Protein 5W6S (pdb70)

InterPro domains:
  IPR059934 Phage tail protein-like, small four-stranded beta-sheet domain [PF27114] (267-330)

Organism: NCBI:txid2886902

B-factor: mean 37.47, std 13.01, range [18.6, 112.75]

Foldseek 3Di:
DCVVVVVVCCPPPVNVVPQDAAQALVSVQADQDPDFQDKGWHQFHDHPQSFQTAIWGKDNQQDPFDDLQFAWRHHPNRMTTGGPDDAAAELRSNPFRDDLDASASSLQSRLVVQAEYEQAFEHEYQAHERQACRRAYEYAAQPGREYEYDLPHAEENYEYEQNYANYEHEHYEQYYPQQDPPGAARPHYERYEYDAWPDDDDDPPVDNHGHQERHYEYENYEFGGYEAESYEYAESHEAHEYELYHFYHYLAEHYEYQYEHYEYEAYEFEAYLAEPYEHENYEHYEYEHYEQENHNPPSSPDDDHHENYEAYNYEHYEYEHYEFEHYQAEHYEHENYEEAEYAAYEYEFHNQVAALDHENYEYYNYEYEHYAYDYWHVCQLVVVPGGGYQAHYHYPDQQYAYEEEHQRWVFHFGPQQDTHHFFADAHNHNYHYNNFDQPVPDPDDDAAAAWQWAWLDRDWDWDAAPCLLVFGIFTFWDQNTQTKTWDLWAAAQLWKKKKWKFQAADDAWAKWFQKKWADDAEQCRLMWTFIWTQHRVGWIKTWIWAHYPRGIDIDMDTHDPVPDDDHRFIWMWMWIAHQQKIKIKTARSVRRGIGIGIGGDPNDPGSSNSNRPRPITIMGQFGPDNPTGGGGGGIFFIWMFGGDDVSQQSVNVNNPVGHYRGVVGTNHTGGRNVDD

Solvent-accessible surface area: 25111 Å² total; per-residue (Å²): 147,82,134,101,96,78,88,93,54,79,63,112,163,60,6,86,134,96,93,63,93,9,84,8,6,59,64,0,69,109,45,81,13,126,110,105,31,30,131,25,46,3,85,4,12,57,58,77,36,134,61,12,30,28,53,0,107,2,64,74,100,7,106,79,87,111,48,44,55,0,21,26,0,49,10,129,59,29,4,0,0,47,21,88,40,104,99,81,1,30,0,28,24,4,14,1,66,5,60,106,59,76,0,21,132,14,0,32,27,0,0,49,34,39,74,23,0,38,1,64,59,22,0,60,0,30,49,0,61,0,60,102,75,44,0,13,1,50,10,73,18,64,107,120,0,40,0,27,2,28,85,105,10,78,24,36,0,0,16,0,67,12,41,0,0,77,2,48,0,26,14,0,0,0,15,1,54,0,15,133,149,70,50,90,41,25,79,26,2,5,0,0,46,0,29,68,22,100,34,136,10,112,77,66,55,164,7,114,81,17,0,16,73,0,41,4,52,0,11,100,0,20,0,2,0,0,12,71,52,0,0,12,1,24,50,31,0,69,44,1,41,0,51,34,2,41,0,22,29,0,37,41,12,0,0,47,0,7,5,42,56,6,44,0,49,89,1,61,0,26,15,0,0,50,21,0,1,18,0,51,30,2,1,60,0,86,1,82,26,10,63,0,20,71,1,4,76,115,97,25,52,31,147,45,62,52,4,0,2,20,0,43,91,3,83,73,0,59,2,37,44,5,28,0,30,10,0,1,0,14,0,0,37,0,27,97,4,152,54,0,26,0,60,31,2,41,0,6,20,0,0,29,47,38,82,45,68,37,15,4,0,5,0,39,97,3,47,2,70,0,55,42,0,66,1,70,4,93,3,3,66,79,25,75,61,45,54,6,1,0,0,0,0,44,26,105,24,107,92,1,47,4,48,0,48,22,60,0,2,36,12,23,30,1,79,52,9,46,0,3,0,8,21,2,55,61,18,133,3,90,10,42,0,30,59,14,50,16,80,74,120,37,70,106,168,61,97,71,48,94,5,90,17,42,8,121,60,93,93,37,62,58,54,82,11,39,106,47,0,61,22,107,38,0,0,58,4,23,42,93,20,54,0,2,0,46,6,108,66,36,0,7,79,114,0,2,0,0,0,0,0,0,9,0,70,33,91,41,70,30,44,0,4,0,0,0,0,6,34,40,84,51,74,106,22,36,0,1,8,0,21,0,46,3,50,98,98,24,92,5,20,1,5,2,23,0,0,0,50,51,42,51,38,103,14,50,12,77,9,58,120,122,46,54,7,98,61,41,21,0,9,1,0,0,2,1,0,56,24,22,33,1,1,1,0,2,0,12,18,97,75,4,110,4,12,0,24,4,8,103,59,112,112,17,68,37,59,0,82,38,0,2,45,116,99,7,24,0,0,0,0,0,8,43,76,89,61,12,63,0,0,22,10,15,0,0,18,0,2,1,0,52,27,0,30,2,26,25,0,0,0,2,0,0,16,44,18,18,21,4,1,6,4,100,63,10,14,0,18,38,68,1,50,62,67,41

Secondary structure (DSSP, 8-state):
-HHHHHHHHHTSTTGGGGS--BS-HHHHHT---SSTT-EEEE--SSTT---S-EEEEEESS--S----SSSEEE-TTS-EEEE--SS-B-GGGGT---TTSB-HHHHHHHHTTTS-EE--SEEEES-EEE-STT--EE-SSSSSSEEEE-TT--EEEEEE-TT--S-EEEEEEEE-TT-STT----TTEEEEEEPPP----SSTTS--S--SEEEEEEEEEEEES-SSEEEEE-TT-EEEEEES-EEEEESSEEEEE--EEEEEEEEEEEEESS-SEEEES-EEEEEEEEEEES-S-GGG---S---SEEEES-EEEEEEEEEEES-SS-SEEEES---EEEEEEEEES--TTSTT--EEEEEES-EEEEEEEE---HHHHHT------SEEEEES-S--EEEEEE-SS-----TTS--S-SB-----SEEEETTPPPGGG-------PPPEEE-SS-S--EEE--GGGSSSEEEEE-TTTT-EEEEEEE--TT-EEEEEEEEE---SSEEEEEEEESS--STT--EEEEEEEE-TT--EEEEEEEEETTEEEEEEEEPPGGG---TT--EEEEEEEETTEEEEEEEETTT-BEEEEEEEGGG-SS--GGGGSS--EEEESS-SSTTS---SEEEEEEEEEE---HHHHHHHHTT-SSS-S-GGGEEEEE--SS--

Sequence (676 aa):
DSFINVINTLGRNDGAKYIGECHSVADLRNTEPTMDGQRIILKQHTAGTLLGGGVFRALIDGTGKTDNNGTVIKTVGGAAWLRVNADRVNPFMFGALGGSNDDTIPVQSCVDSGKATQLTDAHYVSNIQLKYNTSSIYGSGLHYSRLHQLPSSATGNCITIKDTCSLIVLDAFGVYGTGAQQGTSFTAGTTGIYVETPSGLSADYPFHTTADPRRDLCISKVHIAGFDEYGLNIDSGNFSVTTDSLLVNHINQVGVRCATTDWTWTNIQVNTCGKQCLVLDGCGNGRIIGGKFIWANWQPYGTVGQFPGITINNSQNMVINGIEVQDCGGNGIEISESYSISMNGLNTNRNGINANNTFYNIVFNKSDAVINGFVGLNYAANSGSGANSSAGNFQFLSNDCSVTINGVVETGYMGINFIGDNNIINPTNSDLSINGLVNYSKTGLQTMNETPTFDGVSTTPVYVSVPSSVGQVNGLRLSQANKDKLLYSRTAGPEGITMAAVIVPTISGAEVFNFMAIGSGFSDTSNSLHLQLVIDASGKQTIALLLGGDGTTQILSGDLPNDLKLQSGVPYHIAIGAKPGYFWWSILNIQTGKRIRRSFRGAYLAVPFNSIFGLTSSLTFFSDSNAGGDACSGVGAKVYVGMFSSENDYVASRYYNLINPVDPTKLISYRILDSSI

Nearest PDB structures (foldseek):
  5w6p-assembly1_A  TM=1.001E+00  e=0.000E+00  Kuttervirus CBA120
  6w4q-assembly2_D  TM=1.000E+00  e=0.000E+00  Kuttervirus CBA120
  8iq9-assembly1_B  TM=5.021E-01  e=1.861E-14  Klebsiella phage VLC6
  8iqe-assembly1_A  TM=4.732E-01  e=6.223E-14  Klebsiella phage VLC6
  5w5p-assembly1_A  TM=3.314E-01  e=3.284E-11  Acinetobacter phage AM24

Structure (mmCIF, N/CA/C/O backbone):
data_5W6S
#
_entry.id   5W6S
#
_cell.length_a   185.227
_cell.length_b   185.227
_cell.length_c   185.227
_cell.angle_alpha   90.00
_cell.angle_beta   90.00
_cell.angle_gamma   90.00
#
_symmetry.space_group_name_H-M   'P 43 3 2'
#
loop_
_entity.id
_entity.type
_entity.pdbx_description
1 polymer 'tailspike protein 2'
2 branched beta-D-glucopyranose-(1-3)-2-acetamido-2-deoxy-alpha-D-galactopyranose-(1-2)-4-acetamido-4,6-dideoxy-beta-D-mannopyranose-(1-3)-alpha-L-fucopyranose
3 non-polymer 'TRIETHYLENE GLYCOL'
4 non-polymer 'TETRAETHYLENE GLYCOL'
5 non-polymer 'SULFATE ION'
6 non-polymer 1,2-ETHANEDIOL
7 non-polymer 'SODIUM ION'
8 non-polymer 'POTASSIUM ION'
9 non-polymer 'CHLORIDE ION'
10 water water
#
loop_
_atom_site.group_PDB
_atom_site.id
_atom_site.type_symbol
_atom_site.label_atom_id
_atom_site.label_alt_id
_atom_site.label_comp_id
_atom_site.label_asym_id
_atom_site.label_entity_id
_atom_site.label_seq_id
_atom_site.pdbx_PDB_ins_code
_atom_site.Cartn_x
_atom_site.Cartn_y
_atom_site.Cartn_z
_atom_site.occupancy
_atom_site.B_iso_or_equiv
_atom_site.auth_seq_id
_atom_site.auth_comp_id
_atom_site.auth_asym_id
_atom_site.auth_atom_id
_atom_site.pdbx_PDB_model_num
ATOM 1 N N . ASP A 1 5 ? -70.861 -63.637 -61.148 1.00 110.28 246 ASP A N 1
ATOM 2 C CA . ASP A 1 5 ? -69.743 -63.011 -61.845 1.00 108.38 246 ASP A CA 1
ATOM 3 C C . ASP A 1 5 ? -68.513 -62.945 -60.943 1.00 102.54 246 ASP A C 1
ATOM 4 O O . ASP A 1 5 ? -68.520 -62.261 -59.920 1.00 99.17 246 ASP A O 1
ATOM 9 N N . SER A 1 6 ? -67.453 -63.658 -61.331 1.00 100.90 247 SER A N 1
ATOM 10 C CA . SER A 1 6 ? -66.241 -63.698 -60.519 1.00 96.67 247 SER A CA 1
ATOM 11 C C . SER A 1 6 ? -65.576 -62.333 -60.383 1.00 91.57 247 SER A C 1
ATOM 12 O O . SER A 1 6 ? -64.599 -62.211 -59.634 1.00 87.39 247 SER A O 1
ATOM 15 N N . PHE A 1 7 ? -66.068 -61.313 -61.089 1.00 89.12 248 PHE A N 1
ATOM 16 C CA . PHE A 1 7 ? -65.562 -59.959 -60.888 1.00 81.90 248 PHE A CA 1
ATOM 17 C C . PHE A 1 7 ? -65.971 -59.425 -59.520 1.00 76.96 248 PHE A C 1
ATOM 18 O O . PHE A 1 7 ? -65.132 -58.931 -58.756 1.00 70.69 248 PHE A O 1
ATOM 26 N N . ILE A 1 8 ? -67.264 -59.520 -59.198 1.00 76.87 249 ILE A N 1
ATOM 27 C CA . ILE A 1 8 ? -67.744 -59.137 -57.873 1.00 73.69 249 ILE A CA 1
ATOM 28 C C . ILE A 1 8 ? -67.020 -59.932 -56.793 1.00 74.01 249 ILE A C 1
ATOM 29 O O . ILE A 1 8 ? -66.674 -59.398 -55.732 1.00 71.47 249 ILE A O 1
ATOM 34 N N . ASN A 1 9 ? -66.778 -61.219 -57.044 1.00 76.77 250 ASN A N 1
ATOM 35 C CA . ASN A 1 9 ? -66.050 -62.030 -56.075 1.00 77.38 250 ASN A CA 1
ATOM 36 C C . ASN A 1 9 ? -64.680 -61.439 -55.775 1.00 72.37 250 ASN A C 1
ATOM 37 O O . ASN A 1 9 ? -64.253 -61.401 -54.614 1.00 70.15 250 ASN A O 1
ATOM 42 N N . VAL A 1 10 ? -63.971 -60.979 -56.806 1.00 71.04 251 VAL A N 1
ATOM 43 C CA . VAL A 1 10 ? -62.631 -60.444 -56.592 1.00 67.89 251 VAL A CA 1
ATOM 44 C C . VAL A 1 10 ? -62.695 -59.125 -55.833 1.00 66.50 251 VAL A C 1
ATOM 45 O O . VAL A 1 10 ? -61.907 -58.888 -54.910 1.00 65.97 251 VAL A O 1
ATOM 49 N N . ILE A 1 11 ? -63.630 -58.247 -56.202 1.00 66.83 252 ILE A N 1
ATOM 50 C CA . ILE A 1 11 ? -63.747 -56.971 -55.503 1.00 64.74 252 ILE A CA 1
ATOM 51 C C . ILE A 1 11 ? -64.118 -57.195 -54.042 1.00 59.59 252 ILE A C 1
ATOM 52 O O . ILE A 1 11 ? -63.541 -56.578 -53.138 1.00 55.86 252 ILE A O 1
ATOM 57 N N . ASN A 1 12 ? -65.073 -58.091 -53.781 1.00 58.28 253 ASN A N 1
ATOM 58 C CA . ASN A 1 12 ? -65.459 -58.347 -52.398 1.00 58.69 253 ASN A CA 1
ATOM 59 C C . ASN A 1 12 ? -64.335 -59.027 -51.622 1.00 58.07 253 ASN A C 1
ATOM 60 O O . ASN A 1 12 ? -64.140 -58.748 -50.432 1.00 58.41 253 ASN A O 1
ATOM 65 N N . THR A 1 13 ? -63.571 -59.905 -52.276 1.00 56.26 254 THR A N 1
ATOM 66 C CA . THR A 1 13 ? -62.446 -60.538 -51.592 1.00 54.30 254 THR A CA 1
ATOM 67 C C . THR A 1 13 ? -61.347 -59.529 -51.284 1.00 52.55 254 THR A C 1
ATOM 68 O O . THR A 1 13 ? -60.799 -59.518 -50.175 1.00 51.13 254 THR A O 1
ATOM 72 N N . LEU A 1 14 ? -60.998 -58.684 -52.254 1.00 51.17 255 LEU A N 1
ATOM 73 C CA . LEU A 1 14 ? -59.978 -57.674 -52.003 1.00 49.76 255 LEU A CA 1
ATOM 74 C C . LEU A 1 14 ? -60.452 -56.643 -50.987 1.00 49.25 255 LEU A C 1
ATOM 75 O O . LEU A 1 14 ? -59.634 -56.079 -50.250 1.00 46.14 255 LEU A O 1
ATOM 80 N N . GLY A 1 15 ? -61.758 -56.389 -50.931 1.00 48.81 256 GLY A N 1
ATOM 81 C CA . GLY A 1 15 ? -62.324 -55.392 -50.055 1.00 47.35 256 GLY A CA 1
ATOM 82 C C . GLY A 1 15 ? -62.492 -55.802 -48.615 1.00 48.99 256 GLY A C 1
ATOM 83 O O . GLY A 1 15 ? -62.942 -54.988 -47.806 1.00 51.44 256 GLY A O 1
ATOM 84 N N . ARG A 1 16 ? -62.154 -57.038 -48.261 1.00 49.79 257 ARG A N 1
ATOM 85 C CA . ARG A 1 16 ? -62.191 -57.434 -46.861 1.00 53.39 257 ARG A CA 1
ATOM 86 C C . ARG A 1 16 ? -61.159 -56.639 -46.070 1.00 51.23 257 ARG A C 1
ATOM 87 O O . ARG A 1 16 ? -60.152 -56.177 -46.610 1.00 47.44 257 ARG A O 1
ATOM 95 N N . ASN A 1 17 ? -61.414 -56.481 -44.772 1.00 52.35 258 ASN A N 1
ATOM 96 C CA . ASN A 1 17 ? -60.544 -55.627 -43.974 1.00 53.32 258 ASN A CA 1
ATOM 97 C C . ASN A 1 17 ? -59.105 -56.131 -43.946 1.00 46.25 258 ASN A C 1
ATOM 98 O O . ASN A 1 17 ? -58.192 -55.333 -43.710 1.00 43.56 258 ASN A O 1
ATOM 103 N N . ASP A 1 18 ? -58.870 -57.424 -44.188 1.00 42.92 259 ASP A N 1
ATOM 104 C CA . ASP A 1 18 ? -57.510 -57.936 -44.306 1.00 43.22 259 ASP A CA 1
ATOM 105 C C . ASP A 1 18 ? -57.048 -58.035 -45.760 1.00 45.76 259 ASP A C 1
ATOM 106 O O . ASP A 1 18 ? -56.033 -58.682 -46.041 1.00 46.43 259 ASP A O 1
ATOM 111 N N . GLY A 1 19 ? -57.743 -57.356 -46.678 1.00 44.75 260 GLY A N 1
ATOM 112 C CA . GLY A 1 19 ? -57.511 -57.519 -48.104 1.00 41.55 260 GLY A CA 1
ATOM 113 C C . GLY A 1 19 ? -56.106 -57.195 -48.570 1.00 40.37 260 GLY A C 1
ATOM 114 O O . GLY A 1 19 ? -55.710 -57.633 -49.655 1.00 41.40 260 GLY A O 1
ATOM 115 N N . ALA A 1 20 ? -55.338 -56.436 -47.788 1.00 37.88 261 ALA A N 1
ATOM 116 C CA . ALA A 1 20 ? -53.989 -56.106 -48.230 1.00 36.98 261 ALA A CA 1
ATOM 117 C C . ALA A 1 20 ? -53.124 -57.346 -48.397 1.00 36.24 261 ALA A C 1
ATOM 118 O O . ALA A 1 20 ? -52.121 -57.292 -49.116 1.00 37.21 261 ALA A O 1
ATOM 120 N N . LYS A 1 21 ? -53.491 -58.459 -47.751 1.00 37.08 262 LYS A N 1
ATOM 121 C CA . LYS A 1 21 ? -52.704 -59.685 -47.844 1.00 40.13 262 LYS A CA 1
ATOM 122 C C . LYS A 1 21 ? -52.622 -60.207 -49.272 1.00 44.25 262 LYS A C 1
ATOM 123 O O . LYS A 1 21 ? -51.678 -60.933 -49.602 1.00 45.33 262 LYS A O 1
ATOM 129 N N . TYR A 1 22 ? -53.587 -59.856 -50.124 1.00 45.37 263 TYR A N 1
ATOM 130 C CA . TYR A 1 22 ? -53.636 -60.371 -51.486 1.00 44.12 263 TYR A CA 1
ATOM 131 C C . TYR A 1 22 ? -52.674 -59.667 -52.431 1.00 44.46 263 TYR A C 1
ATOM 132 O O . TYR A 1 22 ? -52.480 -60.140 -53.553 1.00 44.15 263 TYR A O 1
ATOM 141 N N . ILE A 1 23 ? -52.065 -58.564 -52.014 1.00 43.52 264 ILE A N 1
ATOM 142 C CA . ILE A 1 23 ? -51.072 -57.880 -52.832 1.00 42.10 264 ILE A CA 1
ATOM 143 C C . ILE A 1 23 ? -49.721 -58.515 -52.529 1.00 41.94 264 ILE A C 1
ATOM 144 O O . ILE A 1 23 ? -49.207 -58.399 -51.414 1.00 41.25 264 ILE A O 1
ATOM 149 N N . GLY A 1 24 ? -49.155 -59.203 -53.512 1.00 42.87 265 GLY A N 1
ATOM 150 C CA . GLY A 1 24 ? -47.861 -59.830 -53.330 1.00 42.63 265 GLY A CA 1
ATOM 151 C C . GLY A 1 24 ? -46.777 -58.815 -53.014 1.00 42.28 265 GLY A C 1
ATOM 152 O O . GLY A 1 24 ? -46.933 -57.603 -53.170 1.00 39.79 265 GLY A O 1
ATOM 153 N N . GLU A 1 25 ? -45.638 -59.334 -52.564 1.00 43.08 266 GLU A N 1
ATOM 154 C CA . GLU A 1 25 ? -44.525 -58.468 -52.209 1.00 45.98 266 GLU A CA 1
ATOM 155 C C . GLU A 1 25 ? -43.212 -59.218 -52.389 1.00 45.54 266 GLU A C 1
ATOM 156 O O . GLU A 1 25 ? -43.174 -60.442 -52.546 1.00 44.05 266 GLU A O 1
ATOM 162 N N . CYS A 1 26 ? -42.128 -58.454 -52.384 1.00 44.27 267 CYS A N 1
ATOM 163 C CA . CYS A 1 26 ? -40.796 -59.019 -52.513 1.00 48.59 267 CYS A CA 1
ATOM 164 C C . CYS A 1 26 ? -40.328 -59.555 -51.165 1.00 48.08 267 CYS A C 1
ATOM 165 O O . CYS A 1 26 ? -40.458 -58.878 -50.139 1.00 48.09 267 CYS A O 1
ATOM 168 N N . HIS A 1 27 ? -39.780 -60.771 -51.173 1.00 52.01 268 HIS A N 1
ATOM 169 C CA . HIS A 1 27 ? -39.376 -61.456 -49.950 1.00 56.06 268 HIS A CA 1
ATOM 170 C C . HIS A 1 27 ? -38.061 -60.925 -49.382 1.00 52.76 268 HIS A C 1
ATOM 171 O O . HIS A 1 27 ? -37.824 -61.061 -48.177 1.00 53.38 268 HIS A O 1
ATOM 178 N N . SER A 1 28 ? -37.219 -60.311 -50.211 1.00 48.29 269 SER A N 1
ATOM 179 C CA . SER A 1 28 ? -35.878 -59.907 -49.807 1.00 47.33 269 SER A CA 1
ATOM 180 C C . SER A 1 28 ? -35.289 -59.042 -50.909 1.00 47.52 269 SER A C 1
ATOM 181 O O . SER A 1 28 ? -35.764 -59.064 -52.047 1.00 49.92 269 SER A O 1
ATOM 184 N N . VAL A 1 29 ? -34.231 -58.296 -50.569 1.00 46.34 270 VAL A N 1
ATOM 185 C CA . VAL A 1 29 ? -33.556 -57.514 -51.603 1.00 45.69 270 VAL A CA 1
ATOM 186 C C . VAL A 1 29 ? -32.919 -58.434 -52.628 1.00 48.35 270 VAL A C 1
ATOM 187 O O . VAL A 1 29 ? -32.789 -58.068 -53.802 1.00 51.68 270 VAL A O 1
ATOM 191 N N . ALA A 1 30 ? -32.501 -59.632 -52.212 1.00 50.58 271 ALA A N 1
ATOM 192 C CA . ALA A 1 30 ? -32.004 -60.613 -53.169 1.00 53.09 271 ALA A CA 1
ATOM 193 C C . ALA A 1 30 ? -33.078 -60.956 -54.193 1.00 56.75 271 ALA A C 1
ATOM 194 O O . ALA A 1 30 ? -32.820 -60.962 -55.403 1.00 59.73 271 ALA A O 1
ATOM 196 N N . ASP A 1 31 ? -34.296 -61.243 -53.721 1.00 56.26 272 ASP A N 1
ATOM 197 C CA . ASP A 1 31 ? -35.418 -61.431 -54.636 1.00 59.10 272 ASP A CA 1
ATOM 198 C C . ASP A 1 31 ? -35.647 -60.187 -55.483 1.00 58.09 272 ASP A C 1
ATOM 199 O O . ASP A 1 31 ? -36.004 -60.286 -56.663 1.00 60.40 272 ASP A O 1
ATOM 204 N N . LEU A 1 32 ? -35.434 -59.005 -54.897 1.00 51.74 273 LEU A N 1
ATOM 205 C CA . LEU A 1 32 ? -35.717 -57.762 -55.605 1.00 49.11 273 LEU A CA 1
ATOM 206 C C . LEU A 1 32 ? -34.791 -57.575 -56.802 1.00 53.69 273 LEU A C 1
ATOM 207 O O . LEU A 1 32 ? -35.210 -57.045 -57.840 1.00 54.86 273 LEU A O 1
ATOM 212 N N . ARG A 1 33 ? -33.528 -57.994 -56.678 1.00 54.76 274 ARG A N 1
ATOM 213 C CA . ARG A 1 33 ? -32.594 -57.861 -57.790 1.00 58.85 274 ARG A CA 1
ATOM 214 C C . ARG A 1 33 ? -32.997 -58.714 -58.983 1.00 62.87 274 ARG A C 1
ATOM 215 O O . ARG A 1 33 ? -32.539 -58.453 -60.102 1.00 67.70 274 ARG A O 1
ATOM 223 N N . ASN A 1 34 ? -33.839 -59.720 -58.770 1.00 60.77 275 ASN A N 1
ATOM 224 C CA . ASN A 1 34 ? -34.318 -60.585 -59.835 1.00 65.09 275 ASN A CA 1
ATOM 225 C C . ASN A 1 34 ? -35.693 -60.179 -60.337 1.00 66.65 275 ASN A C 1
ATOM 226 O O . ASN A 1 34 ? -36.286 -60.902 -61.143 1.00 72.13 275 ASN A O 1
ATOM 231 N N . THR A 1 35 ? -36.211 -59.045 -59.882 1.00 61.05 276 THR A N 1
ATOM 232 C CA . THR A 1 35 ? -37.557 -58.600 -60.226 1.00 57.84 276 THR A CA 1
ATOM 233 C C . THR A 1 35 ? -37.434 -57.380 -61.131 1.00 58.76 276 THR A C 1
ATOM 234 O O . THR A 1 35 ? -37.206 -56.261 -60.660 1.00 56.19 276 THR A O 1
ATOM 238 N N . GLU A 1 36 ? -37.584 -57.606 -62.428 1.00 61.84 277 GLU A N 1
ATOM 239 C CA . GLU A 1 36 ? -37.481 -56.530 -63.400 1.00 61.31 277 GLU A CA 1
ATOM 240 C C . GLU A 1 36 ? -38.795 -55.760 -63.459 1.00 60.13 277 GLU A C 1
ATOM 241 O O . GLU A 1 36 ? -39.863 -56.374 -63.556 1.00 57.59 277 GLU A O 1
ATOM 247 N N . PRO A 1 37 ? -38.764 -54.436 -63.379 1.00 61.80 278 PRO A N 1
ATOM 248 C CA . PRO A 1 37 ? -39.991 -53.659 -63.561 1.00 61.82 278 PRO A CA 1
ATOM 249 C C . PRO A 1 37 ? -40.365 -53.572 -65.030 1.00 64.02 278 PRO A C 1
ATOM 250 O O . PRO A 1 37 ? -39.516 -53.668 -65.917 1.00 67.06 278 PRO A O 1
ATOM 254 N N . THR A 1 38 ? -41.661 -53.395 -65.281 1.00 63.47 279 THR A N 1
ATOM 255 C CA . THR A 1 38 ? -42.150 -53.152 -66.632 1.00 68.22 279 THR A CA 1
ATOM 256 C C . THR A 1 38 ? -42.731 -51.754 -66.807 1.00 72.47 279 THR A C 1
ATOM 257 O O . THR A 1 38 ? -43.156 -51.411 -67.914 1.00 75.19 279 THR A O 1
ATOM 261 N N . MET A 1 39 ? -42.755 -50.941 -65.751 1.00 74.02 280 MET A N 1
ATOM 262 C CA . MET A 1 39 ? -43.224 -49.564 -65.818 1.00 78.62 280 MET A CA 1
ATOM 263 C C . MET A 1 39 ? -42.253 -48.673 -65.058 1.00 73.16 280 MET A C 1
ATOM 264 O O . MET A 1 39 ? -41.731 -49.069 -64.011 1.00 67.20 280 MET A O 1
ATOM 269 N N . ASP A 1 40 ? -42.020 -47.470 -65.578 1.00 72.70 281 ASP A N 1
ATOM 270 C CA . ASP A 1 40 ? -41.180 -46.508 -64.874 1.00 69.78 281 ASP A CA 1
ATOM 271 C C . ASP A 1 40 ? -41.890 -45.993 -63.629 1.00 61.43 281 ASP A C 1
ATOM 272 O O . ASP A 1 40 ? -43.096 -45.731 -63.642 1.00 60.12 281 ASP A O 1
ATOM 277 N N . GLY A 1 41 ? -41.131 -45.835 -62.549 1.00 55.97 282 GLY A N 1
ATOM 278 C CA . GLY A 1 41 ? -41.748 -45.485 -61.288 1.00 52.11 282 GLY A CA 1
ATOM 279 C C . GLY A 1 41 ? -42.673 -46.549 -60.751 1.00 50.82 282 GLY A C 1
ATOM 280 O O . GLY A 1 41 ? -43.497 -46.263 -59.879 1.00 49.75 282 GLY A O 1
ATOM 281 N N . GLN A 1 42 ? -42.564 -47.775 -61.261 1.00 49.80 283 GLN A N 1
ATOM 282 C CA . GLN A 1 42 ? -43.399 -48.869 -60.790 1.00 46.32 283 GLN A CA 1
ATOM 283 C C . GLN A 1 42 ? -43.210 -49.073 -59.292 1.00 41.22 283 GLN A C 1
ATOM 284 O O . GLN A 1 42 ? -42.090 -49.033 -58.774 1.00 41.34 283 GLN A O 1
ATOM 290 N N . ARG A 1 43 ? -44.320 -49.283 -58.593 1.00 35.46 284 ARG A N 1
ATOM 291 C CA . ARG A 1 43 ? -44.294 -49.464 -57.152 1.00 38.30 284 ARG A CA 1
ATOM 292 C C . ARG A 1 43 ? -44.177 -50.947 -56.826 1.00 38.32 284 ARG A C 1
ATOM 293 O O . ARG A 1 43 ? -44.877 -51.777 -57.421 1.00 37.57 284 ARG A O 1
ATOM 301 N N . ILE A 1 44 ? -43.277 -51.279 -55.900 1.00 35.17 285 ILE A N 1
ATOM 302 C CA . ILE A 1 44 ? -43.169 -52.629 -55.364 1.00 36.78 285 ILE A CA 1
ATOM 303 C C . ILE A 1 44 ? -43.053 -52.540 -53.852 1.00 34.43 285 ILE A C 1
ATOM 304 O O . ILE A 1 44 ? -42.502 -51.580 -53.307 1.00 34.60 285 ILE A O 1
ATOM 309 N N . ILE A 1 45 ? -43.580 -53.554 -53.174 1.00 34.20 286 ILE A N 1
ATOM 310 C CA . ILE A 1 45 ? -43.492 -53.668 -51.725 1.00 34.30 286 ILE A CA 1
ATOM 311 C C . ILE A 1 45 ? -42.392 -54.662 -51.393 1.00 35.73 286 ILE A C 1
ATOM 312 O O . ILE A 1 45 ? -42.383 -55.784 -51.916 1.00 37.91 286 ILE A O 1
ATOM 317 N N . LEU A 1 46 ? -41.460 -54.253 -50.536 1.00 32.43 287 LEU A N 1
ATOM 318 C CA . LEU A 1 46 ? -40.413 -55.132 -50.030 1.00 33.60 287 LEU A CA 1
ATOM 319 C C . LEU A 1 46 ? -40.781 -55.568 -48.616 1.00 36.61 287 LEU A C 1
ATOM 320 O O . LEU A 1 46 ? -40.913 -54.729 -47.717 1.00 34.77 287 LEU A O 1
ATOM 325 N N . LYS A 1 47 ? -40.949 -56.879 -48.423 1.00 41.09 288 LYS A N 1
ATOM 326 C CA . LYS A 1 47 ? -41.375 -57.386 -47.123 1.00 42.63 288 LYS A CA 1
ATOM 327 C C . LYS A 1 47 ? -40.321 -57.132 -46.053 1.00 41.83 288 LYS A C 1
ATOM 328 O O . LYS A 1 47 ? -40.653 -56.843 -44.898 1.00 41.36 288 LYS A O 1
ATOM 334 N N . GLN A 1 48 ? -39.047 -57.232 -46.422 1.00 41.57 289 GLN A N 1
ATOM 335 C CA . GLN A 1 48 ? -37.926 -57.244 -45.492 1.00 42.06 289 GLN A CA 1
ATOM 336 C C . GLN A 1 48 ? -36.646 -57.238 -46.317 1.00 41.31 289 GLN A C 1
ATOM 337 O O . GLN A 1 48 ? -36.640 -57.666 -47.476 1.00 43.71 289 GLN A O 1
ATOM 343 N N . HIS A 1 49 ? -35.560 -56.757 -45.709 1.00 35.18 290 HIS A N 1
ATOM 344 C CA . HIS A 1 49 ? -34.281 -56.727 -46.414 1.00 35.42 290 HIS A CA 1
ATOM 345 C C . HIS A 1 49 ? -33.716 -58.130 -46.582 1.00 41.49 290 HIS A C 1
ATOM 346 O O . HIS A 1 49 ? -33.309 -58.521 -47.683 1.00 44.05 290 HIS A O 1
ATOM 353 N N . THR A 1 50 ? -33.662 -58.892 -45.495 1.00 44.41 291 THR A N 1
ATOM 354 C CA . THR A 1 50 ? -33.073 -60.222 -45.488 1.00 50.25 291 THR A CA 1
ATOM 355 C C . THR A 1 50 ? -34.126 -61.241 -45.080 1.00 51.32 291 THR A C 1
ATOM 356 O O . THR A 1 50 ? -34.906 -61.002 -44.151 1.00 50.28 291 THR A O 1
ATOM 360 N N . ALA A 1 51 ? -34.127 -62.381 -45.769 1.00 51.36 292 ALA A N 1
ATOM 361 C CA . ALA A 1 51 ? -35.154 -63.394 -45.560 1.00 54.84 292 ALA A CA 1
ATOM 362 C C . ALA A 1 51 ? -35.202 -63.836 -44.103 1.00 60.18 292 ALA A C 1
ATOM 363 O O . ALA A 1 51 ? -34.173 -64.153 -43.498 1.00 64.22 292 ALA A O 1
ATOM 365 N N . GLY A 1 52 ? -36.407 -63.852 -43.541 1.00 60.14 293 GLY A N 1
ATOM 366 C CA . GLY A 1 52 ? -36.634 -64.369 -42.210 1.00 60.57 293 GLY A CA 1
ATOM 367 C C . GLY A 1 52 ? -36.602 -63.360 -41.087 1.00 59.98 293 GLY A C 1
ATOM 368 O O . GLY A 1 52 ? -36.664 -63.764 -39.921 1.00 63.64 293 GLY A O 1
ATOM 369 N N . THR A 1 53 ? -36.529 -62.065 -41.392 1.00 56.77 294 THR A N 1
ATOM 370 C CA . THR A 1 53 ? -36.288 -61.053 -40.373 1.00 55.21 294 THR A CA 1
ATOM 371 C C . THR A 1 53 ? -37.487 -60.168 -40.070 1.00 55.67 294 THR A C 1
ATOM 372 O O . THR A 1 53 ? -37.641 -59.737 -38.925 1.00 55.98 294 THR A O 1
ATOM 376 N N . LEU A 1 54 ? -38.334 -59.876 -41.056 1.00 55.07 295 LEU A N 1
ATOM 377 C CA . LEU A 1 54 ? -39.363 -58.849 -40.922 1.00 54.14 295 LEU A CA 1
ATOM 378 C C . LEU A 1 54 ? -38.753 -57.475 -40.652 1.00 51.23 295 LEU A C 1
ATOM 379 O O . LEU A 1 54 ? -39.434 -56.571 -40.152 1.00 52.83 295 LEU A O 1
ATOM 384 N N . LEU A 1 55 ? -37.474 -57.305 -40.980 1.00 46.83 296 LEU A N 1
ATOM 385 C CA . LEU A 1 55 ? -36.755 -56.058 -40.764 1.00 40.54 296 LEU A CA 1
ATOM 386 C C . LEU A 1 55 ? -36.313 -55.475 -42.102 1.00 36.83 296 LEU A C 1
ATOM 387 O O . LEU A 1 55 ? -35.942 -56.214 -43.024 1.00 36.36 296 LEU A O 1
ATOM 392 N N . GLY A 1 56 ? -36.359 -54.147 -42.205 1.00 34.49 297 GLY A N 1
ATOM 393 C CA . GLY A 1 56 ? -35.833 -53.452 -43.363 1.00 35.55 297 GLY A CA 1
ATOM 394 C C . GLY A 1 56 ? -36.750 -53.362 -44.565 1.00 36.19 297 GLY A C 1
ATOM 395 O O . GLY A 1 56 ? -36.294 -52.940 -45.634 1.00 32.79 297 GLY A O 1
ATOM 396 N N . GLY A 1 57 ? -38.021 -53.730 -44.433 1.00 35.68 298 GLY A N 1
ATOM 397 C CA . GLY A 1 57 ? -38.948 -53.651 -45.540 1.00 34.15 298 GLY A CA 1
ATOM 398 C C . GLY A 1 57 ? -39.323 -52.216 -45.873 1.00 33.73 298 GLY A C 1
ATOM 399 O O . GLY A 1 57 ? -38.895 -51.252 -45.239 1.00 36.82 298 GLY A O 1
ATOM 400 N N . GLY A 1 58 ? -40.144 -52.083 -46.906 1.00 33.84 299 GLY A N 1
ATOM 401 C CA . GLY A 1 58 ? -40.611 -50.774 -47.323 1.00 32.79 299 GLY A CA 1
ATOM 402 C C . GLY A 1 58 ? -41.161 -50.828 -48.741 1.00 35.69 299 GLY A C 1
ATOM 403 O O . GLY A 1 58 ? -41.468 -51.897 -49.264 1.00 39.43 299 GLY A O 1
ATOM 404 N N . VAL A 1 59 ? -41.275 -49.647 -49.335 1.00 34.72 300 VAL A N 1
ATOM 405 C CA . VAL A 1 59 ? -41.781 -49.475 -50.688 1.00 35.75 300 VAL A CA 1
ATOM 406 C C . VAL A 1 59 ? -40.641 -48.967 -51.556 1.00 35.15 300 VAL A C 1
ATOM 407 O O . VAL A 1 59 ? -39.884 -48.078 -51.145 1.00 32.69 300 VAL A O 1
ATOM 411 N N . PHE A 1 60 ? -40.505 -49.546 -52.744 1.00 34.29 301 PHE A N 1
ATOM 412 C CA . PHE A 1 60 ? -39.505 -49.130 -53.714 1.00 37.29 301 PHE A CA 1
ATOM 413 C C . PHE A 1 60 ? -40.199 -48.724 -55.007 1.00 39.44 301 PHE A C 1
ATOM 414 O O . PHE A 1 60 ? -41.315 -49.170 -55.299 1.00 39.36 301 PHE A O 1
ATOM 422 N N . ARG A 1 61 ? -39.538 -47.860 -55.773 1.00 39.27 302 ARG A N 1
ATOM 423 C CA . ARG A 1 61 ? -40.019 -47.451 -57.083 1.00 41.79 302 ARG A CA 1
ATOM 424 C C . ARG A 1 61 ? -38.898 -47.625 -58.093 1.00 44.96 302 ARG A C 1
ATOM 425 O O . ARG A 1 61 ? -37.718 -47.488 -57.762 1.00 44.28 302 ARG A O 1
ATOM 433 N N . ALA A 1 62 ? -39.278 -47.949 -59.325 1.00 47.99 303 ALA A N 1
ATOM 434 C CA . ALA A 1 62 ? -38.345 -48.458 -60.320 1.00 51.13 303 ALA A CA 1
ATOM 435 C C . ALA A 1 62 ? -37.867 -47.363 -61.265 1.00 55.49 303 ALA A C 1
ATOM 436 O O . ALA A 1 62 ? -38.636 -46.484 -61.664 1.00 56.40 303 ALA A O 1
ATOM 438 N N . LEU A 1 63 ? -36.582 -47.425 -61.606 1.00 57.86 304 LEU A N 1
ATOM 439 C CA . LEU A 1 63 ? -36.024 -46.772 -62.784 1.00 62.24 304 LEU A CA 1
ATOM 440 C C . LEU A 1 63 ? -35.590 -47.887 -63.720 1.00 61.66 304 LEU A C 1
ATOM 441 O O . LEU A 1 63 ? -34.599 -48.572 -63.451 1.00 61.13 304 LEU A O 1
ATOM 446 N N . ILE A 1 64 ? -36.341 -48.088 -64.804 1.00 66.38 305 ILE A N 1
ATOM 447 C CA . ILE A 1 64 ? -35.978 -49.130 -65.760 1.00 69.77 305 ILE A CA 1
ATOM 448 C C . ILE A 1 64 ? -34.553 -48.931 -66.255 1.00 70.91 305 ILE A C 1
ATOM 449 O O . ILE A 1 64 ? -33.835 -49.904 -66.522 1.00 71.96 305 ILE A O 1
ATOM 454 N N . ASP A 1 65 ? -34.118 -47.677 -66.377 1.00 72.44 306 ASP A N 1
ATOM 455 C CA . ASP A 1 65 ? -32.759 -47.353 -66.802 1.00 79.33 306 ASP A CA 1
ATOM 456 C C . ASP A 1 65 ? -31.936 -47.011 -65.563 1.00 79.82 306 ASP A C 1
ATOM 457 O O . ASP A 1 65 ? -31.754 -45.849 -65.195 1.00 77.32 306 ASP A O 1
ATOM 462 N N . GLY A 1 66 ? -31.442 -48.054 -64.905 1.00 83.61 307 GLY A N 1
ATOM 463 C CA . GLY A 1 66 ? -30.520 -47.870 -63.805 1.00 87.18 307 GLY A CA 1
ATOM 464 C C . GLY A 1 66 ? -29.137 -47.536 -64.320 1.00 95.92 307 GLY A C 1
ATOM 465 O O . GLY A 1 66 ? -28.255 -48.399 -64.365 1.00 101.42 307 GLY A O 1
ATOM 466 N N . THR A 1 67 ? -28.948 -46.290 -64.743 1.00 96.41 308 THR A N 1
ATOM 467 C CA . THR A 1 67 ? -27.674 -45.808 -65.260 1.00 96.37 308 THR A CA 1
ATOM 468 C C . THR A 1 67 ? -27.240 -44.609 -64.432 1.00 93.37 308 THR A C 1
ATOM 469 O O . THR A 1 67 ? -28.018 -43.668 -64.236 1.00 93.20 308 THR A O 1
ATOM 473 N N . GLY A 1 68 ? -26.006 -44.648 -63.938 1.00 91.01 309 GLY A N 1
ATOM 474 C CA . GLY A 1 68 ? -25.567 -43.680 -62.960 1.00 88.83 309 GLY A CA 1
ATOM 475 C C . GLY A 1 68 ? -26.042 -43.960 -61.554 1.00 85.07 309 GLY A C 1
ATOM 476 O O . GLY A 1 68 ? -25.794 -43.142 -60.657 1.00 84.26 309 GLY A O 1
ATOM 477 N N . LYS A 1 69 ? -26.727 -45.080 -61.336 1.00 82.81 310 LYS A N 1
ATOM 478 C CA . LYS A 1 69 ? -27.158 -45.513 -60.016 1.00 77.91 310 LYS A CA 1
ATOM 479 C C . LYS A 1 69 ? -26.357 -46.741 -59.603 1.00 73.11 310 LYS A C 1
ATOM 480 O O . LYS A 1 69 ? -26.120 -47.642 -60.415 1.00 72.91 310 LYS A O 1
ATOM 486 N N . THR A 1 70 ? -25.935 -46.767 -58.342 1.00 67.00 311 THR A N 1
ATOM 487 C CA . THR A 1 70 ? -25.081 -47.823 -57.815 1.00 62.20 311 THR A CA 1
ATOM 488 C C . THR A 1 70 ? -25.802 -48.547 -56.689 1.00 55.54 311 THR A C 1
ATOM 489 O O . THR A 1 70 ? -26.316 -47.908 -55.764 1.00 53.00 311 THR A O 1
ATOM 493 N N . ASP A 1 71 ? -25.829 -49.876 -56.767 1.00 53.27 312 ASP A N 1
ATOM 494 C CA . ASP A 1 71 ? -26.433 -50.683 -55.715 1.00 50.59 312 ASP A CA 1
ATOM 495 C C . ASP A 1 71 ? -25.691 -50.466 -54.401 1.00 51.42 312 ASP A C 1
ATOM 496 O O . ASP A 1 71 ? -24.461 -50.542 -54.351 1.00 55.62 312 ASP A O 1
ATOM 501 N N . ASN A 1 72 ? -26.439 -50.178 -53.333 1.00 46.52 313 ASN A N 1
ATOM 502 C CA . ASN A 1 72 ? -25.846 -49.981 -52.015 1.00 44.18 313 ASN A CA 1
ATOM 503 C C . ASN A 1 72 ? -26.414 -50.929 -50.966 1.00 41.91 313 ASN A C 1
ATOM 504 O O . ASN A 1 72 ? -26.070 -50.805 -49.784 1.00 41.13 313 ASN A O 1
ATOM 509 N N . ASN A 1 73 ? -27.277 -51.864 -51.364 1.00 40.20 314 ASN A N 1
ATOM 510 C CA . ASN A 1 73 ? -27.819 -52.903 -50.493 1.00 39.66 314 ASN A CA 1
ATOM 511 C C . ASN A 1 73 ? -28.806 -52.367 -49.458 1.00 36.25 314 ASN A C 1
ATOM 512 O O . ASN A 1 73 ? -29.012 -52.996 -48.417 1.00 34.37 314 ASN A O 1
ATOM 517 N N . GLY A 1 74 ? -29.436 -51.223 -49.714 1.00 34.97 315 GLY A N 1
ATOM 518 C CA . GLY A 1 74 ? -30.393 -50.689 -48.766 1.00 33.82 315 GLY A CA 1
ATOM 519 C C . GLY A 1 74 ? -31.444 -49.778 -49.366 1.00 34.30 315 GLY A C 1
ATOM 520 O O . GLY A 1 74 ? -32.640 -49.960 -49.122 1.00 33.94 315 GLY A O 1
ATOM 521 N N . THR A 1 75 ? -31.011 -48.777 -50.133 1.00 36.71 316 THR A N 1
ATOM 522 C CA . THR A 1 75 ? -31.919 -47.800 -50.718 1.00 37.48 316 THR A CA 1
ATOM 523 C C . THR A 1 75 ? -31.835 -47.733 -52.231 1.00 38.36 316 THR A C 1
ATOM 524 O O . THR A 1 75 ? -32.736 -47.163 -52.860 1.00 38.39 316 THR A O 1
ATOM 528 N N . VAL A 1 76 ? -30.781 -48.283 -52.825 1.00 37.64 317 VAL A N 1
ATOM 529 C CA . VAL A 1 76 ? -30.624 -48.388 -54.268 1.00 41.25 317 VAL A CA 1
ATOM 530 C C . VAL A 1 76 ? -30.306 -49.849 -54.549 1.00 43.29 317 VAL A C 1
ATOM 531 O O . VAL A 1 76 ? -29.231 -50.335 -54.175 1.00 43.53 317 VAL A O 1
ATOM 535 N N . ILE A 1 77 ? -31.248 -50.556 -55.169 1.00 44.24 318 ILE A N 1
ATOM 536 C CA . ILE A 1 77 ? -31.108 -51.975 -55.479 1.00 47.05 318 ILE A CA 1
ATOM 537 C C . ILE A 1 77 ? -31.230 -52.131 -56.986 1.00 51.61 318 ILE A C 1
ATOM 538 O O . ILE A 1 77 ? -32.261 -51.772 -57.569 1.00 50.86 318 ILE A O 1
ATOM 543 N N . LYS A 1 78 ? -30.188 -52.662 -57.614 1.00 53.76 319 LYS A N 1
ATOM 544 C CA . LYS A 1 78 ? -30.170 -52.804 -59.061 1.00 56.47 319 LYS A CA 1
ATOM 545 C C . LYS A 1 78 ? -30.436 -54.248 -59.466 1.00 56.22 319 LYS A C 1
ATOM 546 O O . LYS A 1 78 ? -30.067 -55.194 -58.765 1.00 54.31 319 LYS A O 1
ATOM 552 N N . THR A 1 79 ? -31.107 -54.399 -60.602 1.00 57.50 320 THR A N 1
ATOM 553 C CA . THR A 1 79 ? -31.515 -55.695 -61.118 1.00 58.88 320 THR A CA 1
ATOM 554 C C . THR A 1 79 ? -30.476 -56.229 -62.094 1.00 64.13 320 THR A C 1
ATOM 555 O O . THR A 1 79 ? -29.635 -55.491 -62.614 1.00 66.57 320 THR A O 1
ATOM 559 N N . VAL A 1 80 ? -30.546 -57.539 -62.340 1.00 66.37 321 VAL A N 1
ATOM 560 C CA . VAL A 1 80 ? -29.724 -58.130 -63.392 1.00 70.39 321 VAL A CA 1
ATOM 561 C C . VAL A 1 80 ? -29.954 -57.398 -64.707 1.00 74.88 321 VAL A C 1
ATOM 562 O O . VAL A 1 80 ? -29.028 -57.216 -65.507 1.00 79.45 321 VAL A O 1
ATOM 566 N N . GLY A 1 81 ? -31.189 -56.956 -64.942 1.00 72.23 322 GLY A N 1
ATOM 567 C CA . GLY A 1 81 ? -31.566 -56.255 -66.150 1.00 72.83 322 GLY A CA 1
ATOM 568 C C . GLY A 1 81 ? -31.129 -54.811 -66.248 1.00 72.57 322 GLY A C 1
ATOM 569 O O . GLY A 1 81 ? -31.356 -54.181 -67.283 1.00 74.07 322 GLY A O 1
ATOM 570 N N . GLY A 1 82 ? -30.513 -54.256 -65.207 1.00 70.88 323 GLY A N 1
ATOM 571 C CA . GLY A 1 82 ? -30.011 -52.898 -65.255 1.00 71.34 323 GLY A CA 1
ATOM 572 C C . GLY A 1 82 ? -30.946 -51.838 -64.715 1.00 68.82 323 GLY A C 1
ATOM 573 O O . GLY A 1 82 ? -30.588 -50.652 -64.741 1.00 66.53 323 GLY A O 1
ATOM 574 N N . ALA A 1 83 ? -32.130 -52.218 -64.243 1.00 67.34 324 ALA A N 1
ATOM 575 C CA . ALA A 1 83 ? -33.028 -51.271 -63.606 1.00 61.53 324 ALA A CA 1
ATOM 576 C C . ALA A 1 83 ? -32.608 -51.036 -62.156 1.00 59.49 324 ALA A C 1
ATOM 577 O O . ALA A 1 83 ? -31.869 -51.823 -61.555 1.00 58.12 324 ALA A O 1
ATOM 579 N N . ALA A 1 84 ? -33.092 -49.932 -61.595 1.00 58.07 325 ALA A N 1
ATOM 580 C CA . ALA A 1 84 ? -32.807 -49.561 -60.218 1.00 57.26 325 ALA A CA 1
ATOM 581 C C . ALA A 1 84 ? -34.110 -49.460 -59.438 1.00 58.03 325 ALA A C 1
ATOM 582 O O . ALA A 1 84 ? -35.029 -48.740 -59.845 1.00 60.61 325 ALA A O 1
ATOM 584 N N . TRP A 1 85 ? -34.191 -50.192 -58.328 1.00 53.68 326 TRP A N 1
ATOM 585 C CA . TRP A 1 85 ? -35.260 -50.010 -57.357 1.00 45.39 326 TRP A CA 1
ATOM 586 C C . TRP A 1 85 ? -34.784 -49.028 -56.294 1.00 44.78 326 TRP A C 1
ATOM 587 O O . TRP A 1 85 ? -33.728 -49.231 -55.685 1.00 46.03 326 TRP A O 1
ATOM 598 N N . LEU A 1 86 ? -35.553 -47.965 -56.082 1.00 43.13 327 LEU A N 1
ATOM 599 C CA . LEU A 1 86 ? -35.182 -46.885 -55.178 1.00 43.14 327 LEU A CA 1
ATOM 600 C C . LEU A 1 86 ? -36.133 -46.866 -53.993 1.00 40.04 327 LEU A C 1
ATOM 601 O O . LEU A 1 86 ? -37.350 -46.771 -54.178 1.00 38.75 327 LEU A O 1
ATOM 606 N N . ARG A 1 87 ? -35.580 -46.943 -52.782 1.00 39.56 328 ARG A N 1
ATOM 607 C CA . ARG A 1 87 ? -36.419 -46.948 -51.591 1.00 38.01 328 ARG A CA 1
ATOM 608 C C . ARG A 1 87 ? -37.152 -45.619 -51.474 1.00 41.03 328 ARG A C 1
ATOM 609 O O . ARG A 1 87 ? -36.538 -44.550 -51.526 1.00 39.65 328 ARG A O 1
ATOM 617 N N . VAL A 1 88 ? -38.474 -45.684 -51.342 1.00 42.44 329 VAL A N 1
ATOM 618 C CA . VAL A 1 88 ? -39.233 -44.485 -51.037 1.00 43.83 329 VAL A CA 1
ATOM 619 C C . VAL A 1 88 ? -38.816 -44.065 -49.639 1.00 44.88 329 VAL A C 1
ATOM 620 O O . VAL A 1 88 ? -39.191 -44.696 -48.644 1.00 41.24 329 VAL A O 1
ATOM 624 N N . ASN A 1 89 ? -37.998 -43.018 -49.560 1.00 48.58 330 ASN A N 1
ATOM 625 C CA . ASN A 1 89 ? -37.419 -42.605 -48.285 1.00 48.48 330 ASN A CA 1
ATOM 626 C C . ASN A 1 89 ? -36.853 -41.198 -48.485 1.00 46.75 330 ASN A C 1
ATOM 627 O O . ASN A 1 89 ? -35.783 -41.036 -49.081 1.00 44.91 330 ASN A O 1
ATOM 632 N N . ALA A 1 90 ? -37.582 -40.202 -47.987 1.00 45.93 331 ALA A N 1
ATOM 633 C CA . ALA A 1 90 ? -37.198 -38.816 -48.226 1.00 48.69 331 ALA A CA 1
ATOM 634 C C . ALA A 1 90 ? -35.994 -38.415 -47.379 1.00 46.62 331 ALA A C 1
ATOM 635 O O . ALA A 1 90 ? -35.074 -37.750 -47.871 1.00 47.18 331 ALA A O 1
ATOM 637 N N . ASP A 1 91 ? -35.970 -38.825 -46.110 1.00 43.14 332 ASP A N 1
ATOM 638 C CA . ASP A 1 91 ? -35.018 -38.261 -45.162 1.00 39.57 332 ASP A CA 1
ATOM 639 C C . ASP A 1 91 ? -33.945 -39.264 -44.738 1.00 37.16 332 ASP A C 1
ATOM 640 O O . ASP A 1 91 ? -33.169 -39.736 -45.575 1.00 38.87 332 ASP A O 1
ATOM 645 N N . ARG A 1 92 ? -33.893 -39.599 -43.449 1.00 31.00 333 ARG A N 1
ATOM 646 C CA . ARG A 1 92 ? -32.758 -40.327 -42.901 1.00 31.66 333 ARG A CA 1
ATOM 647 C C . ARG A 1 92 ? -32.865 -41.820 -43.187 1.00 32.58 333 ARG A C 1
ATOM 648 O O . ARG A 1 92 ? -33.954 -42.374 -43.356 1.00 35.35 333 ARG A O 1
ATOM 656 N N . VAL A 1 93 ? -31.711 -42.467 -43.257 1.00 30.77 334 VAL A N 1
ATOM 657 C CA . VAL A 1 93 ? -31.642 -43.910 -43.378 1.00 29.39 334 VAL A CA 1
ATOM 658 C C . VAL A 1 93 ? -31.370 -44.470 -41.994 1.00 27.89 334 VAL A C 1
ATOM 659 O O . VAL A 1 93 ? -30.847 -43.783 -41.110 1.00 29.05 334 VAL A O 1
ATOM 663 N N . ASN A 1 94 ? -31.723 -45.731 -41.796 1.00 24.36 335 ASN A N 1
ATOM 664 C CA . ASN A 1 94 ? -31.329 -46.436 -40.589 1.00 28.57 335 ASN A CA 1
ATOM 665 C C . ASN A 1 94 ? -30.727 -47.780 -40.958 1.00 29.40 335 ASN A C 1
ATOM 666 O O . ASN A 1 94 ? -30.966 -48.305 -42.052 1.00 30.53 335 ASN A O 1
ATOM 671 N N . PRO A 1 95 ? -29.906 -48.345 -40.074 1.00 29.36 336 PRO A N 1
ATOM 672 C CA . PRO A 1 95 ? -29.192 -49.590 -40.412 1.00 31.02 336 PRO A CA 1
ATOM 673 C C . PRO A 1 95 ? -30.087 -50.741 -40.845 1.00 29.43 336 PRO A C 1
ATOM 674 O O . PRO A 1 95 ? -29.652 -51.570 -41.656 1.00 29.19 336 PRO A O 1
ATOM 678 N N . PHE A 1 96 ? -31.309 -50.843 -40.319 1.00 26.17 337 PHE A N 1
ATOM 679 C CA . PHE A 1 96 ? -32.167 -51.955 -40.716 1.00 28.26 337 PHE A CA 1
ATOM 680 C C . PHE A 1 96 ? -32.474 -51.926 -42.210 1.00 33.29 337 PHE A C 1
ATOM 681 O O . PHE A 1 96 ? -32.728 -52.979 -42.810 1.00 32.44 337 PHE A O 1
ATOM 689 N N . MET A 1 97 ? -32.456 -50.737 -42.828 1.00 33.46 338 MET A N 1
ATOM 690 C CA . MET A 1 97 ? -32.687 -50.647 -44.270 1.00 34.40 338 MET A CA 1
ATOM 691 C C . MET A 1 97 ? -31.597 -51.355 -45.057 1.00 35.37 338 MET A C 1
ATOM 692 O O . MET A 1 97 ? -31.836 -51.795 -46.189 1.00 37.34 338 MET A O 1
ATOM 697 N N . PHE A 1 98 ? -30.393 -51.442 -44.492 1.00 31.32 339 PHE A N 1
ATOM 698 C CA . PHE A 1 98 ? -29.237 -52.025 -45.157 1.00 31.18 339 PHE A CA 1
ATOM 699 C C . PHE A 1 98 ? -28.892 -53.405 -44.613 1.00 32.15 339 PHE A C 1
ATOM 700 O O . PHE A 1 98 ? -27.779 -53.890 -44.843 1.00 34.77 339 PHE A O 1
ATOM 708 N N . GLY A 1 99 ? -29.801 -54.033 -43.877 1.00 29.94 340 GLY A N 1
ATOM 709 C CA . GLY A 1 99 ? -29.614 -55.399 -43.449 1.00 30.50 340 GLY A CA 1
ATOM 710 C C . GLY A 1 99 ? -29.218 -55.605 -42.007 1.00 31.60 340 GLY A C 1
ATOM 711 O O . GLY A 1 99 ? -28.901 -56.741 -41.634 1.00 33.51 340 GLY A O 1
ATOM 712 N N . ALA A 1 100 ? -29.225 -54.560 -41.182 1.00 31.17 341 ALA A N 1
ATOM 713 C CA . ALA A 1 100 ? -28.923 -54.753 -39.771 1.00 29.25 341 ALA A CA 1
ATOM 714 C C . ALA A 1 100 ? -29.957 -55.677 -39.138 1.00 34.12 341 ALA A C 1
ATOM 715 O O . ALA A 1 100 ? -31.113 -55.744 -39.570 1.00 33.72 341 ALA A O 1
ATOM 717 N N . LEU A 1 101 ? -29.533 -56.400 -38.100 1.00 31.70 342 LEU A N 1
ATOM 718 C CA . LEU A 1 101 ? -30.430 -57.294 -37.385 1.00 35.19 342 LEU A CA 1
ATOM 719 C C . LEU A 1 101 ? -30.595 -56.951 -35.914 1.00 34.70 342 LEU A C 1
ATOM 720 O O . LEU A 1 101 ? -31.512 -57.484 -35.278 1.00 38.46 342 LEU A O 1
ATOM 725 N N . GLY A 1 102 ? -29.766 -56.062 -35.361 1.00 32.13 343 GLY A N 1
ATOM 726 C CA . GLY A 1 102 ? -29.859 -55.765 -33.945 1.00 26.67 343 GLY A CA 1
ATOM 727 C C . GLY A 1 102 ? -29.478 -56.987 -33.121 1.00 32.43 343 GLY A C 1
ATOM 728 O O . GLY A 1 102 ? -28.845 -57.936 -33.603 1.00 31.35 343 GLY A O 1
ATOM 729 N N . GLY A 1 103 ? -29.890 -56.964 -31.854 1.00 33.21 344 GLY A N 1
ATOM 730 C CA . GLY A 1 103 ? -29.517 -58.056 -30.968 1.00 33.90 344 GLY A CA 1
ATOM 731 C C . GLY A 1 103 ? -28.011 -58.229 -30.926 1.00 36.68 344 GLY A C 1
ATOM 732 O O . GLY A 1 103 ? -27.245 -57.257 -30.938 1.00 38.34 344 GLY A O 1
ATOM 733 N N . SER A 1 104 ? -27.570 -59.482 -30.904 1.00 36.58 345 SER A N 1
ATOM 734 C CA . SER A 1 104 ? -26.152 -59.797 -30.796 1.00 38.90 345 SER A CA 1
ATOM 735 C C . SER A 1 104 ? -25.439 -59.799 -32.147 1.00 40.50 345 SER A C 1
ATOM 736 O O . SER A 1 104 ? -24.255 -60.138 -32.212 1.00 45.10 345 SER A O 1
ATOM 739 N N . ASN A 1 105 ? -26.123 -59.406 -33.212 1.00 37.56 346 ASN A N 1
ATOM 740 C CA . ASN A 1 105 ? -25.578 -59.485 -34.555 1.00 36.44 346 ASN A CA 1
ATOM 741 C C . ASN A 1 105 ? -24.559 -58.381 -34.815 1.00 33.51 346 ASN A C 1
ATOM 742 O O . ASN A 1 105 ? -24.676 -57.262 -34.307 1.00 31.94 346 ASN A O 1
ATOM 747 N N . ASP A 1 106 ? -23.564 -58.702 -35.641 1.00 29.63 347 ASP A N 1
ATOM 748 C CA . ASP A 1 106 ? -22.568 -57.723 -36.067 1.00 30.74 347 ASP A CA 1
ATOM 749 C C . ASP A 1 106 ? -23.163 -56.900 -37.203 1.00 31.98 347 ASP A C 1
ATOM 750 O O . ASP A 1 106 ? -23.216 -57.348 -38.351 1.00 31.65 347 ASP A O 1
ATOM 755 N N . ASP A 1 107 ? -23.589 -55.677 -36.889 1.00 31.29 348 ASP A N 1
ATOM 756 C CA . ASP A 1 107 ? -24.223 -54.791 -37.855 1.00 28.93 348 ASP A CA 1
ATOM 757 C C . ASP A 1 107 ? -23.248 -53.791 -38.475 1.00 30.94 348 ASP A C 1
ATOM 758 O O . ASP A 1 107 ? -23.685 -52.752 -38.984 1.00 29.35 348 ASP A O 1
ATOM 763 N N . THR A 1 108 ? -21.944 -54.093 -38.461 1.00 27.37 349 THR A N 1
ATOM 764 C CA . THR A 1 108 ? -20.949 -53.120 -38.904 1.00 30.06 349 THR A CA 1
ATOM 765 C C . THR A 1 108 ? -21.218 -52.658 -40.328 1.00 33.38 349 THR A C 1
ATOM 766 O O . THR A 1 108 ? -21.210 -51.456 -40.618 1.00 35.09 349 THR A O 1
ATOM 770 N N . ILE A 1 109 ? -21.444 -53.597 -41.237 1.00 33.18 350 ILE A N 1
ATOM 771 C CA . ILE A 1 109 ? -21.535 -53.258 -42.654 1.00 31.82 350 ILE A CA 1
ATOM 772 C C . ILE A 1 109 ? -22.807 -52.450 -42.898 1.00 32.97 350 ILE A C 1
ATOM 773 O O . ILE A 1 109 ? -22.754 -51.413 -43.574 1.00 37.42 350 ILE A O 1
ATOM 778 N N . PRO A 1 110 ? -23.958 -52.852 -42.353 1.00 30.92 351 PRO A N 1
ATOM 779 C CA . PRO A 1 110 ? -25.151 -51.992 -42.484 1.00 30.15 351 PRO A CA 1
ATOM 780 C C . PRO A 1 110 ? -24.944 -50.576 -41.959 1.00 31.47 351 PRO A C 1
ATOM 781 O O . PRO A 1 110 ? -25.341 -49.607 -42.627 1.00 30.20 351 PRO A O 1
ATOM 785 N N . VAL A 1 111 ? -24.333 -50.421 -40.777 1.00 28.63 352 VAL A N 1
ATOM 786 C CA . VAL A 1 111 ? -24.102 -49.085 -40.234 1.00 28.85 352 VAL A CA 1
ATOM 787 C C . VAL A 1 111 ? -23.129 -48.309 -41.114 1.00 32.37 352 VAL A C 1
ATOM 788 O O . VAL A 1 111 ? -23.324 -47.114 -41.371 1.00 28.80 352 VAL A O 1
ATOM 792 N N . GLN A 1 112 ? -22.076 -48.972 -41.604 1.00 32.12 353 GLN A N 1
ATOM 793 C CA . GLN A 1 112 ? -21.136 -48.286 -42.486 1.00 30.54 353 GLN A CA 1
ATOM 794 C C . GLN A 1 112 ? -21.822 -47.837 -43.773 1.00 30.62 353 GLN A C 1
ATOM 795 O O . GLN A 1 112 ? -21.501 -46.775 -44.319 1.00 28.85 353 GLN A O 1
ATOM 801 N N . SER A 1 113 ? -22.773 -48.633 -44.270 1.00 29.23 354 SER A N 1
ATOM 802 C CA . SER A 1 113 ? -23.502 -48.253 -45.477 1.00 29.32 354 SER A CA 1
ATOM 803 C C . SER A 1 113 ? -24.377 -47.032 -45.232 1.00 28.54 354 SER A C 1
ATOM 804 O O . SER A 1 113 ? -24.543 -46.192 -46.124 1.00 28.12 354 SER A O 1
ATOM 807 N N . CYS A 1 114 ? -24.943 -46.915 -44.030 1.00 26.48 355 CYS A N 1
ATOM 808 C CA . CYS A 1 114 ? -25.757 -45.750 -43.696 1.00 26.48 355 CYS A CA 1
ATOM 809 C C . CYS A 1 114 ? -24.936 -44.469 -43.769 1.00 29.22 355 CYS A C 1
ATOM 810 O O . CYS A 1 114 ? -25.278 -43.534 -44.507 1.00 29.68 355 CYS A O 1
ATOM 813 N N . VAL A 1 115 ? -23.838 -44.408 -43.009 1.00 26.05 356 VAL A N 1
ATOM 814 C CA . VAL A 1 115 ? -23.056 -43.180 -42.967 1.00 25.77 356 VAL A CA 1
ATOM 815 C C . VAL A 1 115 ? -22.359 -42.913 -44.295 1.00 29.85 356 VAL A C 1
ATOM 816 O O . VAL A 1 115 ? -21.931 -41.779 -44.541 1.00 30.59 356 VAL A O 1
ATOM 820 N N . ASP A 1 116 ? -22.254 -43.921 -45.171 1.00 29.11 357 ASP A N 1
ATOM 821 C CA . ASP A 1 116 ? -21.739 -43.735 -46.525 1.00 27.63 357 ASP A CA 1
ATOM 822 C C . ASP A 1 116 ? -22.831 -43.461 -47.551 1.00 28.89 357 ASP A C 1
ATOM 823 O O . ASP A 1 116 ? -22.513 -43.276 -48.728 1.00 31.37 357 ASP A O 1
ATOM 828 N N . SER A 1 117 ? -24.101 -43.447 -47.142 1.00 25.76 358 SER A N 1
ATOM 829 C CA . SER A 1 117 ? -25.211 -43.447 -48.094 1.00 26.03 358 SER A CA 1
ATOM 830 C C . SER A 1 117 ? -25.389 -42.122 -48.826 1.00 26.97 358 SER A C 1
ATOM 831 O O . SER A 1 117 ? -25.999 -42.104 -49.898 1.00 25.88 358 SER A O 1
ATOM 834 N N . GLY A 1 118 ? -24.899 -41.014 -48.273 1.00 28.27 359 GLY A N 1
ATOM 835 C CA . GLY A 1 118 ? -25.277 -39.700 -48.750 1.00 24.92 359 GLY A CA 1
ATOM 836 C C . GLY A 1 118 ? -26.398 -39.052 -47.961 1.00 28.18 359 GLY A C 1
ATOM 837 O O . GLY A 1 118 ? -26.758 -37.907 -48.261 1.00 29.54 359 GLY A O 1
ATOM 838 N N . LYS A 1 119 ? -26.956 -39.744 -46.966 1.00 30.01 360 LYS A N 1
ATOM 839 C CA . LYS A 1 119 ? -27.945 -39.192 -46.049 1.00 31.54 360 LYS A CA 1
ATOM 840 C C . LYS A 1 119 ? -27.455 -39.326 -44.613 1.00 29.46 360 LYS A C 1
ATOM 841 O O . LYS A 1 119 ? -26.591 -40.148 -44.301 1.00 30.89 360 LYS A O 1
ATOM 847 N N . ALA A 1 120 ? -28.042 -38.523 -43.732 1.00 29.97 361 ALA A N 1
ATOM 848 C CA . ALA A 1 120 ? -27.830 -38.701 -42.306 1.00 28.43 361 ALA A CA 1
ATOM 849 C C . ALA A 1 120 ? -28.438 -40.019 -41.834 1.00 28.34 361 ALA A C 1
ATOM 850 O O . ALA A 1 120 ? -29.419 -40.523 -42.393 1.00 25.77 361 ALA A O 1
ATOM 852 N N . THR A 1 121 ? -27.852 -40.566 -40.778 1.00 27.44 362 THR A N 1
ATOM 853 C CA . THR A 1 121 ? -28.256 -41.851 -40.233 1.00 27.52 362 THR A CA 1
ATOM 854 C C . THR A 1 121 ? -29.076 -41.659 -38.965 1.00 28.32 362 THR A C 1
ATOM 855 O O . THR A 1 121 ? -28.717 -40.859 -38.093 1.00 30.68 362 THR A O 1
ATOM 859 N N . GLN A 1 122 ? -30.165 -42.412 -38.853 1.00 26.90 363 GLN A N 1
ATOM 860 C CA . GLN A 1 122 ? -30.947 -42.467 -37.625 1.00 24.43 363 GLN A CA 1
ATOM 861 C C . GLN A 1 122 ? -30.713 -43.814 -36.959 1.00 25.94 363 GLN A C 1
ATOM 862 O O . GLN A 1 122 ? -30.972 -44.864 -37.565 1.00 25.82 363 GLN A O 1
ATOM 868 N N . LEU A 1 123 ? -30.222 -43.788 -35.721 1.00 26.97 364 LEU A N 1
ATOM 869 C CA . LEU A 1 123 ? -30.130 -44.997 -34.907 1.00 29.01 364 LEU A CA 1
ATOM 870 C C . LEU A 1 123 ? -31.442 -45.168 -34.153 1.00 27.98 364 LEU A C 1
ATOM 871 O O . LEU A 1 123 ? -31.802 -44.324 -33.328 1.00 28.81 364 LEU A O 1
ATOM 876 N N . THR A 1 124 ? -32.161 -46.247 -34.445 1.00 30.48 365 THR A N 1
ATOM 877 C CA . THR A 1 124 ? -33.444 -46.514 -33.808 1.00 30.18 365 THR A CA 1
ATOM 878 C C . THR A 1 124 ? -33.341 -47.549 -32.699 1.00 30.38 365 THR A C 1
ATOM 879 O O . THR A 1 124 ? -34.363 -47.921 -32.121 1.00 31.04 365 THR A O 1
ATOM 883 N N . ASP A 1 125 ? -32.145 -48.026 -32.396 1.00 30.64 366 ASP A N 1
ATOM 884 C CA . ASP A 1 125 ? -31.957 -49.195 -31.541 1.00 29.35 366 ASP A CA 1
ATOM 885 C C . ASP A 1 125 ? -30.465 -49.283 -31.239 1.00 29.53 366 ASP A C 1
ATOM 886 O O . ASP A 1 125 ? -29.699 -48.371 -31.578 1.00 27.79 366 ASP A O 1
ATOM 891 N N . ALA A 1 126 ? -30.044 -50.382 -30.616 1.00 27.50 367 ALA A N 1
ATOM 892 C CA . ALA A 1 126 ? -28.643 -50.621 -30.289 1.00 28.97 367 ALA A CA 1
ATOM 893 C C . ALA A 1 126 ? -28.035 -51.578 -31.309 1.00 29.11 367 ALA A C 1
ATOM 894 O O . ALA A 1 126 ? -28.554 -52.677 -31.517 1.00 32.68 367 ALA A O 1
ATOM 896 N N . HIS A 1 127 ? -26.931 -51.172 -31.930 1.00 27.32 368 HIS A N 1
ATOM 897 C CA . HIS A 1 127 ? -26.281 -51.965 -32.966 1.00 27.27 368 HIS A CA 1
ATOM 898 C C . HIS A 1 127 ? -24.843 -52.261 -32.577 1.00 29.45 368 HIS A C 1
ATOM 899 O O . HIS A 1 127 ? -24.089 -51.346 -32.222 1.00 29.93 368 HIS A O 1
ATOM 906 N N . TYR A 1 128 ? -24.472 -53.537 -32.641 1.00 28.34 369 TYR A N 1
ATOM 907 C CA . TYR A 1 128 ? -23.076 -53.918 -32.490 1.00 30.00 369 TYR A CA 1
ATOM 908 C C . TYR A 1 128 ? -22.303 -53.603 -33.761 1.00 29.98 369 TYR A C 1
ATOM 909 O O . TYR A 1 128 ? -22.771 -53.865 -34.875 1.00 31.53 369 TYR A O 1
ATOM 918 N N . VAL A 1 129 ? -21.111 -53.029 -33.585 1.00 25.94 370 VAL A N 1
ATOM 919 C CA . VAL A 1 129 ? -20.201 -52.743 -34.684 1.00 24.44 370 VAL A CA 1
ATOM 920 C C . VAL A 1 129 ? -18.781 -53.034 -34.224 1.00 27.99 370 VAL A C 1
ATOM 921 O O . VAL A 1 129 ? -18.491 -53.103 -33.026 1.00 29.40 370 VAL A O 1
ATOM 925 N N . SER A 1 130 ? -17.881 -53.180 -35.197 1.00 27.46 371 SER A N 1
ATOM 926 C CA . SER A 1 130 ? -16.456 -53.219 -34.882 1.00 29.02 371 SER A CA 1
ATOM 927 C C . SER A 1 130 ? -15.828 -51.834 -35.028 1.00 29.60 371 SER A C 1
ATOM 928 O O . SER A 1 130 ? -15.372 -51.248 -34.040 1.00 30.66 371 SER A O 1
ATOM 931 N N . ASN A 1 131 ? -15.802 -51.299 -36.250 1.00 30.67 372 ASN A N 1
ATOM 932 C CA . ASN A 1 131 ? -15.208 -49.992 -36.510 1.00 29.76 372 ASN A CA 1
ATOM 933 C C . ASN A 1 131 ? -15.984 -49.313 -37.625 1.00 33.41 372 ASN A C 1
ATOM 934 O O . ASN A 1 131 ? -16.207 -49.911 -38.683 1.00 33.71 372 ASN A O 1
ATOM 939 N N . ILE A 1 132 ? -16.365 -48.063 -37.387 1.00 29.00 373 ILE A N 1
ATOM 940 C CA . ILE A 1 132 ? -17.142 -47.257 -38.316 1.00 29.76 373 ILE A CA 1
ATOM 941 C C . ILE A 1 132 ? -16.327 -46.016 -38.656 1.00 30.42 373 ILE A C 1
ATOM 942 O O . ILE A 1 132 ? -15.658 -45.450 -37.786 1.00 30.96 373 ILE A O 1
ATOM 947 N N . GLN A 1 133 ? -16.376 -45.594 -39.916 1.00 30.20 374 GLN A N 1
ATOM 948 C CA . GLN A 1 133 ? -15.687 -44.384 -40.352 1.00 32.88 374 GLN A CA 1
ATOM 949 C C . GLN A 1 133 ? -16.688 -43.391 -40.918 1.00 30.80 374 GLN A C 1
ATOM 950 O O . GLN A 1 133 ? -17.511 -43.746 -41.769 1.00 28.48 374 GLN A O 1
ATOM 956 N N . LEU A 1 134 ? -16.597 -42.148 -40.453 1.00 28.17 375 LEU A N 1
ATOM 957 C CA . LEU A 1 134 ? -17.402 -41.045 -40.962 1.00 27.10 375 LEU A CA 1
ATOM 958 C C . LEU A 1 134 ? -16.547 -40.275 -41.958 1.00 26.96 375 LEU A C 1
ATOM 959 O O . LEU A 1 134 ? -15.472 -39.773 -41.602 1.00 26.68 375 LEU A O 1
ATOM 964 N N . LYS A 1 135 ? -17.020 -40.188 -43.205 1.00 28.31 376 LYS A N 1
ATOM 965 C CA . LYS A 1 135 ? -16.188 -39.731 -44.307 1.00 29.94 376 LYS A CA 1
ATOM 966 C C . LYS A 1 135 ? -16.716 -38.516 -45.042 1.00 30.04 376 LYS A C 1
ATOM 967 O O . LYS A 1 135 ? -15.924 -37.833 -45.707 1.00 28.39 376 LYS A O 1
ATOM 973 N N . TYR A 1 136 ? -18.014 -38.232 -44.963 1.00 25.70 377 TYR A N 1
ATOM 974 C CA . TYR A 1 136 ? -18.636 -37.255 -45.840 1.00 25.35 377 TYR A CA 1
ATOM 975 C C . TYR A 1 136 ? -19.371 -36.204 -45.023 1.00 28.20 377 TYR A C 1
ATOM 976 O O . TYR A 1 136 ? -19.672 -36.395 -43.841 1.00 24.38 377 TYR A O 1
ATOM 985 N N . ASN A 1 137 ? -19.660 -35.082 -45.679 1.00 28.67 378 ASN A N 1
ATOM 986 C CA . ASN A 1 137 ? -20.482 -34.060 -45.060 1.00 25.77 378 ASN A CA 1
ATOM 987 C C . ASN A 1 137 ? -21.932 -34.506 -44.907 1.00 28.74 378 ASN A C 1
ATOM 988 O O . ASN A 1 137 ? -22.751 -33.729 -44.405 1.00 30.36 378 ASN A O 1
ATOM 993 N N . THR A 1 138 ? -22.262 -35.734 -45.311 1.00 26.96 379 THR A N 1
ATOM 994 C CA . THR A 1 138 ? -23.577 -36.315 -45.074 1.00 28.98 379 THR A CA 1
ATOM 995 C C . THR A 1 138 ? -23.578 -37.319 -43.928 1.00 26.48 379 THR A C 1
ATOM 996 O O . THR A 1 138 ? -24.637 -37.863 -43.604 1.00 24.43 379 THR A O 1
ATOM 1000 N N . SER A 1 139 ? -22.428 -37.572 -43.302 1.00 24.31 380 SER A N 1
ATOM 1001 C CA . SER A 1 139 ? -22.300 -38.686 -42.363 1.00 22.92 380 SER A CA 1
ATOM 1002 C C . SER A 1 139 ? -22.752 -38.326 -40.956 1.00 25.25 380 SER A C 1
ATOM 1003 O O . SER A 1 139 ? -22.165 -38.788 -39.972 1.00 24.52 380 SER A O 1
ATOM 1006 N N . SER A 1 140 ? -23.806 -37.521 -40.831 1.00 24.70 381 SER A N 1
ATOM 1007 C CA . SER A 1 140 ? -24.404 -37.262 -39.530 1.00 23.53 381 SER A CA 1
ATOM 1008 C C . SER A 1 140 ? -25.049 -38.525 -38.961 1.00 23.53 381 SER A C 1
ATOM 1009 O O . SER A 1 140 ? -25.488 -39.417 -39.695 1.00 24.29 381 SER A O 1
ATOM 1012 N N . ILE A 1 141 ? -25.114 -38.590 -37.633 1.00 24.74 382 ILE A N 1
ATOM 1013 C CA . ILE A 1 141 ? -25.792 -39.672 -36.925 1.00 25.37 382 ILE A CA 1
ATOM 1014 C C . ILE A 1 141 ? -26.670 -39.065 -35.840 1.00 26.05 382 ILE A C 1
ATOM 1015 O O . ILE A 1 141 ? -26.195 -38.262 -35.027 1.00 23.76 382 ILE A O 1
ATOM 1020 N N . TYR A 1 142 ? -27.940 -39.464 -35.821 1.00 25.42 383 TYR A N 1
ATOM 1021 C CA . TYR A 1 142 ? -28.922 -39.008 -34.845 1.00 24.74 383 TYR A CA 1
ATOM 1022 C C . TYR A 1 142 ? -29.513 -40.209 -34.130 1.00 24.75 383 TYR A C 1
ATOM 1023 O O . TYR A 1 142 ? -29.843 -41.213 -34.766 1.00 25.01 383 TYR A O 1
ATOM 1032 N N . GLY A 1 143 ? -29.663 -40.095 -32.811 1.00 24.82 384 GLY A N 1
ATOM 1033 C CA . GLY A 1 143 ? -30.407 -41.083 -32.053 1.00 23.30 384 GLY A CA 1
ATOM 1034 C C . GLY A 1 143 ? -31.598 -40.454 -31.362 1.00 24.32 384 GLY A C 1
ATOM 1035 O O . GLY A 1 143 ? -32.085 -39.410 -31.802 1.00 25.01 384 GLY A O 1
ATOM 1036 N N . SER A 1 144 ? -32.079 -41.070 -30.277 1.00 22.61 385 SER A N 1
ATOM 1037 C CA . SER A 1 144 ? -33.189 -40.515 -29.513 1.00 25.40 385 SER A CA 1
ATOM 1038 C C . SER A 1 144 ? -32.933 -40.639 -28.017 1.00 26.32 385 SER A C 1
ATOM 1039 O O . SER A 1 144 ? -33.874 -40.658 -27.215 1.00 23.24 385 SER A O 1
ATOM 1042 N N . GLY A 1 145 ? -31.674 -40.729 -27.629 1.00 25.00 386 GLY A N 1
ATOM 1043 C CA . GLY A 1 145 ? -31.351 -40.937 -26.237 1.00 27.47 386 GLY A CA 1
ATOM 1044 C C . GLY A 1 145 ? -29.888 -41.261 -26.075 1.00 29.56 386 GLY A C 1
ATOM 1045 O O . GLY A 1 145 ? -29.211 -41.615 -27.047 1.00 29.54 386 GLY A O 1
ATOM 1046 N N . LEU A 1 146 ? -29.387 -41.140 -24.849 1.00 27.20 387 LEU A N 1
ATOM 1047 C CA . LEU A 1 146 ? -27.978 -41.386 -24.603 1.00 28.23 387 LEU A CA 1
ATOM 1048 C C . LEU A 1 146 ? -27.673 -42.863 -24.405 1.00 28.19 387 LEU A C 1
ATOM 1049 O O . LEU A 1 146 ? -26.496 -43.232 -24.307 1.00 27.59 387 LEU A O 1
ATOM 1054 N N . HIS A 1 147 ? -28.698 -43.712 -24.358 1.00 25.82 388 HIS A N 1
ATOM 1055 C CA . HIS A 1 147 ? -28.495 -45.111 -24.011 1.00 25.51 388 HIS A CA 1
ATOM 1056 C C . HIS A 1 147 ? -29.082 -46.079 -25.037 1.00 27.27 388 HIS A C 1
ATOM 1057 O O . HIS A 1 147 ? -28.357 -46.914 -25.586 1.00 24.96 388 HIS A O 1
ATOM 1064 N N . TYR A 1 148 ? -30.394 -46.001 -25.293 1.00 27.03 389 TYR A N 1
ATOM 1065 C CA . TYR A 1 148 ? -31.045 -47.096 -26.009 1.00 26.06 389 TYR A CA 1
ATOM 1066 C C . TYR A 1 148 ? -30.773 -47.064 -27.509 1.00 26.63 389 TYR A C 1
ATOM 1067 O O . TYR A 1 148 ? -30.760 -48.120 -28.152 1.00 28.62 389 TYR A O 1
ATOM 1076 N N . SER A 1 149 ? -30.549 -45.890 -28.083 1.00 23.65 390 SER A N 1
ATOM 1077 C CA . SER A 1 149 ? -30.139 -45.769 -29.476 1.00 26.35 390 SER A CA 1
ATOM 1078 C C . SER A 1 149 ? -28.633 -45.550 -29.477 1.00 27.28 390 SER A C 1
ATOM 1079 O O . SER A 1 149 ? -28.152 -44.502 -29.030 1.00 26.12 390 SER A O 1
ATOM 1082 N N . ARG A 1 150 ? -27.883 -46.534 -29.967 1.00 25.17 391 ARG A N 1
ATOM 1083 C CA . ARG A 1 150 ? -26.447 -46.474 -29.749 1.00 26.66 391 ARG A CA 1
ATOM 1084 C C . ARG A 1 150 ? -25.712 -47.410 -30.696 1.00 27.81 391 ARG A C 1
ATOM 1085 O O . ARG A 1 150 ? -26.287 -48.338 -31.276 1.00 24.96 391 ARG A O 1
ATOM 1093 N N . LEU A 1 151 ? -24.423 -47.134 -30.839 1.00 27.34 392 LEU A N 1
ATOM 1094 C CA . LEU A 1 151 ? -23.465 -48.071 -31.390 1.00 25.02 392 LEU A CA 1
ATOM 1095 C C . LEU A 1 151 ? -22.773 -48.757 -30.226 1.00 29.04 392 LEU A C 1
ATOM 1096 O O . LEU A 1 151 ? -22.494 -48.132 -29.196 1.00 25.62 392 LEU A O 1
ATOM 1101 N N . HIS A 1 152 ? -22.514 -50.047 -30.393 1.00 28.51 393 HIS A N 1
ATOM 1102 C CA . HIS A 1 152 ? -21.937 -50.870 -29.345 1.00 27.50 393 HIS A CA 1
ATOM 1103 C C . HIS A 1 152 ? -20.800 -51.656 -29.976 1.00 28.36 393 HIS A C 1
ATOM 1104 O O . HIS A 1 152 ? -21.028 -52.479 -30.870 1.00 30.31 393 HIS A O 1
ATOM 1111 N N . GLN A 1 153 ? -19.579 -51.392 -29.525 1.00 26.00 394 GLN A N 1
ATOM 1112 C CA . GLN A 1 153 ? -18.421 -52.056 -30.097 1.00 25.46 394 GLN A CA 1
ATOM 1113 C C . GLN A 1 153 ? -18.385 -53.522 -29.672 1.00 28.36 394 GLN A C 1
ATOM 1114 O O . GLN A 1 153 ? -18.581 -53.852 -28.494 1.00 27.94 394 GLN A O 1
ATOM 1120 N N . LEU A 1 154 ? -18.140 -54.399 -30.639 1.00 25.86 395 LEU A N 1
ATOM 1121 C CA . LEU A 1 154 ? -18.082 -55.824 -30.360 1.00 28.73 395 LEU A CA 1
ATOM 1122 C C . LEU A 1 154 ? -16.932 -56.138 -29.399 1.00 33.50 395 LEU A C 1
ATOM 1123 O O . LEU A 1 154 ? -15.872 -55.501 -29.459 1.00 33.34 395 LEU A O 1
ATOM 1128 N N . PRO A 1 155 ? -17.103 -57.122 -28.513 1.00 34.32 396 PRO A N 1
ATOM 1129 C CA . PRO A 1 155 ? -16.041 -57.436 -27.542 1.00 31.41 396 PRO A CA 1
ATOM 1130 C C . PRO A 1 155 ? -14.698 -57.756 -28.175 1.00 33.82 396 PRO A C 1
ATOM 1131 O O . PRO A 1 155 ? -13.659 -57.482 -27.561 1.00 31.57 396 PRO A O 1
ATOM 1135 N N A SER A 1 156 ? -14.690 -58.345 -29.375 0.54 33.08 397 SER A N 1
ATOM 1136 N N B SER A 1 156 ? -14.675 -58.337 -29.373 0.46 33.06 397 SER A N 1
ATOM 1137 C CA A SER A 1 156 ? -13.450 -58.724 -30.044 0.54 32.50 397 SER A CA 1
ATOM 1138 C CA B SER A 1 156 ? -13.421 -58.715 -30.011 0.46 32.49 397 SER A CA 1
ATOM 1139 C C A SER A 1 156 ? -12.816 -57.573 -30.817 0.54 32.86 397 SER A C 1
ATOM 1140 C C B SER A 1 156 ? -12.907 -57.673 -30.996 0.46 33.05 397 SER A C 1
ATOM 1141 O O A SER A 1 156 ? -11.626 -57.638 -31.141 0.54 35.03 397 SER A O 1
ATOM 1142 O O B SER A 1 156 ? -11.888 -57.912 -31.652 0.46 34.75 397 SER A O 1
ATOM 1147 N N . ALA A 1 157 ? -13.580 -56.533 -31.123 1.00 30.82 398 ALA A N 1
ATOM 1148 C CA . ALA A 1 157 ? -13.068 -55.444 -31.936 1.00 29.48 398 ALA A CA 1
ATOM 1149 C C . ALA A 1 157 ? -12.115 -54.595 -31.109 1.00 31.72 398 ALA A C 1
ATOM 1150 O O . ALA A 1 157 ? -12.329 -54.384 -29.911 1.00 32.91 398 ALA A O 1
ATOM 1152 N N . THR A 1 158 ? -11.063 -54.111 -31.748 1.00 30.91 399 THR A N 1
ATOM 1153 C CA . THR A 1 158 ? -10.175 -53.148 -31.119 1.00 33.46 399 THR A CA 1
ATOM 1154 C C . THR A 1 158 ? -10.187 -51.870 -31.953 1.00 30.33 399 THR A C 1
ATOM 1155 O O . THR A 1 158 ? -10.905 -51.762 -32.953 1.00 29.24 399 THR A O 1
ATOM 1159 N N . GLY A 1 159 ? -9.412 -50.883 -31.519 1.00 27.85 400 GLY A N 1
ATOM 1160 C CA . GLY A 1 159 ? -9.358 -49.626 -32.238 1.00 23.96 400 GLY A CA 1
ATOM 1161 C C . GLY A 1 159 ? -10.574 -48.749 -31.993 1.00 28.52 400 GLY A C 1
ATOM 1162 O O . GLY A 1 159 ? -11.322 -48.902 -31.013 1.00 29.38 400 GLY A O 1
ATOM 1163 N N . ASN A 1 160 ? -10.782 -47.822 -32.926 1.00 27.29 401 ASN A N 1
ATOM 1164 C CA . ASN A 1 160 ? -11.787 -46.773 -32.765 1.00 30.65 401 ASN A CA 1
ATOM 1165 C C . ASN A 1 160 ? -13.167 -47.288 -33.155 1.00 29.26 401 ASN A C 1
ATOM 1166 O O . ASN A 1 160 ? -13.369 -47.759 -34.277 1.00 28.95 401 ASN A O 1
ATOM 1171 N N . CYS A 1 161 ? -14.126 -47.177 -32.239 1.00 29.48 402 CYS A N 1
ATOM 1172 C CA . CYS A 1 161 ? -15.499 -47.517 -32.585 1.00 28.40 402 CYS A CA 1
ATOM 1173 C C . CYS A 1 161 ? -16.014 -46.603 -33.695 1.00 30.89 402 CYS A C 1
ATOM 1174 O O . CYS A 1 161 ? -16.609 -47.066 -34.677 1.00 32.00 402 CYS A O 1
ATOM 1177 N N . ILE A 1 162 ? -15.773 -45.301 -33.565 1.00 26.45 403 ILE A N 1
ATOM 1178 C CA . ILE A 1 162 ? -16.059 -44.327 -34.612 1.00 23.20 403 ILE A CA 1
ATOM 1179 C C . ILE A 1 162 ? -14.786 -43.544 -34.906 1.00 26.98 403 ILE A C 1
ATOM 1180 O O . ILE A 1 162 ? -14.144 -43.028 -33.984 1.00 26.54 403 ILE A O 1
ATOM 1185 N N . THR A 1 163 ? -14.429 -43.449 -36.183 1.00 24.08 404 THR A N 1
ATOM 1186 C CA . THR A 1 163 ? -13.364 -42.566 -36.639 1.00 26.36 404 THR A CA 1
ATOM 1187 C C . THR A 1 163 ? -13.969 -41.483 -37.519 1.00 25.88 404 THR A C 1
ATOM 1188 O O . THR A 1 163 ? -14.688 -41.792 -38.475 1.00 26.14 404 THR A O 1
ATOM 1192 N N . ILE A 1 164 ? -13.678 -40.226 -37.201 1.00 25.72 405 ILE A N 1
ATOM 1193 C CA . ILE A 1 164 ? -14.042 -39.106 -38.064 1.00 25.88 405 ILE A CA 1
ATOM 1194 C C . ILE A 1 164 ? -12.844 -38.828 -38.966 1.00 27.78 405 ILE A C 1
ATOM 1195 O O . ILE A 1 164 ? -11.780 -38.418 -38.493 1.00 29.81 405 ILE A O 1
ATOM 1200 N N . LYS A 1 165 ? -13.010 -39.080 -40.262 1.00 26.73 406 LYS A N 1
ATOM 1201 C CA . LYS A 1 165 ? -11.940 -38.921 -41.234 1.00 29.00 406 LYS A CA 1
ATOM 1202 C C . LYS A 1 165 ? -11.743 -37.445 -41.586 1.00 29.87 406 LYS A C 1
ATOM 1203 O O . LYS A 1 165 ? -12.643 -36.610 -41.425 1.00 27.46 406 LYS A O 1
ATOM 1209 N N . ASP A 1 166 ? -10.543 -37.128 -42.089 1.00 27.81 407 ASP A N 1
ATOM 1210 C CA . ASP A 1 166 ? -10.225 -35.734 -42.382 1.00 26.95 407 ASP A CA 1
ATOM 1211 C C . ASP A 1 166 ? -10.958 -35.200 -43.609 1.00 27.47 407 ASP A C 1
ATOM 1212 O O . ASP A 1 166 ? -10.782 -34.024 -43.942 1.00 28.11 407 ASP A O 1
ATOM 1217 N N . THR A 1 167 ? -11.772 -36.020 -44.278 1.00 27.79 408 THR A N 1
ATOM 1218 C CA . THR A 1 167 ? -12.669 -35.568 -45.336 1.00 26.18 408 THR A CA 1
ATOM 1219 C C . THR A 1 167 ? -14.057 -35.214 -44.818 1.00 29.05 408 THR A C 1
ATOM 1220 O O . THR A 1 167 ? -14.902 -34.761 -45.600 1.00 28.27 408 THR A O 1
ATOM 1224 N N . CYS A 1 168 ? -14.317 -35.423 -43.531 1.00 26.63 409 CYS A N 1
ATOM 1225 C CA . CYS A 1 168 ? -15.653 -35.298 -42.967 1.00 26.27 409 CYS A CA 1
ATOM 1226 C C . CYS A 1 168 ? -15.755 -33.987 -42.195 1.00 26.28 409 CYS A C 1
ATOM 1227 O O . CYS A 1 168 ? -15.029 -33.781 -41.216 1.00 22.89 409 CYS A O 1
ATOM 1230 N N . SER A 1 169 ? -16.659 -33.111 -42.632 1.00 27.02 410 SER A N 1
ATOM 1231 C CA . SER A 1 169 ? -16.869 -31.819 -41.996 1.00 29.43 410 SER A CA 1
ATOM 1232 C C . SER A 1 169 ? -18.359 -31.505 -41.958 1.00 30.82 410 SER A C 1
ATOM 1233 O O . SER A 1 169 ? -19.146 -32.016 -42.760 1.00 31.31 410 SER A O 1
ATOM 1236 N N . LEU A 1 170 ? -18.741 -30.654 -41.005 1.00 26.02 411 LEU A N 1
ATOM 1237 C CA . LEU A 1 170 ? -20.066 -30.045 -40.992 1.00 27.42 411 LEU A CA 1
ATOM 1238 C C . LEU A 1 170 ? -21.181 -31.068 -40.760 1.00 29.80 411 LEU A C 1
ATOM 1239 O O . LEU A 1 170 ? -22.307 -30.889 -41.232 1.00 28.98 411 LEU A O 1
ATOM 1244 N N . ILE A 1 171 ? -20.886 -32.142 -40.038 1.00 25.49 412 ILE A N 1
ATOM 1245 C CA . ILE A 1 171 ? -21.890 -33.115 -39.673 1.00 27.16 412 ILE A CA 1
ATOM 1246 C C . ILE A 1 171 ? -22.352 -32.851 -38.244 1.00 27.70 412 ILE A C 1
ATOM 1247 O O . ILE A 1 171 ? -21.759 -32.066 -37.506 1.00 24.93 412 ILE A O 1
ATOM 1252 N N . VAL A 1 172 ? -23.417 -33.536 -37.844 1.00 24.36 413 VAL A N 1
ATOM 1253 C CA . VAL A 1 172 ? -23.902 -33.526 -36.472 1.00 23.03 413 VAL A CA 1
ATOM 1254 C C . VAL A 1 172 ? -23.944 -34.959 -35.963 1.00 24.38 413 VAL A C 1
ATOM 1255 O O . VAL A 1 172 ? -24.384 -35.873 -36.672 1.00 27.69 413 VAL A O 1
ATOM 1259 N N . LEU A 1 173 ? -23.460 -35.151 -34.746 1.00 22.75 414 LEU A N 1
ATOM 1260 C CA . LEU A 1 173 ? -23.664 -36.374 -33.979 1.00 23.03 414 LEU A CA 1
ATOM 1261 C C . LEU A 1 173 ? -24.515 -35.965 -32.785 1.00 26.51 414 LEU A C 1
ATOM 1262 O O . LEU A 1 173 ? -24.066 -35.176 -31.945 1.00 28.74 414 LEU A O 1
ATOM 1267 N N . ASP A 1 174 ? -25.749 -36.468 -32.722 1.00 26.39 415 ASP A N 1
ATOM 1268 C CA . ASP A 1 174 ? -26.705 -35.959 -31.745 1.00 27.45 415 ASP A CA 1
ATOM 1269 C C . ASP A 1 174 ? -27.486 -37.085 -31.086 1.00 27.86 415 ASP A C 1
ATOM 1270 O O . ASP A 1 174 ? -28.115 -37.899 -31.771 1.00 26.24 415 ASP A O 1
ATOM 1275 N N . ALA A 1 175 ? -27.439 -37.114 -29.751 1.00 25.67 416 ALA A N 1
ATOM 1276 C CA . ALA A 1 175 ? -28.346 -37.910 -28.918 1.00 24.70 416 ALA A CA 1
ATOM 1277 C C . ALA A 1 175 ? -28.282 -39.403 -29.250 1.00 26.25 416 ALA A C 1
ATOM 1278 O O . ALA A 1 175 ? -29.273 -40.022 -29.634 1.00 24.80 416 ALA A O 1
ATOM 1280 N N . PHE A 1 176 ? -27.100 -39.985 -29.069 1.00 24.54 417 PHE A N 1
ATOM 1281 C CA . PHE A 1 176 ? -26.981 -41.434 -29.134 1.00 23.68 417 PHE A CA 1
ATOM 1282 C C . PHE A 1 176 ? -25.793 -41.860 -28.288 1.00 24.09 417 PHE A C 1
ATOM 1283 O O . PHE A 1 176 ? -24.969 -41.039 -27.873 1.00 21.69 417 PHE A O 1
ATOM 1291 N N . GLY A 1 177 ? -25.722 -43.162 -28.031 1.00 23.71 418 GLY A N 1
ATOM 1292 C CA . GLY A 1 177 ? -24.659 -43.736 -27.232 1.00 23.60 418 GLY A CA 1
ATOM 1293 C C . GLY A 1 177 ? -23.566 -44.350 -28.088 1.00 24.82 418 GLY A C 1
ATOM 1294 O O . GLY A 1 177 ? -23.793 -44.756 -29.228 1.00 26.05 418 GLY A O 1
ATOM 1295 N N . VAL A 1 178 ? -22.367 -44.398 -27.515 1.00 24.51 419 VAL A N 1
ATOM 1296 C CA . VAL A 1 178 ? -21.217 -45.092 -28.081 1.00 22.30 419 VAL A CA 1
ATOM 1297 C C . VAL A 1 178 ? -20.639 -45.899 -26.922 1.00 25.84 419 VAL A C 1
ATOM 1298 O O . VAL A 1 178 ? -19.998 -45.340 -26.022 1.00 25.19 419 VAL A O 1
ATOM 1302 N N . TYR A 1 179 ? -20.911 -47.205 -26.911 1.00 25.40 420 TYR A N 1
ATOM 1303 C CA . TYR A 1 179 ? -20.583 -48.080 -25.792 1.00 25.02 420 TYR A CA 1
ATOM 1304 C C . TYR A 1 179 ? -19.504 -49.075 -26.182 1.00 26.99 420 TYR A C 1
ATOM 1305 O O . TYR A 1 179 ? -19.493 -49.589 -27.307 1.00 27.43 420 TYR A O 1
ATOM 1314 N N . GLY A 1 180 ? -18.629 -49.373 -25.226 1.00 27.82 421 GLY A N 1
ATOM 1315 C CA . GLY A 1 180 ? -17.656 -50.425 -25.396 1.00 26.02 421 GLY A CA 1
ATOM 1316 C C . GLY A 1 180 ? -17.806 -51.527 -24.367 1.00 29.40 421 GLY A C 1
ATOM 1317 O O . GLY A 1 180 ? -18.769 -51.552 -23.592 1.00 25.68 421 GLY A O 1
ATOM 1318 N N . THR A 1 181 ? -16.825 -52.433 -24.343 1.00 30.41 422 THR A N 1
ATOM 1319 C CA . THR A 1 181 ? -16.901 -53.616 -23.497 1.00 31.48 422 THR A CA 1
ATOM 1320 C C . THR A 1 181 ? -17.124 -53.260 -22.032 1.00 32.62 422 THR A C 1
ATOM 1321 O O . THR A 1 181 ? -17.812 -53.996 -21.314 1.00 24.76 422 THR A O 1
ATOM 1325 N N . GLY A 1 182 ? -16.565 -52.143 -21.570 1.00 29.67 423 GLY A N 1
ATOM 1326 C CA . GLY A 1 182 ? -16.671 -51.789 -20.165 1.00 30.32 423 GLY A CA 1
ATOM 1327 C C . GLY A 1 182 ? -17.799 -50.835 -19.822 1.00 30.26 423 GLY A C 1
ATOM 1328 O O . GLY A 1 182 ? -17.769 -50.203 -18.762 1.00 28.28 423 GLY A O 1
ATOM 1329 N N . ALA A 1 183 ? -18.811 -50.736 -20.692 1.00 28.50 424 ALA A N 1
ATOM 1330 C CA . ALA A 1 183 ? -19.828 -49.697 -20.531 1.00 29.21 424 ALA A CA 1
ATOM 1331 C C . ALA A 1 183 ? -20.533 -49.802 -19.186 1.00 28.67 424 ALA A C 1
ATOM 1332 O O . ALA A 1 183 ? -20.789 -48.786 -18.530 1.00 27.84 424 ALA A O 1
ATOM 1334 N N . GLN A 1 184 ? -20.865 -51.016 -18.759 1.00 26.42 425 GLN A N 1
ATOM 1335 C CA . GLN A 1 184 ? -21.568 -51.184 -17.498 1.00 27.60 425 GLN A CA 1
ATOM 1336 C C . GLN A 1 184 ? -20.618 -51.025 -16.320 1.00 30.26 425 GLN A C 1
ATOM 1337 O O . GLN A 1 184 ? -19.495 -51.539 -16.327 1.00 33.12 425 GLN A O 1
ATOM 1343 N N . GLN A 1 185 ? -21.091 -50.310 -15.306 1.00 31.50 426 GLN A N 1
ATOM 1344 C CA . GLN A 1 185 ? -20.360 -50.073 -14.069 1.00 31.74 426 GLN A CA 1
ATOM 1345 C C . GLN A 1 185 ? -19.637 -51.329 -13.591 1.00 30.97 426 GLN A C 1
ATOM 1346 O O . GLN A 1 185 ? -20.228 -52.406 -13.501 1.00 28.80 426 GLN A O 1
ATOM 1352 N N . GLY A 1 186 ? -18.346 -51.184 -13.299 1.00 31.42 427 GLY A N 1
ATOM 1353 C CA . GLY A 1 186 ? -17.571 -52.248 -12.699 1.00 28.00 427 GLY A CA 1
ATOM 1354 C C . GLY A 1 186 ? -17.170 -53.378 -13.619 1.00 30.35 427 GLY A C 1
ATOM 1355 O O . GLY A 1 186 ? -16.776 -54.434 -13.120 1.00 31.16 427 GLY A O 1
ATOM 1356 N N . THR A 1 187 ? -17.255 -53.208 -14.937 1.00 30.92 428 THR A N 1
ATOM 1357 C CA . THR A 1 187 ? -16.848 -54.259 -15.862 1.00 31.47 428 THR A CA 1
ATOM 1358 C C . THR A 1 187 ? -15.520 -53.907 -16.516 1.00 31.03 428 THR A C 1
ATOM 1359 O O . THR A 1 187 ? -15.035 -52.774 -16.437 1.00 32.08 428 THR A O 1
ATOM 1363 N N . SER A 1 188 ? -14.935 -54.906 -17.167 1.00 31.21 429 SER A N 1
ATOM 1364 C CA . SER A 1 188 ? -13.614 -54.796 -17.764 1.00 35.12 429 SER A CA 1
ATOM 1365 C C . SER A 1 188 ? -13.715 -54.405 -19.236 1.00 32.86 429 SER A C 1
ATOM 1366 O O . SER A 1 188 ? -14.801 -54.343 -19.817 1.00 31.61 429 SER A O 1
ATOM 1369 N N . PHE A 1 189 ? -12.553 -54.153 -19.844 1.00 28.91 430 PHE A N 1
ATOM 1370 C CA . PHE A 1 189 ? -12.467 -53.478 -21.130 1.00 27.02 430 PHE A CA 1
ATOM 1371 C C . PHE A 1 189 ? -11.763 -54.346 -22.169 1.00 28.87 430 PHE A C 1
ATOM 1372 O O . PHE A 1 189 ? -10.992 -55.253 -21.843 1.00 31.03 430 PHE A O 1
ATOM 1380 N N . THR A 1 190 ? -12.021 -54.048 -23.442 1.00 29.39 431 THR A N 1
ATOM 1381 C CA . THR A 1 190 ? -11.235 -54.620 -24.529 1.00 31.40 431 THR A CA 1
ATOM 1382 C C . THR A 1 190 ? -10.041 -53.717 -24.822 1.00 30.65 431 THR A C 1
ATOM 1383 O O . THR A 1 190 ? -10.198 -52.502 -24.994 1.00 28.34 431 THR A O 1
ATOM 1387 N N . ALA A 1 191 ? -8.851 -54.316 -24.885 1.00 29.95 432 ALA A N 1
ATOM 1388 C CA . ALA A 1 191 ? -7.627 -53.531 -24.999 1.00 32.21 432 ALA A CA 1
ATOM 1389 C C . ALA A 1 191 ? -7.578 -52.778 -26.323 1.00 30.34 432 ALA A C 1
ATOM 1390 O O . ALA A 1 191 ? -7.959 -53.305 -27.374 1.00 28.94 432 ALA A O 1
ATOM 1392 N N . GLY A 1 192 ? -7.091 -51.537 -26.262 1.00 27.65 433 GLY A N 1
ATOM 1393 C CA . GLY A 1 192 ? -6.809 -50.748 -27.445 1.00 27.64 433 GLY A CA 1
ATOM 1394 C C . GLY A 1 192 ? -7.994 -50.050 -28.072 1.00 32.28 433 GLY A C 1
ATOM 1395 O O . GLY A 1 192 ? -7.887 -49.602 -29.219 1.00 32.32 433 GLY A O 1
ATOM 1396 N N . THR A 1 193 ? -9.113 -49.930 -27.363 1.00 31.62 434 THR A N 1
ATOM 1397 C CA . THR A 1 193 ? -10.323 -49.354 -27.928 1.00 29.71 434 THR A CA 1
ATOM 1398 C C . THR A 1 193 ? -10.458 -47.872 -27.582 1.00 30.83 434 THR A C 1
ATOM 1399 O O . THR A 1 193 ? -10.017 -47.408 -26.524 1.00 29.60 434 THR A O 1
ATOM 1403 N N . THR A 1 194 ? -11.074 -47.134 -28.503 1.00 27.75 435 THR A N 1
ATOM 1404 C CA . THR A 1 194 ? -11.422 -45.735 -28.316 1.00 27.69 435 THR A CA 1
ATOM 1405 C C . THR A 1 194 ? -12.854 -45.538 -28.787 1.00 28.12 435 THR A C 1
ATOM 1406 O O . THR A 1 194 ? -13.278 -46.161 -29.765 1.00 32.01 435 THR A O 1
ATOM 1410 N N . GLY A 1 195 ? -13.599 -44.684 -28.092 1.00 25.85 436 GLY A N 1
ATOM 1411 C CA . GLY A 1 195 ? -14.975 -44.436 -28.475 1.00 23.75 436 GLY A CA 1
ATOM 1412 C C . GLY A 1 195 ? -15.070 -43.668 -29.779 1.00 28.18 436 GLY A C 1
ATOM 1413 O O . GLY A 1 195 ? -15.559 -44.191 -30.789 1.00 26.28 436 GLY A O 1
ATOM 1414 N N . ILE A 1 196 ? -14.585 -42.425 -29.774 1.00 24.73 437 ILE A N 1
ATOM 1415 C CA . ILE A 1 196 ? -14.604 -41.568 -30.950 1.00 22.50 437 ILE A CA 1
ATOM 1416 C C . ILE A 1 196 ? -13.207 -41.000 -31.146 1.00 27.71 437 ILE A C 1
ATOM 1417 O O . ILE A 1 196 ? -12.656 -40.363 -30.238 1.00 28.44 437 ILE A O 1
ATOM 1422 N N . TYR A 1 197 ? -12.637 -41.236 -32.323 1.00 29.58 438 TYR A N 1
ATOM 1423 C CA . TYR A 1 197 ? -11.327 -40.727 -32.701 1.00 29.43 438 TYR A CA 1
ATOM 1424 C C . TYR A 1 197 ? -11.506 -39.762 -33.862 1.00 28.72 438 TYR A C 1
ATOM 1425 O O . TYR A 1 197 ? -12.221 -40.075 -34.820 1.00 29.68 438 TYR A O 1
ATOM 1434 N N . VAL A 1 198 ? -10.879 -38.588 -33.765 1.00 28.60 439 VAL A N 1
ATOM 1435 C CA . VAL A 1 198 ? -10.839 -37.605 -34.850 1.00 26.93 439 VAL A CA 1
ATOM 1436 C C . VAL A 1 198 ? -9.406 -37.576 -35.375 1.00 27.73 439 VAL A C 1
ATOM 1437 O O . VAL A 1 198 ? -8.500 -37.077 -34.698 1.00 30.77 439 VAL A O 1
ATOM 1441 N N . GLU A 1 199 ? -9.187 -38.096 -36.580 1.00 27.24 440 GLU A N 1
ATOM 1442 C CA . GLU A 1 199 ? -7.822 -38.294 -37.049 1.00 29.76 440 GLU A CA 1
ATOM 1443 C C . GLU A 1 199 ? -7.154 -36.969 -37.413 1.00 29.33 440 GLU A C 1
ATOM 1444 O O . GLU A 1 199 ? -7.806 -35.966 -37.723 1.00 28.31 440 GLU A O 1
ATOM 1450 N N . THR A 1 200 ? -5.825 -36.987 -37.368 1.00 28.69 441 THR A N 1
ATOM 1451 C CA . THR A 1 200 ? -5.027 -35.832 -37.756 1.00 29.30 441 THR A CA 1
ATOM 1452 C C . THR A 1 200 ? -5.189 -35.567 -39.249 1.00 30.89 441 THR A C 1
ATOM 1453 O O . THR A 1 200 ? -5.019 -36.485 -40.055 1.00 31.60 441 THR A O 1
ATOM 1457 N N . PRO A 1 201 ? -5.511 -34.337 -39.657 1.00 32.53 442 PRO A N 1
ATOM 1458 C CA . PRO A 1 201 ? -5.705 -34.066 -41.090 1.00 31.52 442 PRO A CA 1
ATOM 1459 C C . PRO A 1 201 ? -4.420 -34.236 -41.885 1.00 33.80 442 PRO A C 1
ATOM 1460 O O . PRO A 1 201 ? -3.335 -33.845 -41.445 1.00 36.86 442 PRO A O 1
ATOM 1464 N N . SER A 1 202 ? -4.559 -34.805 -43.081 1.00 31.07 443 SER A N 1
ATOM 1465 C CA . SER A 1 202 ? -3.429 -35.029 -43.973 1.00 34.72 443 SER A CA 1
ATOM 1466 C C . SER A 1 202 ? -3.289 -33.956 -45.042 1.00 34.87 443 SER A C 1
ATOM 1467 O O . SER A 1 202 ? -2.402 -34.067 -45.890 1.00 36.74 443 SER A O 1
ATOM 1470 N N . GLY A 1 203 ? -4.136 -32.934 -45.033 1.00 34.84 444 GLY A N 1
ATOM 1471 C CA . GLY A 1 203 ? -4.049 -31.900 -46.048 1.00 31.05 444 GLY A CA 1
ATOM 1472 C C . GLY A 1 203 ? -5.037 -30.788 -45.772 1.00 31.19 444 GLY A C 1
ATOM 1473 O O . GLY A 1 203 ? -5.778 -30.805 -44.785 1.00 33.52 444 GLY A O 1
ATOM 1474 N N . LEU A 1 204 ? -5.039 -29.818 -46.677 1.00 31.44 445 LEU A N 1
ATOM 1475 C CA . LEU A 1 204 ? -5.886 -28.637 -46.598 1.00 34.22 445 LEU A CA 1
ATOM 1476 C C . LEU A 1 204 ? -6.539 -28.443 -47.956 1.00 36.00 445 LEU A C 1
ATOM 1477 O O . LEU A 1 204 ? -5.857 -28.512 -48.982 1.00 39.01 445 LEU A O 1
ATOM 1482 N N . SER A 1 205 ? -7.848 -28.225 -47.974 1.00 33.92 446 SER A N 1
ATOM 1483 C CA . SER A 1 205 ? -8.550 -28.001 -49.229 1.00 36.08 446 SER A CA 1
ATOM 1484 C C . SER A 1 205 ? -8.782 -26.512 -49.458 1.00 40.84 446 SER A C 1
ATOM 1485 O O . SER A 1 205 ? -8.726 -25.696 -48.535 1.00 41.93 446 SER A O 1
ATOM 1488 N N . ALA A 1 206 ? -9.058 -26.167 -50.712 1.00 38.81 447 ALA A N 1
ATOM 1489 C CA . ALA A 1 206 ? -9.306 -24.789 -51.105 1.00 35.89 447 ALA A CA 1
ATOM 1490 C C . ALA A 1 206 ? -10.758 -24.538 -51.495 1.00 35.34 447 ALA A C 1
ATOM 1491 O O . ALA A 1 206 ? -11.078 -23.447 -51.978 1.00 37.34 447 ALA A O 1
ATOM 1493 N N . ASP A 1 207 ? -11.648 -25.513 -51.300 1.00 33.52 448 ASP A N 1
ATOM 1494 C CA . ASP A 1 207 ? -13.029 -25.383 -51.753 1.00 33.46 448 ASP A CA 1
ATOM 1495 C C . ASP A 1 207 ? -14.029 -25.687 -50.635 1.00 33.28 448 ASP A C 1
ATOM 1496 O O . ASP A 1 207 ? -15.168 -26.086 -50.902 1.00 33.27 448 ASP A O 1
ATOM 1501 N N . TYR A 1 208 ? -13.619 -25.502 -49.382 1.00 32.83 449 TYR A N 1
ATOM 1502 C CA . TYR A 1 208 ? -14.552 -25.581 -48.266 1.00 30.80 449 TYR A CA 1
ATOM 1503 C C . TYR A 1 208 ? -15.745 -24.662 -48.531 1.00 32.92 449 TYR A C 1
ATOM 1504 O O . TYR A 1 208 ? -15.564 -23.547 -49.038 1.00 34.59 449 TYR A O 1
ATOM 1513 N N . PRO A 1 209 ? -16.975 -25.075 -48.179 1.00 32.10 450 PRO A N 1
ATOM 1514 C CA . PRO A 1 209 ? -17.321 -26.326 -47.498 1.00 27.31 450 PRO A CA 1
ATOM 1515 C C . PRO A 1 209 ? -17.655 -27.485 -48.433 1.00 30.96 450 PRO A C 1
ATOM 1516 O O . PRO A 1 209 ? -18.183 -28.498 -47.960 1.00 28.85 450 PRO A O 1
ATOM 1520 N N . PHE A 1 210 ? -17.382 -27.344 -49.733 1.00 28.36 451 PHE A N 1
ATOM 1521 C CA . PHE A 1 210 ? -17.676 -28.403 -50.688 1.00 29.84 451 PHE A CA 1
ATOM 1522 C C . PHE A 1 210 ? -16.500 -29.340 -50.895 1.00 31.83 451 PHE A C 1
ATOM 1523 O O . PHE A 1 210 ? -16.486 -30.096 -51.870 1.00 36.55 451 PHE A O 1
ATOM 1531 N N . HIS A 1 211 ? -15.525 -29.317 -49.996 1.00 30.57 452 HIS A N 1
ATOM 1532 C CA . HIS A 1 211 ? -14.328 -30.118 -50.189 1.00 33.40 452 HIS A CA 1
ATOM 1533 C C . HIS A 1 211 ? -14.663 -31.605 -50.177 1.00 34.44 452 HIS A C 1
ATOM 1534 O O . HIS A 1 211 ? -15.581 -32.063 -49.485 1.00 30.80 452 HIS A O 1
ATOM 1541 N N . THR A 1 212 ? -13.901 -32.354 -50.970 1.00 33.81 453 THR A N 1
ATOM 1542 C CA . THR A 1 212 ? -13.955 -33.809 -50.990 1.00 36.25 453 THR A CA 1
ATOM 1543 C C . THR A 1 212 ? -12.613 -34.414 -50.609 1.00 37.76 453 THR A C 1
ATOM 1544 O O . THR A 1 212 ? -12.442 -35.637 -50.694 1.00 41.03 453 THR A O 1
ATOM 1548 N N . THR A 1 213 ? -11.659 -33.583 -50.202 1.00 33.11 454 THR A N 1
ATOM 1549 C CA . THR A 1 213 ? -10.317 -33.999 -49.845 1.00 31.07 454 THR A CA 1
ATOM 1550 C C . THR A 1 213 ? -10.025 -33.549 -48.423 1.00 28.78 454 THR A C 1
ATOM 1551 O O . THR A 1 213 ? -10.813 -32.833 -47.800 1.00 30.09 454 THR A O 1
ATOM 1555 N N . ALA A 1 214 ? -8.870 -33.973 -47.916 1.00 27.19 455 ALA A N 1
ATOM 1556 C CA . ALA A 1 214 ? -8.520 -33.723 -46.522 1.00 30.01 455 ALA A CA 1
ATOM 1557 C C . ALA A 1 214 ? -8.572 -32.231 -46.198 1.00 30.44 455 ALA A C 1
ATOM 1558 O O . ALA A 1 214 ? -8.208 -31.382 -47.018 1.00 28.64 455 ALA A O 1
ATOM 1560 N N . ASP A 1 215 ? -9.021 -31.913 -44.984 1.00 29.68 456 ASP A N 1
ATOM 1561 C CA . ASP A 1 215 ? -9.082 -30.530 -44.530 1.00 28.87 456 ASP A CA 1
ATOM 1562 C C . ASP A 1 215 ? -9.089 -30.513 -43.011 1.00 29.45 456 ASP A C 1
ATOM 1563 O O . ASP A 1 215 ? -9.660 -31.415 -42.389 1.00 29.31 456 ASP A O 1
ATOM 1568 N N . PRO A 1 216 ? -8.480 -29.501 -42.384 1.00 27.44 457 PRO A N 1
ATOM 1569 C CA . PRO A 1 216 ? -8.480 -29.431 -40.914 1.00 25.81 457 PRO A CA 1
ATOM 1570 C C . PRO A 1 216 ? -9.768 -28.897 -40.308 1.00 26.11 457 PRO A C 1
ATOM 1571 O O . PRO A 1 216 ? -9.939 -28.996 -39.083 1.00 27.36 457 PRO A O 1
ATOM 1575 N N . ARG A 1 217 ? -10.670 -28.331 -41.107 1.00 24.30 458 ARG A N 1
ATOM 1576 C CA . ARG A 1 217 ? -11.871 -27.683 -40.580 1.00 27.07 458 ARG A CA 1
ATOM 1577 C C . ARG A 1 217 ? -12.960 -28.732 -40.383 1.00 29.56 458 ARG A C 1
ATOM 1578 O O . ARG A 1 217 ? -13.802 -28.951 -41.253 1.00 29.45 458 ARG A O 1
ATOM 1586 N N . ARG A 1 218 ? -12.945 -29.396 -39.219 1.00 27.47 459 ARG A N 1
ATOM 1587 C CA . ARG A 1 218 ? -13.997 -30.360 -38.904 1.00 25.34 459 ARG A CA 1
ATOM 1588 C C . ARG A 1 218 ? -15.361 -29.673 -38.830 1.00 27.08 459 ARG A C 1
ATOM 1589 O O . ARG A 1 218 ? -16.349 -30.159 -39.398 1.00 26.14 459 ARG A O 1
ATOM 1597 N N . ASP A 1 219 ? -15.432 -28.545 -38.121 1.00 24.86 460 ASP A N 1
ATOM 1598 C CA . ASP A 1 219 ? -16.634 -27.710 -38.061 1.00 25.49 460 ASP A CA 1
ATOM 1599 C C . ASP A 1 219 ? -17.891 -28.554 -37.843 1.00 24.53 460 ASP A C 1
ATOM 1600 O O . ASP A 1 219 ? -18.892 -28.435 -38.555 1.00 24.03 460 ASP A O 1
ATOM 1605 N N . LEU A 1 220 ? -17.837 -29.415 -36.837 1.00 21.63 461 LEU A N 1
ATOM 1606 C CA . LEU A 1 220 ? -18.912 -30.357 -36.585 1.00 23.18 461 LEU A CA 1
ATOM 1607 C C . LEU A 1 220 ? -19.272 -30.325 -35.106 1.00 25.07 461 LEU A C 1
ATOM 1608 O O . LEU A 1 220 ? -18.498 -29.853 -34.270 1.00 25.99 461 LEU A O 1
ATOM 1613 N N . CYS A 1 221 ? -20.464 -30.829 -34.793 1.00 25.43 462 CYS A N 1
ATOM 1614 C CA . CYS A 1 221 ? -21.013 -30.787 -33.442 1.00 26.94 462 CYS A CA 1
ATOM 1615 C C . CYS A 1 221 ? -21.215 -32.200 -32.926 1.00 28.29 462 CYS A C 1
ATOM 1616 O O . CYS A 1 221 ? -21.890 -33.012 -33.571 1.00 31.55 462 CYS A O 1
ATOM 1619 N N . ILE A 1 222 ? -20.625 -32.491 -31.773 1.00 26.62 463 ILE A N 1
ATOM 1620 C CA . ILE A 1 222 ? -20.905 -33.708 -31.024 1.00 25.74 463 ILE A CA 1
ATOM 1621 C C . ILE A 1 222 ? -21.760 -33.286 -29.843 1.00 27.11 463 ILE A C 1
ATOM 1622 O O . ILE A 1 222 ? -21.278 -32.615 -28.919 1.00 29.19 463 ILE A O 1
ATOM 1627 N N . SER A 1 223 ? -23.033 -33.668 -29.878 1.00 22.01 464 SER A N 1
ATOM 1628 C CA . SER A 1 223 ? -24.062 -33.060 -29.045 1.00 24.98 464 SER A CA 1
ATOM 1629 C C . SER A 1 223 ? -24.888 -34.149 -28.375 1.00 22.57 464 SER A C 1
ATOM 1630 O O . SER A 1 223 ? -25.440 -35.021 -29.055 1.00 24.08 464 SER A O 1
ATOM 1633 N N . LYS A 1 224 ? -24.982 -34.090 -27.045 1.00 21.02 465 LYS A N 1
ATOM 1634 C CA . LYS A 1 224 ? -25.780 -35.046 -26.274 1.00 26.35 465 LYS A CA 1
ATOM 1635 C C . LYS A 1 224 ? -25.369 -36.475 -26.601 1.00 24.75 465 LYS A C 1
ATOM 1636 O O . LYS A 1 224 ? -26.205 -37.367 -26.748 1.00 26.08 465 LYS A O 1
ATOM 1642 N N . VAL A 1 225 ? -24.079 -36.687 -26.740 1.00 22.80 466 VAL A N 1
ATOM 1643 C CA . VAL A 1 225 ? -23.541 -38.000 -27.052 1.00 25.32 466 VAL A CA 1
ATOM 1644 C C . VAL A 1 225 ? -22.936 -38.587 -25.785 1.00 25.90 466 VAL A C 1
ATOM 1645 O O . VAL A 1 225 ? -22.271 -37.889 -25.009 1.00 24.35 466 VAL A O 1
ATOM 1649 N N . HIS A 1 226 ? -23.192 -39.867 -25.564 1.00 22.87 467 HIS A N 1
ATOM 1650 C CA . HIS A 1 226 ? -22.767 -40.573 -24.368 1.00 23.60 467 HIS A CA 1
ATOM 1651 C C . HIS A 1 226 ? -21.748 -41.635 -24.774 1.00 25.41 467 HIS A C 1
ATOM 1652 O O . HIS A 1 226 ? -22.076 -42.555 -25.533 1.00 23.84 467 HIS A O 1
ATOM 1659 N N . ILE A 1 227 ? -20.516 -41.495 -24.289 1.00 24.92 468 ILE A N 1
ATOM 1660 C CA . ILE A 1 227 ? -19.432 -42.429 -24.572 1.00 24.78 468 ILE A CA 1
ATOM 1661 C C . ILE A 1 227 ? -19.104 -43.180 -23.290 1.00 26.88 468 ILE A C 1
ATOM 1662 O O . ILE A 1 227 ? -18.784 -42.559 -22.267 1.00 27.40 468 ILE A O 1
ATOM 1667 N N . ALA A 1 228 ? -19.146 -44.514 -23.348 1.00 24.43 469 ALA A N 1
ATOM 1668 C CA . ALA A 1 228 ? -18.929 -45.324 -22.158 1.00 24.57 469 ALA A CA 1
ATOM 1669 C C . ALA A 1 228 ? -18.228 -46.636 -22.500 1.00 26.42 469 ALA A C 1
ATOM 1670 O O . ALA A 1 228 ? -18.591 -47.312 -23.470 1.00 25.53 469 ALA A O 1
ATOM 1672 N N . GLY A 1 229 ? -17.237 -47.002 -21.684 1.00 25.92 470 GLY A N 1
ATOM 1673 C CA . GLY A 1 229 ? -16.732 -48.362 -21.684 1.00 27.96 470 GLY A CA 1
ATOM 1674 C C . GLY A 1 229 ? -15.561 -48.657 -22.593 1.00 27.62 470 GLY A C 1
ATOM 1675 O O . GLY A 1 229 ? -15.375 -49.815 -22.985 1.00 29.25 470 GLY A O 1
ATOM 1676 N N . PHE A 1 230 ? -14.744 -47.662 -22.914 1.00 26.89 471 PHE A N 1
ATOM 1677 C CA . PHE A 1 230 ? -13.583 -47.865 -23.769 1.00 30.45 471 PHE A CA 1
ATOM 1678 C C . PHE A 1 230 ? -12.294 -47.827 -22.961 1.00 29.39 471 PHE A C 1
ATOM 1679 O O . PHE A 1 230 ? -12.256 -47.359 -21.819 1.00 29.35 471 PHE A O 1
ATOM 1687 N N . ASP A 1 231 ? -11.233 -48.357 -23.572 1.00 28.18 472 ASP A N 1
ATOM 1688 C CA . ASP A 1 231 ? -9.959 -48.524 -22.876 1.00 27.77 472 ASP A CA 1
ATOM 1689 C C . ASP A 1 231 ? -9.121 -47.249 -22.923 1.00 27.65 472 ASP A C 1
ATOM 1690 O O . ASP A 1 231 ? -8.948 -46.565 -21.908 1.00 27.22 472 ASP A O 1
ATOM 1695 N N . GLU A 1 232 ? -8.588 -46.917 -24.103 1.00 27.64 473 GLU A N 1
ATOM 1696 C CA . GLU A 1 232 ? -7.579 -45.862 -24.185 1.00 29.68 473 GLU A CA 1
ATOM 1697 C C . GLU A 1 232 ? -8.201 -44.483 -24.022 1.00 30.00 473 GLU A C 1
ATOM 1698 O O . GLU A 1 232 ? -7.699 -43.655 -23.252 1.00 29.21 473 GLU A O 1
ATOM 1704 N N . TYR A 1 233 ? -9.298 -44.222 -24.732 1.00 29.41 474 TYR A N 1
ATOM 1705 C CA . TYR A 1 233 ? -9.937 -42.915 -24.711 1.00 29.69 474 TYR A CA 1
ATOM 1706 C C . TYR A 1 233 ? -11.433 -43.081 -24.910 1.00 30.00 474 TYR A C 1
ATOM 1707 O O . TYR A 1 233 ? -11.881 -43.969 -25.641 1.00 31.46 474 TYR A O 1
ATOM 1716 N N . GLY A 1 234 ? -12.201 -42.215 -24.258 1.00 29.50 475 GLY A N 1
ATOM 1717 C CA . GLY A 1 234 ? -13.591 -42.049 -24.631 1.00 27.08 475 GLY A CA 1
ATOM 1718 C C . GLY A 1 234 ? -13.656 -41.286 -25.937 1.00 27.56 475 GLY A C 1
ATOM 1719 O O . GLY A 1 234 ? -14.102 -41.810 -26.963 1.00 27.72 475 GLY A O 1
ATOM 1720 N N . LEU A 1 235 ? -13.174 -40.045 -25.908 1.00 23.40 476 LEU A N 1
ATOM 1721 C CA . LEU A 1 235 ? -13.063 -39.201 -27.087 1.00 23.96 476 LEU A CA 1
ATOM 1722 C C . LEU A 1 235 ? -11.616 -38.748 -27.210 1.00 25.61 476 LEU A C 1
ATOM 1723 O O . LEU A 1 235 ? -11.006 -38.326 -26.222 1.00 27.24 476 LEU A O 1
ATOM 1728 N N . ASN A 1 236 ? -11.062 -38.864 -28.412 1.00 26.78 477 ASN A N 1
ATOM 1729 C CA . ASN A 1 236 ? -9.680 -38.481 -28.684 1.00 24.78 477 ASN A CA 1
ATOM 1730 C C . ASN A 1 236 ? -9.664 -37.638 -29.951 1.00 23.95 477 ASN A C 1
ATOM 1731 O O . ASN A 1 236 ? -9.848 -38.170 -31.053 1.00 23.40 477 ASN A O 1
ATOM 1736 N N . ILE A 1 237 ? -9.444 -36.332 -29.789 1.00 25.60 478 ILE A N 1
ATOM 1737 C CA . ILE A 1 237 ? -9.387 -35.374 -30.888 1.00 25.43 478 ILE A CA 1
ATOM 1738 C C . ILE A 1 237 ? -7.916 -35.092 -31.158 1.00 30.98 478 ILE A C 1
ATOM 1739 O O . ILE A 1 237 ? -7.252 -34.405 -30.374 1.00 32.40 478 ILE A O 1
ATOM 1744 N N . ASP A 1 238 ? -7.401 -35.600 -32.272 1.00 30.82 479 ASP A N 1
ATOM 1745 C CA . ASP A 1 238 ? -5.968 -35.547 -32.496 1.00 32.59 479 ASP A CA 1
ATOM 1746 C C . ASP A 1 238 ? -5.549 -34.205 -33.114 1.00 31.45 479 ASP A C 1
ATOM 1747 O O . ASP A 1 238 ? -6.373 -33.403 -33.564 1.0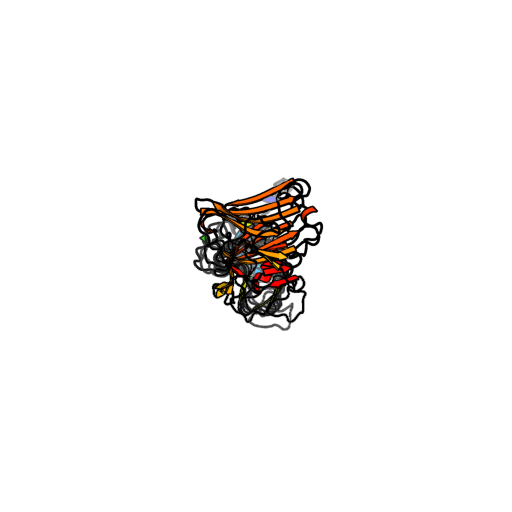0 30.33 479 ASP A O 1
ATOM 1752 N N . SER A 1 239 ? -4.236 -33.974 -33.127 1.00 26.83 480 SER A N 1
ATOM 1753 C CA . SER A 1 239 ? -3.679 -32.695 -33.561 1.00 30.13 480 SER A CA 1
ATOM 1754 C C . SER A 1 239 ? -4.142 -32.323 -34.965 1.00 27.80 480 SER A C 1
ATOM 1755 O O . SER A 1 239 ? -4.326 -33.183 -35.831 1.00 31.40 480 SER A O 1
ATOM 1758 N N . GLY A 1 240 ? -4.283 -31.013 -35.194 1.00 27.49 481 GLY A N 1
ATOM 1759 C CA . GLY A 1 240 ? -4.551 -30.467 -36.510 1.00 25.66 481 GLY A CA 1
ATOM 1760 C C . GLY A 1 240 ? -6.015 -30.250 -36.847 1.00 27.64 481 GLY A C 1
ATOM 1761 O O . GLY A 1 240 ? -6.307 -29.680 -37.906 1.00 31.61 481 GLY A O 1
ATOM 1762 N N . ASN A 1 241 ? -6.940 -30.673 -35.983 1.00 23.34 482 ASN A N 1
ATOM 1763 C CA . ASN A 1 241 ? -8.371 -30.540 -36.232 1.00 25.92 482 ASN A CA 1
ATOM 1764 C C . ASN A 1 241 ? -8.906 -29.259 -35.607 1.00 28.57 482 ASN A C 1
ATOM 1765 O O . ASN A 1 241 ? -8.650 -28.988 -34.429 1.00 29.37 482 ASN A O 1
ATOM 1770 N N . PHE A 1 242 ? -9.667 -28.489 -36.386 1.00 25.55 483 PHE A N 1
ATOM 1771 C CA . PHE A 1 242 ? -10.253 -27.238 -35.920 1.00 24.63 483 PHE A CA 1
ATOM 1772 C C . PHE A 1 242 ? -11.752 -27.401 -35.701 1.00 24.51 483 PHE A C 1
ATOM 1773 O O . PHE A 1 242 ? -12.438 -28.055 -36.490 1.00 23.16 483 PHE A O 1
ATOM 1781 N N . SER A 1 243 ? -12.256 -26.788 -34.629 1.00 26.54 484 SER A N 1
ATOM 1782 C CA . SER A 1 243 ? -13.695 -26.567 -34.445 1.00 25.20 484 SER A CA 1
ATOM 1783 C C . SER A 1 243 ? -14.475 -27.875 -34.314 1.00 25.82 484 SER A C 1
ATOM 1784 O O . SER A 1 243 ? -15.590 -28.004 -34.829 1.00 22.79 484 SER A O 1
ATOM 1787 N N . VAL A 1 244 ? -13.900 -28.852 -33.614 1.00 23.12 485 VAL A N 1
ATOM 1788 C CA . VAL A 1 244 ? -14.701 -29.968 -33.114 1.00 25.46 485 VAL A CA 1
ATOM 1789 C C . VAL A 1 244 ? -15.428 -29.458 -31.873 1.00 27.31 485 VAL A C 1
ATOM 1790 O O . VAL A 1 244 ? -14.831 -29.311 -30.804 1.00 25.74 485 VAL A O 1
ATOM 1794 N N . THR A 1 245 ? -16.714 -29.160 -32.023 1.00 25.93 486 THR A N 1
ATOM 1795 C CA . THR A 1 245 ? -17.540 -28.733 -30.906 1.00 23.98 486 THR A CA 1
ATOM 1796 C C . THR A 1 245 ? -18.087 -29.945 -30.156 1.00 26.73 486 THR A C 1
ATOM 1797 O O . THR A 1 245 ? -18.558 -30.912 -30.767 1.00 25.03 486 THR A O 1
ATOM 1801 N N . THR A 1 246 ? -18.021 -29.902 -28.828 1.00 21.48 487 THR A N 1
ATOM 1802 C CA . THR A 1 246 ? -18.802 -30.829 -28.021 1.00 25.33 487 THR A CA 1
ATOM 1803 C C . THR A 1 246 ? -19.793 -30.029 -27.193 1.00 27.66 487 THR A C 1
ATOM 1804 O O . THR A 1 246 ? -19.505 -28.909 -26.753 1.00 25.42 487 THR A O 1
ATOM 1808 N N . ASP A 1 247 ? -20.973 -30.605 -27.013 1.00 28.31 488 ASP A N 1
ATOM 1809 C CA . ASP A 1 247 ? -22.056 -29.941 -26.309 1.00 27.52 488 ASP A CA 1
ATOM 1810 C C . ASP A 1 247 ? -22.833 -31.014 -25.568 1.00 26.64 488 ASP A C 1
ATOM 1811 O O . ASP A 1 247 ? -23.399 -31.914 -26.198 1.00 23.68 488 ASP A O 1
ATOM 1816 N N . SER A 1 248 ? -22.845 -30.931 -24.239 1.00 25.80 489 SER A N 1
ATOM 1817 C CA . SER A 1 248 ? -23.490 -31.949 -23.417 1.00 26.10 489 SER A CA 1
ATOM 1818 C C . SER A 1 248 ? -22.915 -33.333 -23.700 1.00 26.50 489 SER A C 1
ATOM 1819 O O . SER A 1 248 ? -23.639 -34.326 -23.757 1.00 25.97 489 SER A O 1
ATOM 1822 N N . LEU A 1 249 ? -21.602 -33.397 -23.892 1.00 25.12 490 LEU A N 1
ATOM 1823 C CA . LEU A 1 249 ? -20.927 -34.682 -23.974 1.00 24.40 490 LEU A CA 1
ATOM 1824 C C . LEU A 1 249 ? -20.886 -35.319 -22.594 1.00 27.27 490 LEU A C 1
ATOM 1825 O O . LEU A 1 249 ? -20.607 -34.650 -21.595 1.00 27.54 490 LEU A O 1
ATOM 1830 N N . LEU A 1 250 ? -21.177 -36.618 -22.536 1.00 25.77 491 LEU A N 1
ATOM 1831 C CA . LEU A 1 250 ? -21.133 -37.377 -21.292 1.00 26.16 491 LEU A CA 1
ATOM 1832 C C . LEU A 1 250 ? -20.233 -38.585 -21.504 1.00 26.25 491 LEU A C 1
ATOM 1833 O O . LEU A 1 250 ? -20.511 -39.428 -22.365 1.00 27.96 491 LEU A O 1
ATOM 1838 N N . VAL A 1 251 ? -19.157 -38.668 -20.729 1.00 23.55 492 VAL A N 1
ATOM 1839 C CA . VAL A 1 251 ? -18.192 -39.759 -20.831 1.00 25.28 492 VAL A CA 1
ATOM 1840 C C . VAL A 1 251 ? -18.167 -40.494 -19.499 1.00 25.92 492 VAL A C 1
ATOM 1841 O O . VAL A 1 251 ? -17.937 -39.879 -18.450 1.00 27.06 492 VAL A O 1
ATOM 1845 N N . ASN A 1 252 ? -18.415 -41.804 -19.546 1.00 23.83 493 ASN A N 1
ATOM 1846 C CA . ASN A 1 252 ? -18.475 -42.672 -18.375 1.00 26.70 493 ASN A CA 1
ATOM 1847 C C . ASN A 1 252 ? -17.570 -43.873 -18.579 1.00 26.67 493 ASN A C 1
ATOM 1848 O O . ASN A 1 252 ? -17.481 -44.405 -19.690 1.00 28.86 493 ASN A O 1
ATOM 1853 N N . HIS A 1 253 ? -16.925 -44.314 -17.498 1.00 24.87 494 HIS A N 1
ATOM 1854 C CA . HIS A 1 253 ? -16.356 -45.664 -17.408 1.00 24.60 494 HIS A CA 1
ATOM 1855 C C . HIS A 1 253 ? -15.313 -45.906 -18.506 1.00 27.83 494 HIS A C 1
ATOM 1856 O O . HIS A 1 253 ? -15.513 -46.686 -19.442 1.00 28.73 494 HIS A O 1
ATOM 1863 N N . ILE A 1 254 ? -14.183 -45.217 -18.362 1.00 28.01 495 ILE A N 1
ATOM 1864 C CA . ILE A 1 254 ? -13.069 -45.310 -19.299 1.00 28.74 495 ILE A CA 1
ATOM 1865 C C . ILE A 1 254 ? -11.871 -45.882 -18.552 1.00 31.27 495 ILE A C 1
ATOM 1866 O O . ILE A 1 254 ? -11.498 -45.372 -17.488 1.00 31.45 495 ILE A O 1
ATOM 1871 N N . ASN A 1 255 ? -11.268 -46.938 -19.104 1.00 27.73 496 ASN A N 1
ATOM 1872 C CA . ASN A 1 255 ? -10.148 -47.558 -18.402 1.00 28.76 496 ASN A CA 1
ATOM 1873 C C . ASN A 1 255 ? -8.996 -46.576 -18.204 1.00 28.91 496 ASN A C 1
ATOM 1874 O O . ASN A 1 255 ? -8.360 -46.567 -17.141 1.00 28.29 496 ASN A O 1
ATOM 1879 N N . GLN A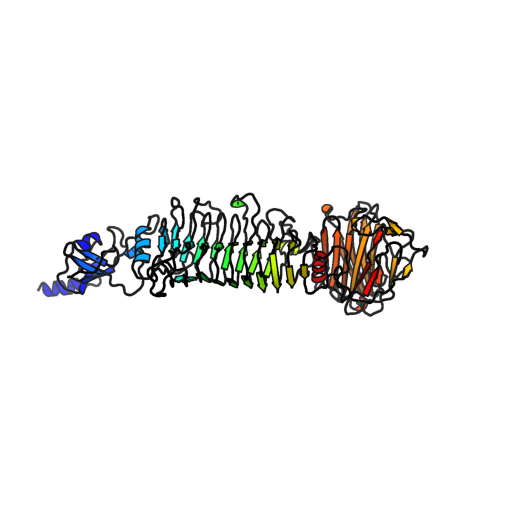 1 256 ? -8.712 -45.732 -19.208 1.00 24.77 497 GLN A N 1
ATOM 1880 C CA . GLN A 1 256 ? -7.567 -44.834 -19.127 1.00 28.00 497 GLN A CA 1
ATOM 1881 C C . GLN A 1 256 ? -8.057 -43.395 -19.125 1.00 28.60 497 GLN A C 1
ATOM 1882 O O . GLN A 1 256 ? -8.416 -42.869 -18.062 1.00 28.06 497 GLN A O 1
ATOM 1888 N N . VAL A 1 257 ? -8.084 -42.718 -20.277 1.00 28.00 498 VAL A N 1
ATOM 1889 C CA . VAL A 1 257 ? -8.288 -41.271 -20.360 1.00 25.57 498 VAL A CA 1
ATOM 1890 C C . VAL A 1 257 ? -9.669 -40.982 -20.943 1.00 26.69 498 VAL A C 1
ATOM 1891 O O . VAL A 1 257 ? -9.956 -41.341 -22.092 1.00 28.49 498 VAL A O 1
ATOM 1895 N N . GLY A 1 258 ? -10.511 -40.301 -20.167 1.00 23.91 499 GLY A N 1
ATOM 1896 C CA . GLY A 1 258 ? -11.845 -39.953 -20.617 1.00 23.59 499 GLY A CA 1
ATOM 1897 C C . GLY A 1 258 ? -11.862 -39.208 -21.941 1.00 27.43 499 GLY A C 1
ATOM 1898 O O . GLY A 1 258 ? -12.454 -39.677 -22.920 1.00 27.61 499 GLY A O 1
ATOM 1899 N N . VAL A 1 259 ? -11.205 -38.051 -21.988 1.00 23.23 500 VAL A N 1
ATOM 1900 C CA . VAL A 1 259 ? -11.146 -37.219 -23.183 1.00 20.91 500 VAL A CA 1
ATOM 1901 C C . VAL A 1 259 ? -9.719 -36.723 -23.350 1.00 28.85 500 VAL A C 1
ATOM 1902 O O . VAL A 1 259 ? -9.125 -36.198 -22.398 1.00 24.56 500 VAL A O 1
ATOM 1906 N N . ARG A 1 260 ? -9.161 -36.911 -24.550 1.00 27.27 501 ARG A N 1
ATOM 1907 C CA . ARG A 1 260 ? -7.894 -36.308 -24.939 1.00 22.98 501 ARG A CA 1
ATOM 1908 C C . ARG A 1 260 ? -8.144 -35.318 -26.065 1.00 25.17 501 ARG A C 1
ATOM 1909 O O . ARG A 1 260 ? -8.856 -35.623 -27.028 1.00 26.88 501 ARG A O 1
ATOM 1917 N N . CYS A 1 261 ? -7.573 -34.131 -25.934 1.00 27.31 502 CYS A N 1
ATOM 1918 C CA . CYS A 1 261 ? -7.558 -33.163 -27.016 1.00 28.93 502 CYS A CA 1
ATOM 1919 C C . CYS A 1 261 ? -6.123 -32.708 -27.204 1.00 29.96 502 CYS A C 1
ATOM 1920 O O . CYS A 1 261 ? -5.440 -32.391 -26.224 1.00 32.48 502 CYS A O 1
ATOM 1923 N N . ALA A 1 262 ? -5.660 -32.702 -28.453 1.00 28.47 503 ALA A N 1
ATOM 1924 C CA . ALA A 1 262 ? -4.295 -32.304 -28.764 1.00 27.42 503 ALA A CA 1
ATOM 1925 C C . ALA A 1 262 ? -4.266 -31.285 -29.900 1.00 28.60 503 ALA A C 1
ATOM 1926 O O . ALA A 1 262 ? -3.338 -31.275 -30.714 1.00 31.64 503 ALA A O 1
ATOM 1928 N N . THR A 1 263 ? -5.269 -30.416 -29.974 1.00 28.42 504 THR A N 1
ATOM 1929 C CA . THR A 1 263 ? -5.387 -29.503 -31.107 1.00 29.42 504 THR A CA 1
ATOM 1930 C C . THR A 1 263 ? -5.834 -28.130 -30.603 1.00 29.27 504 THR A C 1
ATOM 1931 O O . THR A 1 263 ? -5.967 -27.899 -29.397 1.00 26.92 504 THR A O 1
ATOM 1935 N N . THR A 1 264 ? -6.089 -27.222 -31.545 1.00 29.62 505 THR A N 1
ATOM 1936 C CA . THR A 1 264 ? -6.365 -25.820 -31.269 1.00 29.74 505 THR A CA 1
ATOM 1937 C C . THR A 1 264 ? -7.732 -25.411 -31.809 1.00 29.19 505 THR A C 1
ATOM 1938 O O . THR A 1 264 ? -8.329 -26.101 -32.640 1.00 28.60 505 THR A O 1
ATOM 1942 N N . ASP A 1 265 ? -8.216 -24.258 -31.330 1.00 27.15 506 ASP A N 1
ATOM 1943 C CA . ASP A 1 265 ? -9.334 -23.560 -31.962 1.00 25.50 506 ASP A CA 1
ATOM 1944 C C . ASP A 1 265 ? -10.652 -24.317 -31.854 1.00 27.73 506 ASP A C 1
ATOM 1945 O O . ASP A 1 265 ? -11.203 -24.750 -32.873 1.00 28.34 506 ASP A O 1
ATOM 1950 N N . TRP A 1 266 ? -11.181 -24.464 -30.640 1.00 23.77 507 TRP A N 1
ATOM 1951 C CA . TRP A 1 266 ? -12.407 -25.221 -30.441 1.00 23.55 507 TRP A CA 1
ATOM 1952 C C . TRP A 1 266 ? -13.095 -24.718 -29.184 1.00 25.91 507 TRP A C 1
ATOM 1953 O O . TRP A 1 266 ? -12.501 -24.013 -28.366 1.00 25.27 507 TRP A O 1
ATOM 1964 N N . THR A 1 267 ? -14.360 -25.107 -29.034 1.00 27.09 508 THR A N 1
ATOM 1965 C CA . THR A 1 267 ? -15.187 -24.717 -27.898 1.00 24.56 508 THR A CA 1
ATOM 1966 C C . THR A 1 267 ? -16.009 -25.923 -27.474 1.00 23.64 508 THR A C 1
ATOM 1967 O O . THR A 1 267 ? -16.636 -26.570 -28.318 1.00 23.33 508 THR A O 1
ATOM 1971 N N . TRP A 1 268 ? -15.970 -26.249 -26.183 1.00 24.38 509 TRP A N 1
ATOM 1972 C CA . TRP A 1 268 ? -16.826 -27.267 -25.591 1.00 22.60 509 TRP A CA 1
ATOM 1973 C C . TRP A 1 268 ? -17.716 -26.607 -24.552 1.00 25.68 509 TRP A C 1
ATOM 1974 O O . TRP A 1 268 ? -17.269 -25.714 -23.824 1.00 25.16 509 TRP A O 1
ATOM 1985 N N . THR A 1 269 ? -18.966 -27.055 -24.471 1.00 25.04 510 THR A N 1
ATOM 1986 C CA . THR A 1 269 ? -19.864 -26.616 -23.414 1.00 27.69 510 THR A CA 1
ATOM 1987 C C . THR A 1 269 ? -20.487 -27.823 -22.727 1.00 23.41 510 THR A C 1
ATOM 1988 O O . THR A 1 269 ? -20.807 -28.828 -23.371 1.00 22.58 510 THR A O 1
ATOM 1992 N N . ASN A 1 270 ? -20.636 -27.710 -21.410 1.00 25.60 511 ASN A N 1
ATOM 1993 C CA . ASN A 1 270 ? -21.289 -28.709 -20.563 1.00 26.57 511 ASN A CA 1
ATOM 1994 C C . ASN A 1 270 ? -20.793 -30.123 -20.858 1.00 25.82 511 ASN A C 1
ATOM 1995 O O . ASN A 1 270 ? -21.543 -31.002 -21.292 1.00 25.89 511 ASN A O 1
ATOM 2000 N N . ILE A 1 271 ? -19.516 -30.341 -20.581 1.00 20.84 512 ILE A N 1
ATOM 2001 C CA . ILE A 1 271 ? -18.909 -31.662 -20.678 1.00 20.87 512 ILE A CA 1
ATOM 2002 C C . ILE A 1 271 ? -18.887 -32.280 -19.287 1.00 25.70 512 ILE A C 1
ATOM 2003 O O . ILE A 1 271 ? -18.645 -31.584 -18.290 1.00 26.05 512 ILE A O 1
ATOM 2008 N N . GLN A 1 272 ? -19.180 -33.577 -19.206 1.00 24.56 513 GLN A N 1
ATOM 2009 C CA . GLN A 1 272 ? -18.976 -34.336 -17.979 1.00 25.79 513 GLN A CA 1
ATOM 2010 C C . GLN A 1 272 ? -18.166 -35.584 -18.299 1.00 24.62 513 GLN A C 1
ATOM 2011 O O . GLN A 1 272 ? -18.484 -36.306 -19.250 1.00 25.55 513 GLN A O 1
ATOM 2017 N N . VAL A 1 273 ? -17.123 -35.831 -17.507 1.00 24.26 514 VAL A N 1
ATOM 2018 C CA . VAL A 1 273 ? -16.310 -37.038 -17.609 1.00 25.68 514 VAL A CA 1
ATOM 2019 C C . VAL A 1 273 ? -16.259 -37.688 -16.232 1.00 29.81 514 VAL A C 1
ATOM 2020 O O . VAL A 1 273 ? -15.840 -37.055 -15.255 1.00 29.53 514 VAL A O 1
ATOM 2024 N N . ASN A 1 274 ? -16.667 -38.953 -16.155 1.00 30.54 515 ASN A N 1
ATOM 2025 C CA . ASN A 1 274 ? -16.868 -39.625 -14.879 1.00 24.98 515 ASN A CA 1
ATOM 2026 C C . ASN A 1 274 ? -16.237 -41.008 -14.895 1.00 27.82 515 ASN A C 1
ATOM 2027 O O . ASN A 1 274 ? -16.560 -41.832 -15.759 1.00 30.40 515 ASN A O 1
ATOM 2032 N N . THR A 1 275 ? -15.366 -41.265 -13.915 1.00 27.11 516 THR A N 1
ATOM 2033 C CA . THR A 1 275 ? -14.844 -42.598 -13.623 1.00 26.44 516 THR A CA 1
ATOM 2034 C C . THR A 1 275 ? -13.894 -43.077 -14.713 1.00 26.42 516 THR A C 1
ATOM 2035 O O . THR A 1 275 ? -14.287 -43.797 -15.638 1.00 24.59 516 THR A O 1
ATOM 2039 N N . CYS A 1 276 ? -12.635 -42.661 -14.599 1.00 24.13 517 CYS A N 1
ATOM 2040 C CA . CYS A 1 276 ? -11.569 -43.023 -15.521 1.00 24.42 517 CYS A CA 1
ATOM 2041 C C . CYS A 1 276 ? -10.412 -43.576 -14.713 1.00 26.93 517 CYS A C 1
ATOM 2042 O O . CYS A 1 276 ? -10.127 -43.084 -13.617 1.00 28.93 517 CYS A O 1
ATOM 2045 N N . GLY A 1 277 ? -9.745 -44.594 -15.256 1.00 27.89 518 GLY A N 1
ATOM 2046 C CA . GLY A 1 277 ? -8.601 -45.158 -14.559 1.00 27.90 518 GLY A CA 1
ATOM 2047 C C . GLY A 1 277 ? -7.412 -44.216 -14.513 1.00 27.13 518 GLY A C 1
ATOM 2048 O O . GLY A 1 277 ? -6.611 -44.269 -13.574 1.00 25.98 518 GLY A O 1
ATOM 2049 N N . LYS A 1 278 ? -7.278 -43.356 -15.512 1.00 24.84 519 LYS A N 1
ATOM 2050 C CA . LYS A 1 278 ? -6.248 -42.320 -15.545 1.00 27.42 519 LYS A CA 1
ATOM 2051 C C . LYS A 1 278 ? -6.938 -40.953 -15.521 1.00 28.77 519 LYS A C 1
ATOM 2052 O O . LYS A 1 278 ? -7.862 -40.780 -14.722 1.00 25.65 519 LYS A O 1
ATOM 2058 N N . GLN A 1 279 ? -6.523 -39.988 -16.342 1.00 27.52 520 GLN A N 1
ATOM 2059 C CA . GLN A 1 279 ? -7.143 -38.672 -16.334 1.00 30.06 520 GLN A CA 1
ATOM 2060 C C . GLN A 1 279 ? -8.568 -38.732 -16.876 1.00 31.21 520 GLN A C 1
ATOM 2061 O O . GLN A 1 279 ? -8.882 -39.518 -17.779 1.00 30.09 520 GLN A O 1
ATOM 2067 N N . CYS A 1 280 ? -9.431 -37.882 -16.323 1.00 26.61 521 CYS A N 1
ATOM 2068 C CA . CYS A 1 280 ? -10.671 -37.565 -17.021 1.00 26.29 521 CYS A CA 1
ATOM 2069 C C . CYS A 1 280 ? -10.389 -36.786 -18.301 1.00 25.13 521 CYS A C 1
ATOM 2070 O O . CYS A 1 280 ? -11.006 -37.047 -19.339 1.00 26.05 521 CYS A O 1
ATOM 2073 N N . LEU A 1 281 ? -9.444 -35.845 -18.258 1.00 23.75 522 LEU A N 1
ATOM 2074 C CA . LEU A 1 281 ? -9.174 -34.981 -19.403 1.00 24.57 522 LEU A CA 1
ATOM 2075 C C . LEU A 1 281 ? -7.678 -34.750 -19.572 1.00 25.83 522 LEU A C 1
ATOM 2076 O O . LEU A 1 281 ? -6.976 -34.444 -18.602 1.00 26.51 522 LEU A O 1
ATOM 2081 N N . VAL A 1 282 ? -7.197 -34.892 -20.806 1.00 26.06 523 VAL A N 1
ATOM 2082 C CA . VAL A 1 282 ? -5.833 -34.531 -21.177 1.00 25.78 523 VAL A CA 1
ATOM 2083 C C . VAL A 1 282 ? -5.905 -33.462 -22.258 1.00 27.98 523 VAL A C 1
ATOM 2084 O O . VAL A 1 282 ? -6.431 -33.711 -23.351 1.00 30.86 523 VAL A O 1
ATOM 2088 N N . LEU A 1 283 ? -5.399 -32.274 -21.950 1.00 28.67 524 LEU A N 1
ATOM 2089 C CA . LEU A 1 283 ? -5.121 -31.248 -22.951 1.00 28.55 524 LEU A CA 1
ATOM 2090 C C . LEU A 1 283 ? -3.613 -31.243 -23.160 1.00 29.36 524 LEU A C 1
ATOM 2091 O O . LEU A 1 283 ? -2.852 -30.914 -22.245 1.00 30.88 524 LEU A O 1
ATOM 2096 N N . ASP A 1 284 ? -3.178 -31.640 -24.350 1.00 28.90 525 ASP A N 1
ATOM 2097 C CA . ASP A 1 284 ? -1.763 -31.838 -24.635 1.00 28.20 525 ASP A CA 1
ATOM 2098 C C . ASP A 1 284 ? -1.444 -31.149 -25.952 1.00 30.50 525 ASP A C 1
ATOM 2099 O O . ASP A 1 284 ? -1.831 -31.637 -27.020 1.00 32.51 525 ASP A O 1
ATOM 2104 N N . GLY A 1 285 ? -0.731 -30.030 -25.882 1.00 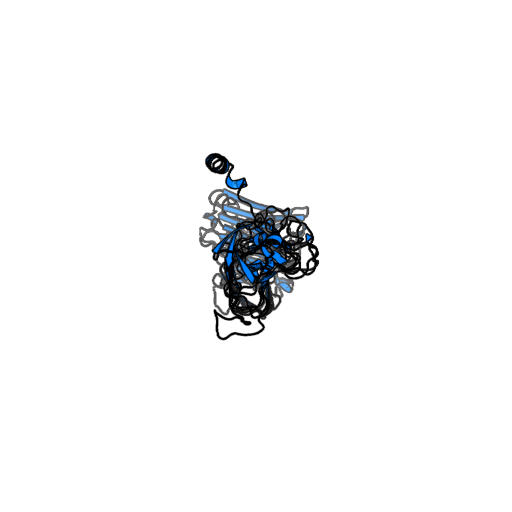29.35 526 GLY A N 1
ATOM 2105 C CA . GLY A 1 285 ? -0.482 -29.253 -27.076 1.00 28.10 526 GLY A CA 1
ATOM 2106 C C . GLY A 1 285 ? -1.692 -28.482 -27.546 1.00 28.92 526 GLY A C 1
ATOM 2107 O O . GLY A 1 285 ? -1.813 -28.200 -28.741 1.00 34.14 526 GLY A O 1
ATOM 2108 N N . CYS A 1 286 ? -2.597 -28.140 -26.642 1.00 24.31 527 CYS A N 1
ATOM 2109 C CA . CYS A 1 286 ? -3.779 -27.379 -27.010 1.00 28.19 527 CYS A CA 1
ATOM 2110 C C . CYS A 1 286 ? -3.486 -25.882 -26.984 1.00 32.76 527 CYS A C 1
ATOM 2111 O O . CYS A 1 286 ? -2.556 -25.411 -26.323 1.00 35.58 527 CYS A O 1
ATOM 2114 N N . GLY A 1 287 ? -4.298 -25.135 -27.719 1.00 30.32 528 GLY A N 1
ATOM 2115 C CA . GLY A 1 287 ? -4.177 -23.693 -27.714 1.00 31.09 528 GLY A CA 1
ATOM 2116 C C . GLY A 1 287 ? -5.426 -23.048 -28.255 1.00 28.64 528 GLY A C 1
ATOM 2117 O O . GLY A 1 287 ? -6.099 -23.597 -29.136 1.00 27.74 528 GLY A O 1
ATOM 2118 N N . ASN A 1 288 ? -5.742 -21.873 -27.717 1.00 23.67 529 ASN A N 1
ATOM 2119 C CA . ASN A 1 288 ? -6.815 -21.045 -28.251 1.00 26.59 529 ASN A CA 1
ATOM 2120 C C . ASN A 1 288 ? -8.120 -21.837 -28.295 1.00 27.35 529 ASN A C 1
ATOM 2121 O O . ASN A 1 288 ? -8.826 -21.886 -29.305 1.00 29.68 529 ASN A O 1
ATOM 2126 N N . GLY A 1 289 ? -8.424 -22.483 -27.166 1.00 26.89 530 GLY A N 1
ATOM 2127 C CA . GLY A 1 289 ? -9.645 -23.232 -27.002 1.00 30.14 530 GLY A CA 1
ATOM 2128 C C . GLY A 1 289 ? -10.413 -22.754 -25.778 1.00 31.32 530 GLY A C 1
ATOM 2129 O O . GLY A 1 289 ? -9.910 -21.975 -24.956 1.00 28.14 530 GLY A O 1
ATOM 2130 N N . ARG A 1 290 ? -11.650 -23.239 -25.670 1.00 29.29 531 ARG A N 1
ATOM 2131 C CA . ARG A 1 290 ? -12.570 -22.837 -24.616 1.00 26.50 531 ARG A CA 1
ATOM 2132 C C . ARG A 1 290 ? -13.294 -24.062 -24.084 1.00 26.19 531 ARG A C 1
ATOM 2133 O O . ARG A 1 290 ? -13.782 -24.884 -24.866 1.00 24.19 531 ARG A O 1
ATOM 2141 N N . ILE A 1 291 ? -13.351 -24.180 -22.760 1.00 26.93 532 ILE A N 1
ATOM 2142 C CA . ILE A 1 291 ? -14.218 -25.132 -22.074 1.00 26.77 532 ILE A CA 1
ATOM 2143 C C . ILE A 1 291 ? -15.102 -24.325 -21.141 1.00 28.06 532 ILE A C 1
ATOM 2144 O O . ILE A 1 291 ? -14.597 -23.612 -20.265 1.00 29.64 532 ILE A O 1
ATOM 2149 N N . ILE A 1 292 ? -16.412 -24.436 -21.319 1.00 25.65 533 ILE A N 1
ATOM 2150 C CA . ILE A 1 292 ? -17.366 -23.650 -20.551 1.00 26.81 533 ILE A CA 1
ATOM 2151 C C . ILE A 1 292 ? -18.402 -24.606 -19.976 1.00 27.37 533 ILE A C 1
ATOM 2152 O O . ILE A 1 292 ? -19.236 -25.145 -20.718 1.00 27.54 533 ILE A O 1
ATOM 2157 N N . GLY A 1 293 ? -18.346 -24.820 -18.661 1.00 26.28 534 GLY A N 1
ATOM 2158 C CA . GLY A 1 293 ? -19.197 -25.801 -18.012 1.00 26.63 534 GLY A CA 1
ATOM 2159 C C . GLY A 1 293 ? -18.601 -27.191 -18.119 1.00 29.98 534 GLY A C 1
ATOM 2160 O O . GLY A 1 293 ? -18.715 -27.854 -19.159 1.00 28.88 534 GLY A O 1
ATOM 2161 N N . GLY A 1 294 ? -17.939 -27.633 -17.053 1.00 28.63 535 GLY A N 1
ATOM 2162 C CA . GLY A 1 294 ? -17.289 -28.926 -17.056 1.00 26.20 535 GLY A CA 1
ATOM 2163 C C . GLY A 1 294 ? -17.310 -29.607 -15.703 1.00 25.36 535 GLY A C 1
ATOM 2164 O O . GLY A 1 294 ? -17.168 -28.958 -14.663 1.00 26.94 535 GLY A O 1
ATOM 2165 N N . LYS A 1 295 ? -17.487 -30.924 -15.710 1.00 23.01 536 LYS A N 1
ATOM 2166 C CA . LYS A 1 295 ? -17.513 -31.729 -14.498 1.00 24.66 536 LYS A CA 1
ATOM 2167 C C . LYS A 1 295 ? -16.610 -32.934 -14.719 1.00 25.53 536 LYS A C 1
ATOM 2168 O O . LYS A 1 295 ? -16.876 -33.759 -15.600 1.00 25.92 536 LYS A O 1
ATOM 2174 N N . PHE A 1 296 ? -15.543 -33.033 -13.928 1.00 25.27 537 PHE A N 1
ATOM 2175 C CA . PHE A 1 296 ? -14.531 -34.075 -14.091 1.00 23.21 537 PHE A CA 1
ATOM 2176 C C . PHE A 1 296 ? -14.358 -34.798 -12.761 1.00 25.85 537 PHE A C 1
ATOM 2177 O O . PHE A 1 296 ? -13.786 -34.243 -11.817 1.00 27.47 537 PHE A O 1
ATOM 2185 N N . ILE A 1 297 ? -14.838 -36.039 -12.685 1.00 21.75 538 ILE A N 1
ATOM 2186 C CA . ILE A 1 297 ? -14.957 -36.722 -11.406 1.00 24.97 538 ILE A CA 1
ATOM 2187 C C . ILE A 1 297 ? -14.465 -38.161 -11.497 1.00 27.25 538 ILE A C 1
ATOM 2188 O O . ILE A 1 297 ? -14.545 -38.811 -12.544 1.00 26.24 538 ILE A O 1
ATOM 2193 N N . TRP A 1 298 ? -13.948 -38.654 -10.369 1.00 30.54 539 TRP A N 1
ATOM 2194 C CA . TRP A 1 298 ? -13.558 -40.054 -10.215 1.00 31.37 539 TRP A CA 1
ATOM 2195 C C . TRP A 1 298 ? -12.479 -40.452 -11.225 1.00 30.25 539 TRP A C 1
ATOM 2196 O O . TRP A 1 298 ? -12.480 -41.566 -11.757 1.00 30.49 539 TRP A O 1
ATOM 2207 N N . ALA A 1 299 ? -11.554 -39.531 -11.494 1.00 24.91 540 ALA A N 1
ATOM 2208 C CA . ALA A 1 299 ? -10.362 -39.874 -12.252 1.00 25.70 540 ALA A CA 1
ATOM 2209 C C . ALA A 1 299 ? -9.461 -40.769 -11.406 1.00 28.15 540 ALA A C 1
ATOM 2210 O O . ALA A 1 299 ? -9.639 -40.896 -10.190 1.00 29.90 540 ALA A O 1
ATOM 2212 N N . ASN A 1 300 ? -8.474 -41.389 -12.058 1.00 27.18 541 ASN A N 1
ATOM 2213 C CA . ASN A 1 300 ? -7.529 -42.255 -11.350 1.00 25.92 541 ASN A CA 1
ATOM 2214 C C . ASN A 1 300 ? -8.295 -43.263 -10.491 1.00 25.49 541 ASN A C 1
ATOM 2215 O O . ASN A 1 300 ? -7.944 -43.531 -9.336 1.00 24.97 541 ASN A O 1
ATOM 2220 N N . TRP A 1 301 ? -9.380 -43.795 -11.062 1.00 26.21 542 TRP A N 1
ATOM 2221 C CA . TRP A 1 301 ? -10.322 -44.669 -10.359 1.00 28.71 542 TRP A CA 1
ATOM 2222 C C . TRP A 1 301 ? -9.643 -45.993 -10.025 1.00 31.18 542 TRP A C 1
ATOM 2223 O O . TRP A 1 301 ? -9.309 -46.776 -10.920 1.00 33.93 542 TRP A O 1
ATOM 2234 N N . GLN A 1 302 ? -9.459 -46.251 -8.733 1.00 30.25 543 GLN A N 1
ATOM 2235 C CA . GLN A 1 302 ? -8.589 -47.345 -8.312 1.00 30.29 543 GLN A CA 1
ATOM 2236 C C . GLN A 1 302 ? -9.016 -48.718 -8.827 1.00 31.99 543 GLN A C 1
ATOM 2237 O O . GLN A 1 302 ? -8.137 -49.473 -9.276 1.00 29.51 543 GLN A O 1
ATOM 2243 N N . PRO A 1 303 ? -10.294 -49.113 -8.790 1.00 29.45 544 PRO A N 1
ATOM 2244 C CA . PRO A 1 303 ? -10.653 -50.456 -9.282 1.00 30.33 544 PRO A CA 1
ATOM 2245 C C . PRO A 1 303 ? -10.305 -50.686 -10.745 1.00 34.00 544 PRO A C 1
ATOM 2246 O O . PRO A 1 303 ? -10.268 -51.843 -11.182 1.00 35.56 544 PRO A O 1
ATOM 2250 N N . TYR A 1 304 ? -10.070 -49.631 -11.525 1.00 32.28 545 TYR A N 1
ATOM 2251 C CA . TYR A 1 304 ? -9.611 -49.818 -12.894 1.00 32.24 545 TYR A CA 1
ATOM 2252 C C . TYR A 1 304 ? -8.123 -50.133 -12.967 1.00 39.40 545 TYR A C 1
ATOM 2253 O O . TYR A 1 304 ? -7.555 -50.171 -14.068 1.00 40.43 545 TYR A O 1
ATOM 2262 N N . GLY A 1 305 ? -7.483 -50.332 -11.812 1.00 43.51 546 GLY A N 1
ATOM 2263 C CA . GLY A 1 305 ? -6.228 -51.048 -11.722 1.00 48.52 546 GLY A CA 1
ATOM 2264 C C . GLY A 1 305 ? -4.977 -50.249 -11.990 1.00 53.77 546 GLY A C 1
ATOM 2265 O O . GLY A 1 305 ? -3.886 -50.712 -11.645 1.00 56.64 546 GLY A O 1
ATOM 2266 N N . THR A 1 306 ? -5.082 -49.075 -12.605 1.00 59.46 547 THR A N 1
ATOM 2267 C CA . THR A 1 306 ? -3.886 -48.285 -12.869 1.00 64.82 547 THR A CA 1
ATOM 2268 C C . THR A 1 306 ? -3.170 -47.934 -11.571 1.00 65.34 547 THR A C 1
ATOM 2269 O O . THR A 1 306 ? -3.601 -47.033 -10.842 1.00 65.62 547 THR A O 1
ATOM 2273 N N . VAL A 1 307 ? -2.096 -48.659 -11.257 1.00 62.86 548 VAL A N 1
ATOM 2274 C CA . VAL A 1 307 ? -1.202 -48.195 -10.213 1.00 62.67 548 VAL A CA 1
ATOM 2275 C C . VAL A 1 307 ? -0.536 -46.918 -10.700 1.00 58.48 548 VAL A C 1
ATOM 2276 O O . VAL A 1 307 ? -0.330 -46.712 -11.905 1.00 62.45 548 VAL A O 1
ATOM 2280 N N . GLY A 1 308 ? -0.217 -46.044 -9.776 1.00 48.85 549 GLY A N 1
ATOM 2281 C CA . GLY A 1 308 ? 0.346 -44.830 -10.321 1.00 48.02 549 GLY A CA 1
ATOM 2282 C C . GLY A 1 308 ? -0.658 -43.696 -10.334 1.00 43.00 549 GLY A C 1
ATOM 2283 O O . GLY A 1 308 ? -1.874 -43.896 -10.450 1.00 39.30 549 GLY A O 1
ATOM 2284 N N . GLN A 1 309 ? -0.138 -42.482 -10.209 1.00 39.13 550 GLN A N 1
ATOM 2285 C CA . GLN A 1 309 ? -0.942 -41.287 -10.047 1.00 35.93 550 GLN A CA 1
ATOM 2286 C C . GLN A 1 309 ? -1.246 -40.671 -11.404 1.00 31.84 550 GLN A C 1
ATOM 2287 O O . GLN A 1 309 ? -0.375 -40.588 -12.273 1.00 33.72 550 GLN A O 1
ATOM 2293 N N . PHE A 1 310 ? -2.491 -40.245 -11.583 1.00 29.44 551 PHE A N 1
ATOM 2294 C CA . PHE A 1 310 ? -2.883 -39.469 -12.742 1.00 28.27 551 PHE A CA 1
ATOM 2295 C C . PHE A 1 310 ? -3.887 -38.439 -12.254 1.00 27.97 551 PHE A C 1
ATOM 2296 O O . PHE A 1 310 ? -4.773 -38.768 -11.451 1.00 29.79 551 PHE A O 1
ATOM 2304 N N . PRO A 1 311 ? -3.756 -37.191 -12.689 1.00 26.62 552 PRO A N 1
ATOM 2305 C CA . PRO A 1 311 ? -4.668 -36.144 -12.223 1.00 25.63 552 PRO A CA 1
ATOM 2306 C C . PRO A 1 311 ? -6.022 -36.231 -12.910 1.00 24.84 552 PRO A C 1
ATOM 2307 O O . PRO A 1 311 ? -6.194 -36.896 -13.933 1.00 25.51 552 PRO A O 1
ATOM 2311 N N . GLY A 1 312 ? -6.996 -35.533 -12.320 1.00 22.19 553 GLY A N 1
ATOM 2312 C CA . GLY A 1 312 ? -8.277 -35.390 -12.991 1.00 23.34 553 GLY A CA 1
ATOM 2313 C C . GLY A 1 312 ? -8.124 -34.736 -14.351 1.00 28.52 553 GLY A C 1
ATOM 2314 O O . GLY A 1 312 ? -8.736 -35.167 -15.333 1.00 24.82 553 GLY A O 1
ATOM 2315 N N . ILE A 1 313 ? -7.275 -33.708 -14.433 1.00 27.74 554 ILE A N 1
ATOM 2316 C CA . ILE A 1 313 ? -7.029 -32.980 -15.670 1.00 27.01 554 ILE A CA 1
ATOM 2317 C C . ILE A 1 313 ? -5.532 -32.762 -15.825 1.00 27.74 554 ILE A C 1
ATOM 2318 O O . ILE A 1 313 ? -4.873 -32.260 -14.909 1.00 24.55 554 ILE A O 1
ATOM 2323 N N . THR A 1 314 ? -5.002 -33.121 -16.989 1.00 26.46 555 THR A N 1
ATOM 2324 C CA . THR A 1 314 ? -3.659 -32.737 -17.395 1.00 25.15 555 THR A CA 1
ATOM 2325 C C . THR A 1 314 ? -3.763 -31.587 -18.385 1.00 27.67 555 THR A C 1
ATOM 2326 O O . THR A 1 314 ? -4.483 -31.687 -19.384 1.00 28.22 555 THR A O 1
ATOM 2330 N N . ILE A 1 315 ? -3.074 -30.489 -18.099 1.00 26.49 556 ILE A N 1
ATOM 2331 C CA . ILE A 1 315 ? -2.927 -29.393 -19.053 1.00 27.11 556 ILE A CA 1
ATOM 2332 C C . ILE A 1 315 ? -1.436 -29.298 -19.335 1.00 27.97 556 ILE A C 1
ATOM 2333 O O . ILE A 1 315 ? -0.662 -28.807 -18.502 1.00 28.55 556 ILE A O 1
ATOM 2338 N N . ASN A 1 316 ? -1.019 -29.794 -20.495 1.00 24.99 557 ASN A N 1
ATOM 2339 C CA . ASN A 1 316 ? 0.392 -29.925 -20.805 1.00 25.57 557 ASN A CA 1
ATOM 2340 C C . ASN A 1 316 ? 0.709 -29.227 -22.116 1.00 28.36 557 ASN A C 1
ATOM 2341 O O . ASN A 1 316 ? -0.004 -29.414 -23.107 1.00 27.79 557 ASN A O 1
ATOM 2346 N N . ASN A 1 317 ? 1.788 -28.438 -22.119 1.00 29.29 558 ASN A N 1
ATOM 2347 C CA . ASN A 1 317 ? 2.308 -27.849 -23.351 1.00 29.61 558 ASN A CA 1
ATOM 2348 C C . ASN A 1 317 ? 1.202 -27.107 -24.100 1.00 27.83 558 ASN A C 1
ATOM 2349 O O . ASN A 1 317 ? 1.044 -27.243 -25.316 1.00 28.56 558 ASN A O 1
ATOM 2354 N N . SER A 1 318 ? 0.406 -26.337 -23.359 1.00 25.09 559 SER A N 1
ATOM 2355 C CA . SER A 1 318 ? -0.751 -25.637 -23.907 1.00 28.13 559 SER A CA 1
ATOM 2356 C C . SER A 1 318 ? -0.655 -24.137 -23.631 1.00 28.37 559 SER A C 1
ATOM 2357 O O . SER A 1 318 ? 0.200 -23.668 -22.873 1.00 25.04 559 SER A O 1
ATOM 2360 N N . GLN A 1 319 ? -1.555 -23.379 -24.257 1.00 25.10 560 GLN A N 1
ATOM 2361 C CA . GLN A 1 319 ? -1.468 -21.924 -24.217 1.00 26.58 560 GLN A CA 1
ATOM 2362 C C . GLN A 1 319 ? -2.820 -21.326 -24.579 1.00 25.21 560 GLN A C 1
ATOM 2363 O O . GLN A 1 319 ? -3.590 -21.924 -25.335 1.00 23.53 560 GLN A O 1
ATOM 2369 N N . ASN A 1 320 ? -3.096 -20.135 -24.044 1.00 25.62 561 ASN A N 1
ATOM 2370 C CA . ASN A 1 320 ? -4.295 -19.379 -24.414 1.00 24.96 561 ASN A CA 1
ATOM 2371 C C . ASN A 1 320 ? -5.559 -20.231 -24.269 1.00 27.34 561 ASN A C 1
ATOM 2372 O O . ASN A 1 320 ? -6.410 -20.287 -25.163 1.00 27.43 561 ASN A O 1
ATOM 2377 N N . MET A 1 321 ? -5.674 -20.921 -23.142 1.00 23.42 562 MET A N 1
ATOM 2378 C CA . MET A 1 321 ? -6.863 -21.706 -22.836 1.00 24.64 562 MET A CA 1
ATOM 2379 C C . MET A 1 321 ? -7.759 -20.914 -21.896 1.00 26.15 562 MET A C 1
ATOM 2380 O O . MET A 1 321 ? -7.288 -20.394 -20.880 1.00 29.28 562 MET A O 1
ATOM 2385 N N . VAL A 1 322 ? -9.039 -20.809 -22.240 1.00 24.02 563 VAL A N 1
ATOM 2386 C CA . VAL A 1 322 ? -10.034 -20.211 -21.357 1.00 22.84 563 VAL A CA 1
ATOM 2387 C C . VAL A 1 322 ? -10.967 -21.321 -20.901 1.00 25.32 563 VAL A C 1
ATOM 2388 O O . VAL A 1 322 ? -11.665 -21.944 -21.714 1.00 26.36 563 VAL A O 1
ATOM 2392 N N . ILE A 1 323 ? -10.963 -21.573 -19.600 1.00 24.76 564 ILE A N 1
ATOM 2393 C CA . ILE A 1 323 ? -11.638 -22.712 -19.001 1.00 25.25 564 ILE A CA 1
ATOM 2394 C C . ILE A 1 323 ? -12.496 -22.148 -17.876 1.00 27.86 564 ILE A C 1
ATOM 2395 O O . ILE A 1 323 ? -11.982 -21.808 -16.803 1.00 28.64 564 ILE A O 1
ATOM 2400 N N . ASN A 1 324 ? -13.801 -22.036 -18.122 1.00 25.18 565 ASN A N 1
ATOM 2401 C CA . ASN A 1 324 ? -14.738 -21.381 -17.224 1.00 24.67 565 ASN A CA 1
ATOM 2402 C C . ASN A 1 324 ? -15.753 -22.379 -16.691 1.00 28.06 565 ASN A C 1
ATOM 2403 O O . ASN A 1 324 ? -16.257 -23.227 -17.438 1.00 28.54 565 ASN A O 1
ATOM 2408 N N . GLY A 1 325 ? -16.069 -22.253 -15.405 1.00 26.11 566 GLY A N 1
ATOM 2409 C CA . GLY A 1 325 ? -17.123 -23.046 -14.802 1.00 21.77 566 GLY A CA 1
ATOM 2410 C C . GLY A 1 325 ? -16.891 -24.543 -14.853 1.00 24.30 566 GLY A C 1
ATOM 2411 O O . GLY A 1 325 ? -17.780 -25.303 -15.251 1.00 25.98 566 GLY A O 1
ATOM 2412 N N . ILE A 1 326 ? -15.710 -24.996 -14.448 1.00 22.86 567 ILE A N 1
ATOM 2413 C CA . ILE A 1 326 ? -15.473 -26.429 -14.362 1.00 24.17 567 ILE A CA 1
ATOM 2414 C C . ILE A 1 326 ? -15.241 -26.809 -12.907 1.00 25.92 567 ILE A C 1
ATOM 2415 O O . ILE A 1 326 ? -14.953 -25.971 -12.045 1.00 23.35 567 ILE A O 1
ATOM 2420 N N . GLU A 1 327 ? -15.379 -28.106 -12.649 1.00 24.94 568 GLU A N 1
ATOM 2421 C CA . GLU A 1 327 ? -15.166 -28.685 -11.338 1.00 26.13 568 GLU A CA 1
ATOM 2422 C C . GLU A 1 327 ? -14.381 -29.984 -11.491 1.00 28.29 568 GLU A C 1
ATOM 2423 O O . GLU A 1 327 ? -14.650 -30.781 -12.396 1.00 28.57 568 GLU A O 1
ATOM 2429 N N . VAL A 1 328 ? -13.401 -30.185 -10.615 1.00 24.45 569 VAL A N 1
ATOM 2430 C CA . VAL A 1 328 ? -12.667 -31.440 -10.509 1.00 25.47 569 VAL A CA 1
ATOM 2431 C C . VAL A 1 328 ? -12.841 -31.954 -9.089 1.00 28.09 569 VAL A C 1
ATOM 2432 O O . VAL A 1 328 ? -12.531 -31.239 -8.129 1.00 28.00 569 VAL A O 1
ATOM 2436 N N . GLN A 1 329 ? -13.330 -33.189 -8.956 1.00 28.92 570 GLN A N 1
ATOM 2437 C CA . GLN A 1 329 ? -13.816 -33.679 -7.674 1.00 24.29 570 GLN A CA 1
ATOM 2438 C C . GLN A 1 329 ? -13.707 -35.198 -7.607 1.00 26.96 570 GLN A C 1
ATOM 2439 O O . GLN A 1 329 ? -13.925 -35.889 -8.606 1.00 29.71 570 GLN A O 1
ATOM 2445 N N . ASP A 1 330 ? -13.373 -35.707 -6.418 1.00 24.61 571 ASP A N 1
ATOM 2446 C CA . ASP A 1 330 ? -13.359 -37.141 -6.121 1.00 25.92 571 ASP A CA 1
ATOM 2447 C C . ASP A 1 330 ? -12.352 -37.914 -6.969 1.00 25.32 571 ASP A C 1
ATOM 2448 O O . ASP A 1 330 ? -12.497 -39.130 -7.157 1.00 26.46 571 ASP A O 1
ATOM 2453 N N . CYS A 1 331 ? -11.323 -37.240 -7.471 1.00 26.73 572 CYS A N 1
ATOM 2454 C CA . CYS A 1 331 ? -10.285 -37.909 -8.243 1.00 27.54 572 CYS A CA 1
ATOM 2455 C C . CYS A 1 331 ? -9.244 -38.529 -7.315 1.00 29.67 572 CYS A C 1
ATOM 2456 O O . CYS A 1 331 ? -8.979 -38.028 -6.216 1.00 29.17 572 CYS A O 1
ATOM 2459 N N . GLY A 1 332 ? -8.659 -39.643 -7.769 1.00 29.73 573 GLY A N 1
ATOM 2460 C CA . GLY A 1 332 ? -7.796 -40.431 -6.904 1.00 27.86 573 GLY A CA 1
ATOM 2461 C C . GLY A 1 332 ? -6.459 -39.781 -6.605 1.00 29.46 573 GLY A C 1
ATOM 2462 O O . GLY A 1 332 ? -5.850 -40.060 -5.565 1.00 29.75 573 GLY A O 1
ATOM 2463 N N . GLY A 1 333 ? -5.979 -38.922 -7.503 1.00 27.47 574 GLY A N 1
ATOM 2464 C CA . GLY A 1 333 ? -4.718 -38.231 -7.301 1.00 27.77 574 GLY A CA 1
ATOM 2465 C C . GLY A 1 333 ? -4.891 -36.727 -7.236 1.00 28.97 574 GLY A C 1
ATOM 2466 O O . GLY A 1 333 ? -5.844 -36.237 -6.620 1.00 27.94 574 GLY A O 1
ATOM 2467 N N . ASN A 1 334 ? -3.983 -35.982 -7.865 1.00 26.21 575 ASN A N 1
ATOM 2468 C CA . ASN A 1 334 ? -4.122 -34.535 -7.916 1.00 26.67 575 ASN A CA 1
ATOM 2469 C C . ASN A 1 334 ? -5.357 -34.150 -8.732 1.00 29.21 575 ASN A C 1
ATOM 2470 O O . ASN A 1 334 ? -5.863 -34.924 -9.551 1.00 27.07 575 ASN A O 1
ATOM 2475 N N . GLY A 1 335 ? -5.847 -32.936 -8.496 1.00 27.80 576 GLY A N 1
ATOM 2476 C CA . GLY A 1 335 ? -6.973 -32.451 -9.266 1.00 25.18 576 GLY A CA 1
ATOM 2477 C C . GLY A 1 335 ? -6.559 -32.068 -10.672 1.00 28.63 576 GLY A C 1
ATOM 2478 O O . GLY A 1 335 ? -6.983 -32.697 -11.647 1.00 26.24 576 GLY A O 1
ATOM 2479 N N . ILE A 1 336 ? -5.707 -31.046 -10.779 1.00 26.51 577 ILE A N 1
ATOM 2480 C CA . ILE A 1 336 ? -5.291 -30.473 -12.051 1.00 26.04 577 ILE A CA 1
ATOM 2481 C C . ILE A 1 336 ? -3.777 -30.317 -12.040 1.00 30.32 577 ILE A C 1
ATOM 2482 O O . ILE A 1 336 ? -3.218 -29.728 -11.107 1.00 30.01 577 ILE A O 1
ATOM 2487 N N . GLU A 1 337 ? -3.116 -30.838 -13.074 1.00 28.25 578 GLU A N 1
ATOM 2488 C CA . GLU A 1 337 ? -1.681 -30.666 -13.259 1.00 29.78 578 GLU A CA 1
ATOM 2489 C C . GLU A 1 337 ? -1.467 -29.805 -14.497 1.00 28.81 578 GLU A C 1
ATOM 2490 O O . GLU A 1 337 ? -1.801 -30.214 -15.613 1.00 29.46 578 GLU A O 1
ATOM 2496 N N . ILE A 1 338 ? -0.933 -28.607 -14.295 1.00 29.57 579 ILE A N 1
ATOM 2497 C CA . ILE A 1 338 ? -0.614 -27.695 -15.385 1.00 27.89 579 ILE A CA 1
ATOM 2498 C C . ILE A 1 338 ? 0.895 -27.715 -15.574 1.00 26.28 579 ILE A C 1
ATOM 2499 O O . ILE A 1 338 ? 1.640 -27.306 -14.676 1.00 29.13 579 ILE A O 1
ATOM 2504 N N . SER A 1 339 ? 1.349 -28.185 -16.739 1.00 24.76 580 SER A N 1
ATOM 2505 C CA . SER A 1 339 ? 2.772 -28.323 -17.022 1.00 26.56 580 SER A CA 1
ATOM 2506 C C . SER A 1 339 ? 3.138 -27.616 -18.317 1.00 27.60 580 SER A C 1
ATOM 2507 O O . SER A 1 339 ? 2.438 -27.748 -19.329 1.00 28.54 580 SER A O 1
ATOM 2510 N N . GLU A 1 340 ? 4.259 -26.894 -18.278 1.00 27.38 581 GLU A N 1
ATOM 2511 C CA . GLU A 1 340 ? 4.854 -26.286 -19.468 1.00 29.45 581 GLU A CA 1
ATOM 2512 C C . GLU A 1 340 ? 3.797 -25.584 -20.316 1.00 28.13 581 GLU A C 1
ATOM 2513 O O . GLU A 1 340 ? 3.750 -25.720 -21.543 1.00 28.05 581 GLU A O 1
ATOM 2519 N N . SER A 1 341 ? 2.931 -24.832 -19.654 1.00 24.84 582 SER A N 1
ATOM 2520 C CA . SER A 1 341 ? 1.845 -24.158 -20.339 1.00 28.89 582 SER A CA 1
ATOM 2521 C C . SER A 1 341 ? 1.907 -22.657 -20.086 1.00 28.36 582 SER A C 1
ATOM 2522 O O . SER A 1 341 ? 2.345 -22.203 -19.021 1.00 28.11 582 SER A O 1
ATOM 2525 N N . TYR A 1 342 ? 1.478 -21.901 -21.094 1.00 25.87 583 TYR A N 1
ATOM 2526 C CA . TYR A 1 342 ? 1.341 -20.455 -21.025 1.00 24.13 583 TYR A CA 1
ATOM 2527 C C . TYR A 1 342 ? -0.124 -20.072 -20.862 1.00 27.25 583 TYR A C 1
ATOM 2528 O O . TYR A 1 342 ? -1.026 -20.796 -21.294 1.00 26.92 583 TYR A O 1
ATOM 2537 N N . SER A 1 343 ? -0.343 -18.911 -20.254 1.00 26.55 584 SER A N 1
ATOM 2538 C CA . SER A 1 343 ? -1.601 -18.170 -20.343 1.00 26.18 584 SER A CA 1
ATOM 2539 C C . SER A 1 343 ? -2.825 -19.083 -20.256 1.00 25.20 584 SER A C 1
ATOM 2540 O O . SER A 1 343 ? -3.647 -19.166 -21.168 1.00 24.50 584 SER A O 1
ATOM 2543 N N . ILE A 1 344 ? -2.948 -19.759 -19.118 1.00 25.51 585 ILE A N 1
ATOM 2544 C CA . ILE A 1 344 ? -4.129 -20.554 -18.803 1.00 24.75 585 ILE A CA 1
ATOM 2545 C C . ILE A 1 344 ? -5.065 -19.696 -17.963 1.00 28.76 585 ILE A C 1
ATOM 2546 O O . ILE A 1 344 ? -4.730 -19.321 -16.833 1.00 31.95 585 ILE A O 1
ATOM 2551 N N . SER A 1 345 ? -6.241 -19.396 -18.502 1.00 26.27 586 SER A N 1
ATOM 2552 C CA . SER A 1 345 ? -7.201 -18.509 -17.861 1.00 25.33 586 SER A CA 1
ATOM 2553 C C . SER A 1 345 ? -8.413 -19.310 -17.402 1.00 26.42 586 SER A C 1
ATOM 2554 O O . SER A 1 345 ? -9.077 -19.964 -18.217 1.00 23.41 586 SER A O 1
ATOM 2557 N N . MET A 1 346 ? -8.716 -19.230 -16.106 1.00 23.67 587 MET A N 1
ATOM 2558 C CA . MET A 1 346 ? -9.793 -19.999 -15.500 1.00 23.97 587 MET A CA 1
ATOM 2559 C C . MET A 1 346 ? -10.663 -19.044 -14.700 1.00 25.24 587 MET A C 1
ATOM 2560 O O . MET A 1 346 ? -10.158 -18.303 -13.850 1.00 25.87 587 MET A O 1
ATOM 2565 N N . ASN A 1 347 ? -11.964 -19.043 -14.983 1.00 23.09 588 ASN A N 1
ATOM 2566 C CA . ASN A 1 347 ? -12.883 -18.084 -14.379 1.00 26.45 588 ASN A CA 1
ATOM 2567 C C . ASN A 1 347 ? -14.089 -18.849 -13.848 1.00 29.42 588 ASN A C 1
ATOM 2568 O O . ASN A 1 347 ? -14.965 -19.264 -14.616 1.00 30.11 588 ASN A O 1
ATOM 2573 N N . GLY A 1 348 ? -14.132 -19.013 -12.527 1.00 25.96 589 GLY A N 1
ATOM 2574 C CA . GLY A 1 348 ? -15.068 -19.913 -11.893 1.00 24.56 589 GLY A CA 1
ATOM 2575 C C . GLY A 1 348 ? -14.510 -21.320 -11.935 1.00 27.41 589 GLY A C 1
ATOM 2576 O O . GLY A 1 348 ? -14.689 -22.036 -12.924 1.00 27.26 589 GLY A O 1
ATOM 2577 N N . LEU A 1 349 ? -13.815 -21.721 -10.874 1.00 26.73 590 LEU A N 1
ATOM 2578 C CA . LEU A 1 349 ? -13.139 -23.009 -10.833 1.00 25.69 590 LEU A CA 1
ATOM 2579 C C . LEU A 1 349 ? -13.385 -23.663 -9.483 1.00 27.10 590 LEU A C 1
ATOM 2580 O O . LEU A 1 349 ? -13.172 -23.038 -8.440 1.00 27.18 590 LEU A O 1
ATOM 2585 N N . ASN A 1 350 ? -13.818 -24.921 -9.510 1.00 25.96 591 ASN A N 1
ATOM 2586 C CA . ASN A 1 350 ? -14.149 -25.679 -8.310 1.00 23.68 591 ASN A CA 1
ATOM 2587 C C . ASN A 1 350 ? -13.289 -26.938 -8.270 1.00 26.64 591 ASN A C 1
ATOM 2588 O O . ASN A 1 350 ? -13.399 -27.796 -9.155 1.00 29.91 591 ASN A O 1
ATOM 2593 N N . THR A 1 351 ? -12.427 -27.048 -7.258 1.00 23.62 592 THR A N 1
ATOM 2594 C CA . THR A 1 351 ? -11.651 -28.266 -7.028 1.00 23.34 592 THR A CA 1
ATOM 2595 C C . THR A 1 351 ? -11.771 -28.631 -5.558 1.00 27.15 592 THR A C 1
ATOM 2596 O O . THR A 1 351 ? -11.352 -27.853 -4.694 1.00 28.12 592 THR A O 1
ATOM 2600 N N . ASN A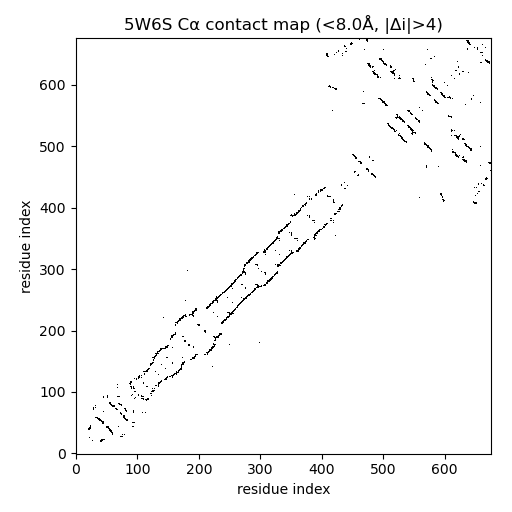 1 352 ? -12.333 -29.811 -5.274 1.00 28.21 593 ASN A N 1
ATOM 2601 C CA . ASN A 1 352 ? -12.494 -30.254 -3.896 1.00 27.92 593 ASN A CA 1
ATOM 2602 C C . ASN A 1 352 ? -12.443 -31.776 -3.822 1.00 29.77 593 ASN A C 1
ATOM 2603 O O . ASN A 1 352 ? -12.832 -32.479 -4.762 1.00 28.20 593 ASN A O 1
ATOM 2608 N N . ARG A 1 353 ? -11.936 -32.268 -2.687 1.00 25.04 594 ARG A N 1
ATOM 2609 C CA . ARG A 1 353 ? -12.014 -33.681 -2.310 1.00 27.07 594 ARG A CA 1
ATOM 2610 C C . ARG A 1 353 ? -11.437 -34.587 -3.395 1.00 28.80 594 ARG A C 1
ATOM 2611 O O . ARG A 1 353 ? -12.045 -35.585 -3.794 1.00 29.77 594 ARG A O 1
ATOM 2619 N N . ASN A 1 354 ? -10.245 -34.239 -3.863 1.00 24.57 595 ASN A N 1
ATOM 2620 C CA . ASN A 1 354 ? -9.476 -35.126 -4.714 1.00 24.19 595 ASN A CA 1
ATOM 2621 C C . ASN A 1 354 ? -8.463 -35.877 -3.848 1.00 28.09 595 ASN A C 1
ATOM 2622 O O . ASN A 1 354 ? -8.629 -35.968 -2.625 1.00 28.97 595 ASN A O 1
ATOM 2627 N N . GLY A 1 355 ? -7.419 -36.424 -4.470 1.00 26.76 596 GLY A N 1
ATOM 2628 C CA . GLY A 1 355 ? -6.450 -37.227 -3.740 1.00 26.91 596 GLY A CA 1
ATOM 2629 C C . GLY A 1 355 ? -7.063 -38.366 -2.957 1.00 31.25 596 GLY A C 1
ATOM 2630 O O . GLY A 1 355 ? -6.554 -38.716 -1.887 1.00 36.38 596 GLY A O 1
ATOM 2631 N N . ILE A 1 356 ? -8.144 -38.972 -3.462 1.00 26.96 597 ILE A N 1
ATOM 2632 C CA . ILE A 1 356 ? -8.877 -39.935 -2.639 1.00 30.68 597 ILE A CA 1
ATOM 2633 C C . ILE A 1 356 ? -8.195 -41.292 -2.530 1.00 31.18 597 ILE A C 1
ATOM 2634 O O . ILE A 1 356 ? -8.633 -42.121 -1.729 1.00 30.88 597 ILE A O 1
ATOM 2639 N N . ASN A 1 357 ? -7.124 -41.549 -3.280 1.00 29.08 598 ASN A N 1
ATOM 2640 C CA . ASN A 1 357 ? -6.458 -42.840 -3.141 1.00 31.24 598 ASN A CA 1
ATOM 2641 C C . ASN A 1 357 ? -5.455 -42.870 -1.993 1.00 32.74 598 ASN A C 1
ATOM 2642 O O . ASN A 1 357 ? -5.055 -43.960 -1.573 1.00 32.80 598 ASN A O 1
ATOM 2647 N N . ALA A 1 358 ? -5.040 -41.717 -1.476 1.00 29.87 599 ALA A N 1
ATOM 2648 C CA . ALA A 1 358 ? -4.155 -41.686 -0.315 1.00 31.88 599 ALA A CA 1
ATOM 2649 C C . ALA A 1 358 ? -4.384 -40.376 0.417 1.00 31.31 599 ALA A C 1
ATOM 2650 O O . ALA A 1 358 ? -4.133 -39.303 -0.142 1.00 33.31 599 ALA A O 1
ATOM 2652 N N . ASN A 1 359 ? -4.846 -40.464 1.659 1.00 30.22 600 ASN A N 1
ATOM 2653 C CA . ASN A 1 359 ? -5.238 -39.263 2.384 1.00 35.95 600 ASN A CA 1
ATOM 2654 C C . ASN A 1 359 ? -4.064 -38.302 2.531 1.00 35.78 600 ASN A C 1
ATOM 2655 O O . ASN A 1 359 ? -2.917 -38.715 2.723 1.00 34.33 600 ASN A O 1
ATOM 2660 N N . ASN A 1 360 ? -4.361 -37.005 2.438 1.00 31.92 601 ASN A N 1
ATOM 2661 C CA . ASN A 1 360 ? -3.406 -35.969 2.825 1.00 33.74 601 ASN A CA 1
ATOM 2662 C C . ASN A 1 360 ? -2.117 -36.060 2.018 1.00 34.00 601 ASN A C 1
ATOM 2663 O O . ASN A 1 360 ? -1.028 -35.797 2.528 1.00 34.27 601 ASN A O 1
ATOM 2668 N N . THR A 1 361 ? -2.237 -36.432 0.749 1.00 32.42 602 THR A N 1
ATOM 2669 C CA . THR A 1 361 ? -1.079 -36.685 -0.091 1.00 29.95 602 THR A CA 1
ATOM 2670 C C . THR A 1 361 ? -1.049 -35.861 -1.370 1.00 30.25 602 THR A C 1
ATOM 2671 O O . THR A 1 361 ? 0.035 -35.469 -1.809 1.00 33.23 602 THR A O 1
ATOM 2675 N N . PHE A 1 362 ? -2.195 -35.581 -1.975 1.00 30.14 603 PHE A N 1
ATOM 2676 C CA . PHE A 1 362 ? -2.245 -34.945 -3.281 1.00 30.36 603 PHE A CA 1
ATOM 2677 C C . PHE A 1 362 ? -2.836 -33.546 -3.162 1.00 30.62 603 PHE A C 1
ATOM 2678 O O . PHE A 1 362 ? -3.365 -33.152 -2.117 1.00 32.59 603 PHE A O 1
ATOM 2686 N N . TYR A 1 363 ? -2.736 -32.788 -4.250 1.00 27.92 604 TYR A N 1
ATOM 2687 C CA . TYR A 1 363 ? -3.118 -31.383 -4.243 1.00 28.97 604 TYR A CA 1
ATOM 2688 C C . TYR A 1 363 ? -4.097 -31.102 -5.370 1.00 26.68 604 TYR A C 1
ATOM 2689 O O . TYR A 1 363 ? -4.091 -31.774 -6.407 1.00 30.46 604 TYR A O 1
ATOM 2698 N N . ASN A 1 364 ? -4.957 -30.111 -5.146 1.00 24.35 605 ASN A N 1
ATOM 2699 C CA . ASN A 1 364 ? -6.038 -29.863 -6.094 1.00 27.02 605 ASN A CA 1
ATOM 2700 C C . ASN A 1 364 ? -5.521 -29.234 -7.383 1.00 29.40 605 ASN A C 1
ATOM 2701 O O . ASN A 1 364 ? -6.013 -29.555 -8.471 1.00 26.27 605 ASN A O 1
ATOM 2706 N N . ILE A 1 365 ? -4.523 -28.354 -7.295 1.00 30.40 606 ILE A N 1
ATOM 2707 C CA . ILE A 1 365 ? -3.877 -27.798 -8.480 1.00 28.18 606 ILE A CA 1
ATOM 2708 C C . ILE A 1 365 ? -2.372 -27.850 -8.284 1.00 27.55 606 ILE A C 1
ATOM 2709 O O . ILE A 1 365 ? -1.850 -27.335 -7.286 1.00 27.01 606 ILE A O 1
ATOM 2714 N N . VAL A 1 366 ? -1.680 -28.452 -9.250 1.00 26.36 607 VAL A N 1
ATOM 2715 C CA . VAL A 1 366 ? -0.238 -28.660 -9.216 1.00 26.76 607 VAL A CA 1
ATOM 2716 C C . VAL A 1 366 ? 0.360 -27.909 -10.400 1.00 30.98 607 VAL A C 1
ATOM 2717 O O . VAL A 1 366 ? 0.128 -28.275 -11.562 1.00 29.50 607 VAL A O 1
ATOM 2721 N N . PHE A 1 367 ? 1.133 -26.864 -10.113 1.00 30.25 608 PHE A N 1
ATOM 2722 C CA . PHE A 1 367 ? 1.734 -26.028 -11.145 1.00 28.51 608 PHE A CA 1
ATOM 2723 C C . PHE A 1 367 ? 3.174 -26.459 -11.386 1.00 29.56 608 PHE A C 1
ATOM 2724 O O . PHE A 1 367 ? 3.953 -26.595 -10.436 1.00 30.44 608 PHE A O 1
ATOM 2732 N N . ASN A 1 368 ? 3.532 -26.653 -12.652 1.00 28.34 609 ASN A N 1
ATOM 2733 C CA . ASN A 1 368 ? 4.907 -26.985 -13.011 1.00 30.98 609 ASN A CA 1
ATOM 2734 C C . ASN A 1 368 ? 5.278 -26.223 -14.275 1.00 29.88 609 ASN A C 1
ATOM 2735 O O . ASN A 1 368 ? 4.741 -26.503 -15.351 1.00 30.87 609 ASN A O 1
ATOM 2740 N N . LYS A 1 369 ? 6.197 -25.268 -14.142 1.00 31.20 610 LYS A N 1
ATOM 2741 C CA . LYS A 1 369 ? 6.675 -24.469 -15.269 1.00 33.13 610 LYS A CA 1
ATOM 2742 C C . LYS A 1 369 ? 5.506 -23.961 -16.117 1.00 32.19 610 LYS A C 1
ATOM 2743 O O . LYS A 1 369 ? 5.454 -24.141 -17.335 1.00 33.41 610 LYS A O 1
ATOM 2749 N N . SER A 1 370 ? 4.561 -23.302 -15.456 1.00 28.77 611 SER A N 1
ATOM 2750 C CA . SER A 1 370 ? 3.347 -22.853 -16.115 1.00 30.08 611 SER A CA 1
ATOM 2751 C C . SER A 1 370 ? 2.929 -21.502 -15.553 1.00 28.80 611 SER A C 1
ATOM 2752 O O . SER A 1 370 ? 3.280 -21.140 -14.427 1.00 28.41 611 SER A O 1
ATOM 2755 N N . ASP A 1 371 ? 2.176 -20.755 -16.362 1.00 27.79 612 ASP A N 1
ATOM 2756 C CA . ASP A 1 371 ? 1.553 -19.502 -15.953 1.00 29.28 612 ASP A CA 1
ATOM 2757 C C . ASP A 1 371 ? 0.038 -19.653 -16.011 1.00 28.29 612 ASP A C 1
ATOM 2758 O O . ASP A 1 371 ? -0.498 -20.282 -16.931 1.00 27.95 612 ASP A O 1
ATOM 2763 N N . ALA A 1 372 ? -0.656 -19.065 -15.039 1.00 24.69 613 ALA A N 1
ATOM 2764 C CA . ALA A 1 372 ? -2.105 -19.183 -14.988 1.00 24.72 613 ALA A CA 1
ATOM 2765 C C . ALA A 1 372 ? -2.686 -17.990 -14.249 1.00 27.84 613 ALA A C 1
ATOM 2766 O O . ALA A 1 372 ? -2.049 -17.422 -13.357 1.00 30.52 613 ALA A O 1
ATOM 2768 N N . VAL A 1 373 ? -3.894 -17.602 -14.650 1.00 25.72 614 VAL A N 1
ATOM 2769 C CA . VAL A 1 373 ? -4.704 -16.633 -13.924 1.00 27.47 614 VAL A CA 1
ATOM 2770 C C . VAL A 1 373 ? -6.031 -17.304 -13.627 1.00 30.10 614 VAL A C 1
ATOM 2771 O O . VAL A 1 373 ? -6.762 -17.685 -14.550 1.00 30.88 614 VAL A O 1
ATOM 2775 N N . ILE A 1 374 ? -6.333 -17.459 -12.342 1.00 29.82 615 ILE A N 1
ATOM 2776 C CA . ILE A 1 374 ? -7.475 -18.229 -11.874 1.00 27.12 615 ILE A CA 1
ATOM 2777 C C . ILE A 1 374 ? -8.339 -17.323 -11.009 1.00 28.93 615 ILE A C 1
ATOM 2778 O O . ILE A 1 374 ? -7.884 -16.821 -9.974 1.00 27.49 615 ILE A O 1
ATOM 2783 N N . ASN A 1 375 ? -9.583 -17.120 -11.432 1.00 29.77 616 ASN A N 1
ATOM 2784 C CA . ASN A 1 375 ? -10.536 -16.270 -10.740 1.00 29.33 616 ASN A CA 1
ATOM 2785 C C . ASN A 1 375 ? -11.746 -17.088 -10.318 1.00 29.18 616 ASN A C 1
ATOM 2786 O O . ASN A 1 375 ? -12.053 -18.124 -10.909 1.00 31.78 616 ASN A O 1
ATOM 2791 N N . GLY A 1 376 ? -12.442 -16.599 -9.296 1.00 27.16 617 GLY A N 1
ATOM 2792 C CA . GLY A 1 376 ? -13.599 -17.312 -8.777 1.00 25.76 617 GLY A CA 1
ATOM 2793 C C . GLY A 1 376 ? -13.278 -18.714 -8.306 1.00 25.63 617 GLY A C 1
ATOM 2794 O O . GLY A 1 376 ? -14.069 -19.639 -8.525 1.00 24.13 617 GLY A O 1
ATOM 2795 N N . PHE A 1 377 ? -12.131 -18.900 -7.665 1.00 24.23 618 PHE A N 1
ATOM 2796 C CA . PHE A 1 377 ? -11.793 -20.225 -7.169 1.00 26.22 618 PHE A CA 1
ATOM 2797 C C . PHE A 1 377 ? -12.635 -20.575 -5.942 1.00 24.81 618 PHE A C 1
ATOM 2798 O O . PHE A 1 377 ? -12.882 -19.734 -5.071 1.00 25.10 618 PHE A O 1
ATOM 2806 N N . VAL A 1 378 ? -13.082 -21.830 -5.882 1.00 23.39 619 VAL A N 1
ATOM 2807 C CA . VAL A 1 378 ? -13.780 -22.378 -4.723 1.00 26.59 619 VAL A CA 1
ATOM 2808 C C . VAL A 1 378 ? -13.366 -23.835 -4.582 1.00 27.19 619 VAL A C 1
ATOM 2809 O O . VAL A 1 378 ? -12.954 -24.483 -5.549 1.00 25.70 619 VAL A O 1
ATOM 2813 N N . GLY A 1 379 ? -13.489 -24.356 -3.360 1.00 24.91 620 GLY A N 1
ATOM 2814 C CA . GLY A 1 379 ? -13.050 -25.717 -3.110 1.00 24.66 620 GLY A CA 1
ATOM 2815 C C . GLY A 1 379 ? -13.458 -26.303 -1.771 1.00 27.45 620 GLY A C 1
ATOM 2816 O O . GLY A 1 379 ? -12.643 -26.944 -1.101 1.00 26.48 620 GLY A O 1
ATOM 2817 N N . LEU A 1 380 ? -14.719 -26.117 -1.374 1.00 25.27 621 LEU A N 1
ATOM 2818 C CA . LEU A 1 380 ? -15.175 -26.678 -0.110 1.00 24.60 621 LEU A CA 1
ATOM 2819 C C . LEU A 1 380 ? -15.016 -28.197 -0.106 1.00 27.68 621 LEU A C 1
ATOM 2820 O O . LEU A 1 380 ? -15.749 -28.916 -0.795 1.00 27.91 621 LEU A O 1
ATOM 2825 N N . ASN A 1 381 ? -14.056 -28.684 0.677 1.00 25.64 622 ASN A N 1
ATOM 2826 C CA . ASN A 1 381 ? -13.788 -30.112 0.850 1.00 26.86 622 ASN A CA 1
ATOM 2827 C C . ASN A 1 381 ? -14.909 -30.736 1.680 1.00 29.14 622 ASN A C 1
ATOM 2828 O O . ASN A 1 381 ? -14.913 -30.656 2.910 1.00 27.52 622 ASN A O 1
ATOM 2833 N N . TYR A 1 382 ? -15.873 -31.379 1.015 1.00 29.63 623 TYR A N 1
ATOM 2834 C CA . TYR A 1 382 ? -17.045 -31.854 1.745 1.00 28.55 623 TYR A CA 1
ATOM 2835 C C . TYR A 1 382 ? -16.716 -32.994 2.705 1.00 29.77 623 TYR A C 1
ATOM 2836 O O . TYR A 1 382 ? -17.492 -33.245 3.633 1.00 31.59 623 TYR A O 1
ATOM 2845 N N . ALA A 1 383 ? -15.589 -33.684 2.512 1.00 30.19 624 ALA A N 1
ATOM 2846 C CA . ALA A 1 383 ? -15.185 -34.720 3.458 1.00 31.85 624 ALA A CA 1
ATOM 2847 C C . ALA A 1 383 ? -14.680 -34.109 4.760 1.00 31.84 624 ALA A C 1
ATOM 2848 O O . ALA A 1 383 ? -15.040 -34.564 5.853 1.00 34.28 624 ALA A O 1
ATOM 2850 N N . ALA A 1 384 ? -13.827 -33.086 4.666 1.00 31.07 625 ALA A N 1
ATOM 2851 C CA . ALA A 1 384 ? -13.397 -32.381 5.869 1.00 33.48 625 ALA A CA 1
ATOM 2852 C C . ALA A 1 384 ? -14.580 -31.722 6.566 1.00 35.15 625 ALA A C 1
ATOM 2853 O O . ALA A 1 384 ? -14.694 -31.767 7.796 1.00 34.79 625 ALA A O 1
ATOM 2855 N N . ASN A 1 385 ? -15.472 -31.103 5.793 1.00 32.88 626 ASN A N 1
ATOM 2856 C CA . ASN A 1 385 ? -16.624 -30.427 6.374 1.00 34.04 626 ASN A CA 1
ATOM 2857 C C . ASN A 1 385 ? -17.514 -31.409 7.124 1.00 36.43 626 ASN A C 1
ATOM 2858 O O . ASN A 1 385 ? -17.927 -31.148 8.261 1.00 37.10 626 ASN A O 1
ATOM 2863 N N . SER A 1 386 ? -17.821 -32.551 6.505 1.00 34.86 627 SER A N 1
ATOM 2864 C CA . SER A 1 386 ? -18.690 -33.534 7.146 1.00 38.37 627 SER A CA 1
ATOM 2865 C C . SER A 1 386 ? -17.992 -34.301 8.260 1.00 38.80 627 SER A C 1
ATOM 2866 O O . SER A 1 386 ? -18.671 -34.893 9.106 1.00 39.54 627 SER A O 1
ATOM 2869 N N . GLY A 1 387 ? -16.662 -34.308 8.282 1.00 39.03 628 GLY A N 1
ATOM 2870 C CA . GLY A 1 387 ? -15.943 -35.078 9.277 1.00 39.63 628 GLY A CA 1
ATOM 2871 C C . GLY A 1 387 ? -15.932 -36.568 9.029 1.00 41.69 628 GLY A C 1
ATOM 2872 O O . GLY A 1 387 ? -15.757 -37.341 9.975 1.00 43.03 628 GLY A O 1
ATOM 2873 N N . SER A 1 388 ? -16.115 -36.998 7.776 1.00 42.33 629 SER A N 1
ATOM 2874 C CA . SER A 1 388 ? -16.199 -38.421 7.464 1.00 39.08 629 SER A CA 1
ATOM 2875 C C . SER A 1 388 ? -14.860 -39.137 7.588 1.00 39.18 629 SER A C 1
ATOM 2876 O O . SER A 1 388 ? -14.840 -40.364 7.698 1.00 41.96 629 SER A O 1
ATOM 2879 N N . GLY A 1 389 ? -13.745 -38.417 7.564 1.00 38.31 630 GLY A N 1
ATOM 2880 C CA . GLY A 1 389 ? -12.459 -39.077 7.542 1.00 36.63 630 GLY A CA 1
ATOM 2881 C C . GLY A 1 389 ? -12.084 -39.714 6.220 1.00 40.00 630 GLY A C 1
ATOM 2882 O O . GLY A 1 389 ? -11.019 -40.332 6.136 1.00 41.30 630 GLY A O 1
ATOM 2883 N N . ALA A 1 390 ? -12.912 -39.582 5.183 1.00 38.95 631 ALA A N 1
ATOM 2884 C CA . ALA A 1 390 ? -12.536 -40.073 3.861 1.00 37.61 631 ALA A CA 1
ATOM 2885 C C . ALA A 1 390 ? -11.246 -39.404 3.374 1.00 33.97 631 ALA A C 1
ATOM 2886 O O . ALA A 1 390 ? -10.970 -38.239 3.674 1.00 32.74 631 ALA A O 1
ATOM 2888 N N . ASN A 1 391 ? -10.442 -40.160 2.624 1.00 32.46 632 ASN A N 1
ATOM 2889 C CA . ASN A 1 391 ? -9.225 -39.607 2.038 1.00 31.15 632 ASN A CA 1
ATOM 2890 C C . ASN A 1 391 ? -9.553 -38.355 1.237 1.00 32.92 632 ASN A C 1
ATOM 2891 O O . ASN A 1 391 ? -10.525 -38.332 0.476 1.00 32.03 632 ASN A O 1
ATOM 2896 N N . SER A 1 392 ? -8.730 -37.314 1.385 1.00 30.40 633 SER A N 1
ATOM 2897 C CA . SER A 1 392 ? -8.933 -36.116 0.582 1.00 29.42 633 SER A CA 1
ATOM 2898 C C . SER A 1 392 ? -7.608 -35.391 0.384 1.00 29.91 633 SER A C 1
ATOM 2899 O O . SER A 1 392 ? -6.584 -35.746 0.966 1.00 30.29 633 SER A O 1
ATOM 2902 N N . SER A 1 393 ? -7.653 -34.357 -0.457 1.00 29.01 634 SER A N 1
ATOM 2903 C CA . SER A 1 393 ? -6.463 -33.599 -0.814 1.00 25.73 634 SER A CA 1
ATOM 2904 C C . SER A 1 393 ? -5.767 -33.031 0.419 1.00 30.33 634 SER A C 1
ATOM 2905 O O . SER A 1 393 ? -6.411 -32.572 1.366 1.00 30.40 634 SER A O 1
ATOM 2908 N N . ALA A 1 394 ? -4.432 -33.057 0.390 1.00 29.86 635 ALA A N 1
ATOM 2909 C CA . ALA A 1 394 ? -3.646 -32.350 1.398 1.00 31.04 635 ALA A CA 1
ATOM 2910 C C . ALA A 1 394 ? -3.954 -30.853 1.405 1.00 31.62 635 ALA A C 1
ATOM 2911 O O . ALA A 1 394 ? -3.994 -30.222 2.472 1.00 29.42 635 ALA A O 1
ATOM 2913 N N . GLY A 1 395 ? -4.159 -30.265 0.231 1.00 30.48 636 GLY A N 1
ATOM 2914 C CA . GLY A 1 395 ? -4.403 -28.835 0.145 1.00 30.21 636 GLY A CA 1
ATOM 2915 C C . GLY A 1 395 ? -4.701 -28.433 -1.282 1.00 29.07 636 GLY A C 1
ATOM 2916 O O . GLY A 1 395 ? -4.701 -29.258 -2.203 1.00 32.58 636 GLY A O 1
ATOM 2917 N N . ASN A 1 396 ? -4.942 -27.136 -1.461 1.00 24.59 637 ASN A N 1
ATOM 2918 C CA . ASN A 1 396 ? -5.406 -26.665 -2.760 1.00 25.72 637 ASN A CA 1
ATOM 2919 C C . ASN A 1 396 ? -4.287 -26.555 -3.794 1.00 28.43 637 ASN A C 1
ATOM 2920 O O . ASN A 1 396 ? -4.482 -26.951 -4.949 1.00 29.05 637 ASN A O 1
ATOM 2925 N N . PHE A 1 397 ? -3.114 -26.030 -3.424 1.00 28.69 638 PHE A N 1
ATOM 2926 C CA . PHE A 1 397 ? -2.115 -25.658 -4.423 1.00 27.45 638 PHE A CA 1
ATOM 2927 C C . PHE A 1 397 ? -0.746 -26.230 -4.095 1.00 30.46 638 PHE A C 1
ATOM 2928 O O . PHE A 1 397 ? -0.344 -26.293 -2.929 1.00 32.11 638 PHE A O 1
ATOM 2936 N N . GLN A 1 398 ? -0.024 -26.620 -5.144 1.00 28.82 639 GLN A N 1
ATOM 2937 C CA . GLN A 1 398 ? 1.345 -27.100 -5.023 1.00 29.55 639 GLN A CA 1
ATOM 2938 C C . GLN A 1 398 ? 2.149 -26.600 -6.214 1.00 29.07 639 GLN A C 1
ATOM 2939 O O . GLN A 1 398 ? 1.699 -26.708 -7.360 1.00 30.92 639 GLN A O 1
ATOM 2945 N N . PHE A 1 399 ? 3.333 -26.061 -5.940 1.00 28.43 640 PHE A N 1
ATOM 2946 C CA . PHE A 1 399 ? 4.224 -25.521 -6.963 1.00 30.53 640 PHE A CA 1
ATOM 2947 C C . PHE A 1 399 ? 5.462 -26.403 -7.036 1.00 32.31 640 PHE A C 1
ATOM 2948 O O . PHE A 1 399 ? 6.273 -26.420 -6.106 1.00 35.37 640 PHE A O 1
ATOM 2956 N N . LEU A 1 400 ? 5.596 -27.143 -8.137 1.00 32.87 641 LEU A N 1
ATOM 2957 C CA . LEU A 1 400 ? 6.747 -28.011 -8.348 1.00 31.39 641 LEU A CA 1
ATOM 2958 C C . LEU A 1 400 ? 7.957 -27.254 -8.869 1.00 35.14 641 LEU A C 1
ATOM 2959 O O . LEU A 1 400 ? 9.067 -27.799 -8.859 1.00 34.69 641 LEU A O 1
ATOM 2964 N N . SER A 1 401 ? 7.768 -26.022 -9.333 1.00 36.69 642 SER A N 1
ATOM 2965 C CA . SER A 1 401 ? 8.863 -25.169 -9.767 1.00 37.18 642 SER A CA 1
ATOM 2966 C C . SER A 1 401 ? 8.584 -23.767 -9.252 1.00 36.11 642 SER A C 1
ATOM 2967 O O . SER A 1 401 ? 7.463 -23.450 -8.848 1.00 35.15 642 SER A O 1
ATOM 2970 N N . ASN A 1 402 ? 9.610 -22.921 -9.257 1.00 33.45 643 ASN A N 1
ATOM 2971 C CA . ASN A 1 402 ? 9.444 -21.553 -8.784 1.00 34.23 643 ASN A CA 1
ATOM 2972 C C . ASN A 1 402 ? 9.569 -20.533 -9.910 1.00 34.46 643 ASN A C 1
ATOM 2973 O O . ASN A 1 402 ? 9.721 -19.336 -9.639 1.00 32.68 643 ASN A O 1
ATOM 2978 N N . ASP A 1 403 ? 9.504 -20.981 -11.165 1.00 32.04 644 ASP A N 1
ATOM 2979 C CA . ASP A 1 403 ? 9.458 -20.106 -12.330 1.00 32.00 644 ASP A CA 1
ATOM 2980 C C . ASP A 1 403 ? 8.035 -19.923 -12.862 1.00 31.05 644 ASP A C 1
ATOM 2981 O O . ASP A 1 403 ? 7.859 -19.477 -13.999 1.00 33.75 644 ASP A O 1
ATOM 2986 N N . CYS A 1 404 ? 7.022 -20.268 -12.067 1.00 29.34 645 CYS A N 1
ATOM 2987 C CA . CYS A 1 404 ? 5.631 -20.064 -12.458 1.00 31.91 645 CYS A CA 1
ATOM 2988 C C . CYS A 1 404 ? 5.183 -18.642 -12.157 1.00 31.84 645 CYS A C 1
ATOM 2989 O O . CYS A 1 404 ? 5.558 -18.063 -11.134 1.00 34.88 645 CYS A O 1
ATOM 2992 N N . SER A 1 405 ? 4.356 -18.087 -13.042 1.00 29.55 646 SER A N 1
ATOM 2993 C CA . SER A 1 405 ? 3.692 -16.806 -12.811 1.00 31.75 646 SER A CA 1
ATOM 2994 C C . SER A 1 405 ? 2.206 -17.086 -12.694 1.00 30.29 646 SER A C 1
ATOM 2995 O O . SER A 1 405 ? 1.542 -17.372 -13.698 1.00 28.72 646 SER A O 1
ATOM 2998 N N . VAL A 1 406 ? 1.687 -17.009 -11.474 1.00 30.97 647 VAL A N 1
ATOM 2999 C CA . VAL A 1 406 ? 0.338 -17.466 -11.179 1.00 27.03 647 VAL A CA 1
ATOM 3000 C C . VAL A 1 406 ? -0.381 -16.423 -10.336 1.00 30.07 647 VAL A C 1
ATOM 3001 O O . VAL A 1 406 ? 0.167 -15.926 -9.343 1.00 30.51 647 VAL A O 1
ATOM 3005 N N . THR A 1 407 ? -1.606 -16.099 -10.741 1.00 29.68 648 THR A N 1
ATOM 3006 C CA . THR A 1 407 ? -2.536 -15.292 -9.965 1.00 31.12 648 THR A CA 1
ATOM 3007 C C . THR A 1 407 ? -3.744 -16.153 -9.634 1.00 30.53 648 THR A C 1
ATOM 3008 O O . THR A 1 407 ? -4.311 -16.789 -10.528 1.00 32.14 648 THR A O 1
ATOM 3012 N N . ILE A 1 408 ? -4.122 -16.183 -8.356 1.00 28.20 649 ILE A N 1
ATOM 3013 C CA . ILE A 1 408 ? -5.275 -16.937 -7.878 1.00 28.77 649 ILE A CA 1
ATOM 3014 C C . ILE A 1 408 ? -6.129 -16.017 -7.014 1.00 31.49 649 ILE A C 1
ATOM 3015 O O . ILE A 1 408 ? -5.608 -15.352 -6.113 1.00 31.65 649 ILE A O 1
ATOM 3020 N N . ASN A 1 409 ? -7.436 -15.987 -7.282 1.00 26.55 650 ASN A N 1
ATOM 3021 C CA . ASN A 1 409 ? -8.396 -15.263 -6.461 1.00 26.29 650 ASN A CA 1
ATOM 3022 C C . ASN A 1 409 ? -9.606 -16.142 -6.190 1.00 27.79 650 ASN A C 1
ATOM 3023 O O . ASN A 1 409 ? -10.100 -16.836 -7.087 1.00 27.33 650 ASN A O 1
ATOM 3028 N N . GLY A 1 410 ? -10.090 -16.092 -4.966 1.00 25.34 651 GLY A N 1
ATOM 3029 C CA . GLY A 1 410 ? -11.300 -16.804 -4.622 1.00 24.18 651 GLY A CA 1
ATOM 3030 C C . GLY A 1 410 ? -11.288 -17.176 -3.151 1.00 27.65 651 GLY A C 1
ATOM 3031 O O . GLY A 1 410 ? -10.646 -16.511 -2.338 1.00 27.24 651 GLY A O 1
ATOM 3032 N N . VAL A 1 411 ? -12.004 -18.250 -2.840 1.00 27.36 652 VAL A N 1
ATOM 3033 C CA . VAL A 1 411 ? -12.185 -18.702 -1.464 1.00 28.14 652 VAL A CA 1
ATOM 3034 C C . VAL A 1 411 ? -11.216 -19.862 -1.273 1.00 27.46 652 VAL A C 1
ATOM 3035 O O . VAL A 1 411 ? -11.566 -21.034 -1.428 1.00 25.89 652 VAL A O 1
ATOM 3039 N N . VAL A 1 412 ? -9.975 -19.513 -0.926 1.00 27.52 653 VAL A N 1
ATOM 3040 C CA . VAL A 1 412 ? -8.897 -20.485 -0.823 1.00 29.42 653 VAL A CA 1
ATOM 3041 C C . VAL A 1 412 ? -9.110 -21.414 0.362 1.00 31.52 653 VAL A C 1
ATOM 3042 O O . VAL A 1 412 ? -8.724 -22.588 0.316 1.00 34.51 653 VAL A O 1
ATOM 3046 N N . GLU A 1 413 ? -9.699 -20.912 1.443 1.00 30.59 654 GLU A N 1
ATOM 3047 C CA . GLU A 1 413 ? -10.119 -21.741 2.568 1.00 29.50 654 GLU A CA 1
ATOM 3048 C C . GLU A 1 413 ? -11.564 -21.387 2.866 1.00 29.04 654 GLU A C 1
ATOM 3049 O O . GLU A 1 413 ? -11.875 -20.220 3.126 1.00 32.43 654 GLU A O 1
ATOM 3055 N N . THR A 1 414 ? -12.446 -22.387 2.820 1.00 28.62 655 THR A N 1
ATOM 3056 C CA . THR A 1 414 ? -13.878 -22.103 2.752 1.00 28.65 655 THR A CA 1
ATOM 3057 C C . THR A 1 414 ? -14.393 -21.470 4.039 1.00 31.79 655 THR A C 1
ATOM 3058 O O . THR A 1 414 ? -15.215 -20.546 3.995 1.00 32.13 655 THR A O 1
ATOM 3062 N N . GLY A 1 415 ? -13.937 -21.954 5.195 1.00 29.76 656 GLY A N 1
ATOM 3063 C CA . GLY A 1 415 ? -14.400 -21.397 6.451 1.00 27.24 656 GLY A CA 1
ATOM 3064 C C . GLY A 1 415 ? -15.596 -22.088 7.082 1.00 29.43 656 GLY A C 1
ATOM 3065 O O . GLY A 1 415 ? -16.461 -21.424 7.665 1.00 32.66 656 GLY A O 1
ATOM 3066 N N . TYR A 1 416 ? -15.668 -23.414 6.976 1.00 25.27 657 TYR A N 1
ATOM 3067 C CA . TYR A 1 416 ? -16.612 -24.183 7.771 1.00 27.11 657 TYR A CA 1
ATOM 3068 C C . TYR A 1 416 ? -15.943 -24.539 9.102 1.00 29.49 657 TYR A C 1
ATOM 3069 O O . TYR A 1 416 ? -14.784 -24.197 9.348 1.00 31.95 657 TYR A O 1
ATOM 3078 N N . MET A 1 417 ? -16.668 -25.237 9.979 1.00 31.51 658 MET A N 1
ATOM 3079 C CA . MET A 1 417 ? -16.281 -25.248 11.390 1.00 32.75 658 MET A CA 1
ATOM 3080 C C . MET A 1 417 ? -14.985 -26.021 11.638 1.00 34.05 658 MET A C 1
ATOM 3081 O O . MET A 1 417 ? -14.150 -25.590 12.443 1.00 32.03 658 MET A O 1
ATOM 3086 N N . GLY A 1 418 ? -14.803 -27.172 10.989 1.00 34.25 659 GLY A N 1
ATOM 3087 C CA . GLY A 1 418 ? -13.641 -28.005 11.262 1.00 29.98 659 GLY A CA 1
ATOM 3088 C C . GLY A 1 418 ? -13.866 -29.013 12.374 1.00 32.83 659 GLY A C 1
ATOM 3089 O O . GLY A 1 418 ? -13.172 -28.991 13.397 1.00 31.78 659 GLY A O 1
ATOM 3090 N N . ILE A 1 419 ? -14.839 -29.911 12.187 1.00 33.34 660 ILE A N 1
ATOM 3091 C CA . ILE A 1 419 ? -15.180 -30.871 13.236 1.00 33.05 660 ILE A CA 1
ATOM 3092 C C . ILE A 1 419 ? -13.970 -31.732 13.602 1.00 38.37 660 ILE A C 1
ATOM 3093 O O . ILE A 1 419 ? -13.742 -32.037 14.781 1.00 42.09 660 ILE A O 1
ATOM 3098 N N . ASN A 1 420 ? -13.169 -32.130 12.609 1.00 37.51 661 ASN A N 1
ATOM 3099 C CA . ASN A 1 420 ? -11.945 -32.887 12.860 1.00 37.53 661 ASN A CA 1
ATOM 3100 C C . ASN A 1 420 ? -10.699 -32.006 12.846 1.00 37.20 661 ASN A C 1
ATOM 3101 O O . ASN A 1 420 ? -9.596 -32.508 12.604 1.00 35.43 661 ASN A O 1
ATOM 3106 N N . PHE A 1 421 ? -10.853 -30.703 13.091 1.00 33.06 662 PHE A N 1
ATOM 3107 C CA . PHE A 1 421 ? -9.740 -29.763 13.187 1.00 31.22 662 PHE A CA 1
ATOM 3108 C C . PHE A 1 421 ? -9.002 -29.586 11.868 1.00 31.86 662 PHE A C 1
ATOM 3109 O O . PHE A 1 421 ? -7.843 -29.169 11.861 1.00 34.20 662 PHE A O 1
ATOM 3117 N N . ILE A 1 422 ? -9.637 -29.902 10.740 1.00 30.10 663 ILE A N 1
ATOM 3118 C CA . ILE A 1 422 ? -9.029 -29.710 9.431 1.00 28.21 663 ILE A CA 1
ATOM 3119 C C . ILE A 1 422 ? -10.026 -28.994 8.532 1.00 29.35 663 ILE A C 1
ATOM 3120 O O . ILE A 1 422 ? -11.186 -28.782 8.892 1.00 31.06 663 ILE A O 1
ATOM 3125 N N . GLY A 1 423 ? -9.551 -28.618 7.350 1.00 27.16 664 GLY A N 1
ATOM 3126 C CA . GLY A 1 423 ? -10.373 -27.948 6.359 1.00 29.40 664 GLY A CA 1
ATOM 3127 C C . GLY A 1 423 ? -9.905 -28.232 4.945 1.00 28.92 664 GLY A C 1
ATOM 3128 O O . GLY A 1 423 ? -9.635 -29.391 4.607 1.00 28.21 664 GLY A O 1
ATOM 3129 N N . ASP A 1 424 ? -9.786 -27.182 4.120 1.00 24.37 665 ASP A N 1
ATOM 3130 C CA . ASP A 1 424 ? -9.388 -27.353 2.725 1.00 26.31 665 ASP A CA 1
ATOM 3131 C C . ASP A 1 424 ? -7.870 -27.453 2.567 1.00 31.10 665 ASP A C 1
ATOM 3132 O O . ASP A 1 424 ? -7.381 -28.233 1.741 1.00 32.91 665 ASP A O 1
ATOM 3137 N N . ASN A 1 425 ? -7.107 -26.666 3.324 1.00 29.02 666 ASN A N 1
ATOM 3138 C CA . ASN A 1 425 ? -5.649 -26.625 3.193 1.00 29.67 666 ASN A CA 1
ATOM 3139 C C . ASN A 1 425 ? -5.034 -27.133 4.489 1.00 29.31 666 ASN A C 1
ATOM 3140 O O . ASN A 1 425 ? -4.857 -26.372 5.450 1.00 30.21 666 ASN A O 1
ATOM 3145 N N . ASN A 1 426 ? -4.686 -28.418 4.498 1.00 28.39 667 ASN A N 1
ATOM 3146 C CA . ASN A 1 426 ? -4.197 -29.077 5.700 1.00 29.54 667 ASN A CA 1
ATOM 3147 C C . ASN A 1 426 ? -2.688 -29.289 5.700 1.00 30.42 667 ASN A C 1
ATOM 3148 O O . ASN A 1 426 ? -2.106 -29.492 6.771 1.00 31.81 667 ASN A O 1
ATOM 3153 N N . ILE A 1 427 ? -2.050 -29.229 4.534 1.00 29.96 668 ILE A N 1
ATOM 3154 C CA . ILE A 1 427 ? -0.605 -29.109 4.403 1.00 33.03 668 ILE A CA 1
ATOM 3155 C C . ILE A 1 427 ? -0.350 -27.946 3.464 1.00 35.01 668 ILE A C 1
ATOM 3156 O O . ILE A 1 427 ? -0.921 -27.899 2.369 1.00 34.86 668 ILE A O 1
ATOM 3161 N N . ILE A 1 428 ? 0.496 -27.009 3.881 1.00 32.33 669 ILE A N 1
ATOM 3162 C CA . ILE A 1 428 ? 0.785 -25.824 3.082 1.00 32.54 669 ILE A CA 1
ATOM 3163 C C . ILE A 1 428 ? 2.268 -25.814 2.728 1.00 34.38 669 ILE A C 1
ATOM 3164 O O . ILE A 1 428 ? 3.131 -25.820 3.616 1.00 31.78 669 ILE A O 1
ATOM 3169 N N . ASN A 1 429 ? 2.557 -25.807 1.428 1.00 33.92 670 ASN A N 1
ATOM 3170 C CA . ASN A 1 429 ? 3.918 -25.757 0.906 1.00 36.42 670 ASN A CA 1
ATOM 3171 C C . ASN A 1 429 ? 4.141 -24.376 0.302 1.00 36.12 670 ASN A C 1
ATOM 3172 O O . ASN A 1 429 ? 3.695 -24.116 -0.826 1.00 35.95 670 ASN A O 1
ATOM 3177 N N . PRO A 1 430 ? 4.793 -23.454 1.004 1.00 35.17 671 PRO A N 1
ATOM 3178 C CA . PRO A 1 430 ? 4.986 -22.108 0.452 1.00 36.35 671 PRO A CA 1
ATOM 3179 C C . PRO A 1 430 ? 5.955 -22.130 -0.721 1.00 35.67 671 PRO A C 1
ATOM 3180 O O . PRO A 1 430 ? 6.712 -23.081 -0.923 1.00 33.01 671 PRO A O 1
ATOM 3184 N N . THR A 1 431 ? 5.932 -21.049 -1.501 1.00 35.19 672 THR A N 1
ATOM 3185 C CA . THR A 1 431 ? 6.741 -20.980 -2.708 1.00 34.35 672 THR A CA 1
ATOM 3186 C C . THR A 1 431 ? 7.338 -19.585 -2.864 1.00 35.66 672 THR A C 1
ATOM 3187 O O . THR A 1 431 ? 6.813 -18.596 -2.346 1.00 35.96 672 THR A O 1
ATOM 3191 N N . ASN A 1 432 ? 8.463 -19.524 -3.577 1.00 38.40 673 ASN A N 1
ATOM 3192 C CA . ASN A 1 432 ? 9.053 -18.266 -4.017 1.00 40.43 673 ASN A CA 1
ATOM 3193 C C . ASN A 1 432 ? 8.695 -17.939 -5.459 1.00 36.82 673 ASN A C 1
ATOM 3194 O O . ASN A 1 432 ? 9.293 -17.032 -6.048 1.00 37.69 673 ASN A O 1
ATOM 3199 N N . SER A 1 433 ? 7.761 -18.681 -6.046 1.00 33.26 674 SER A N 1
ATOM 3200 C CA . SER A 1 433 ? 7.270 -18.396 -7.383 1.00 33.46 674 SER A CA 1
ATOM 3201 C C . SER A 1 433 ? 6.705 -16.980 -7.456 1.00 31.01 674 SER A C 1
ATOM 3202 O O . SER A 1 433 ? 6.413 -16.344 -6.438 1.00 32.41 674 SER A O 1
ATOM 3205 N N . ASP A 1 434 ? 6.545 -16.484 -8.686 1.00 30.82 675 ASP A N 1
ATOM 3206 C CA . ASP A 1 434 ? 5.879 -15.199 -8.920 1.00 31.31 675 ASP A CA 1
ATOM 3207 C C . ASP A 1 434 ? 4.377 -15.415 -8.742 1.00 30.87 675 ASP A C 1
ATOM 3208 O O . ASP A 1 434 ? 3.615 -15.628 -9.691 1.00 29.28 675 ASP A O 1
ATOM 3213 N N . LEU A 1 435 ? 3.951 -15.371 -7.486 1.00 29.91 676 LEU A N 1
ATOM 3214 C CA . LEU A 1 435 ? 2.599 -15.746 -7.100 1.00 28.21 676 LEU A CA 1
ATOM 3215 C C . LEU A 1 435 ? 1.888 -14.580 -6.428 1.00 31.94 676 LEU A C 1
ATOM 3216 O O . LEU A 1 435 ? 2.482 -13.858 -5.612 1.00 29.41 676 LEU A O 1
ATOM 3221 N N . SER A 1 436 ? 0.611 -14.410 -6.775 1.00 29.79 677 SER A N 1
ATOM 3222 C CA . SER A 1 436 ? -0.270 -13.440 -6.137 1.00 28.27 677 SER A CA 1
ATOM 3223 C C . SER A 1 436 ? -1.602 -14.123 -5.860 1.00 29.18 677 SER A C 1
ATOM 3224 O O . SER A 1 436 ? -2.251 -14.621 -6.787 1.00 29.23 677 SER A O 1
ATOM 3227 N N . ILE A 1 437 ? -1.998 -14.176 -4.588 1.00 28.44 678 ILE A N 1
ATOM 3228 C CA . ILE A 1 437 ? -3.256 -14.793 -4.181 1.00 27.53 678 ILE A CA 1
ATOM 3229 C C . ILE A 1 437 ? -4.127 -13.740 -3.509 1.00 26.99 678 ILE A C 1
ATOM 3230 O O . ILE A 1 437 ? -3.668 -13.035 -2.602 1.00 28.92 678 ILE A O 1
ATOM 3235 N N . ASN A 1 438 ? -5.384 -13.652 -3.946 1.00 26.19 679 ASN A N 1
ATOM 3236 C CA . ASN A 1 438 ? -6.387 -12.782 -3.336 1.00 26.66 679 ASN A CA 1
ATOM 3237 C C . ASN A 1 438 ? -5.916 -11.334 -3.287 1.00 29.04 679 ASN A C 1
ATOM 3238 O O . ASN A 1 438 ? -6.324 -10.568 -2.412 1.00 30.43 679 ASN A O 1
ATOM 3243 N N . GLY A 1 439 ? -5.060 -10.949 -4.233 1.00 31.03 680 GLY A N 1
ATOM 3244 C CA . GLY A 1 439 ? -4.530 -9.598 -4.253 1.00 30.21 680 GLY A CA 1
ATOM 3245 C C . GLY A 1 439 ? -3.696 -9.243 -3.044 1.00 31.55 680 GLY A C 1
ATOM 3246 O O . GLY A 1 439 ? -3.458 -8.062 -2.790 1.00 38.15 680 GLY A O 1
ATOM 3247 N N . LEU A 1 440 ? -3.251 -10.235 -2.281 1.00 27.39 681 LEU A N 1
ATOM 3248 C CA . LEU A 1 440 ? -2.493 -9.980 -1.065 1.00 27.40 681 LEU A CA 1
ATOM 3249 C C . LEU A 1 440 ? -1.045 -9.635 -1.397 1.00 26.66 681 LEU A C 1
ATOM 3250 O O . LEU A 1 440 ? -0.376 -10.362 -2.138 1.00 27.45 681 LEU A O 1
ATOM 3255 N N . VAL A 1 441 ? -0.560 -8.524 -0.847 1.00 27.82 682 VAL A N 1
ATOM 3256 C CA . VAL A 1 441 ? 0.859 -8.209 -0.960 1.00 30.21 682 VAL A CA 1
ATOM 3257 C C . VAL A 1 441 ? 1.662 -9.225 -0.159 1.00 29.18 682 VAL A C 1
ATOM 3258 O O . VAL A 1 441 ? 1.347 -9.519 1.002 1.00 29.65 682 VAL A O 1
ATOM 3262 N N . ASN A 1 442 ? 2.689 -9.785 -0.789 1.00 27.14 683 ASN A N 1
ATOM 3263 C CA . ASN A 1 442 ? 3.602 -10.705 -0.126 1.00 30.23 683 ASN A CA 1
ATOM 3264 C C . ASN A 1 442 ? 4.579 -9.892 0.717 1.00 32.31 683 ASN A C 1
ATOM 3265 O O . ASN A 1 442 ? 5.340 -9.076 0.179 1.00 29.25 683 ASN A O 1
ATOM 3270 N N . TYR A 1 443 ? 4.558 -10.106 2.037 1.00 30.81 684 TYR A N 1
ATOM 3271 C CA . TYR A 1 443 ? 5.397 -9.293 2.915 1.00 29.89 684 TYR A CA 1
ATOM 3272 C C . TYR A 1 443 ? 6.863 -9.362 2.506 1.00 31.60 684 TYR A C 1
ATOM 3273 O O . TYR A 1 443 ? 7.591 -8.370 2.621 1.00 30.36 684 TYR A O 1
ATOM 3282 N N . SER A 1 444 ? 7.317 -10.523 2.021 1.00 33.87 685 SER A N 1
ATOM 3283 C CA . SER A 1 444 ? 8.697 -10.660 1.565 1.00 32.14 685 SER A CA 1
ATOM 3284 C C . SER A 1 444 ? 9.010 -9.802 0.349 1.00 34.64 685 SER A C 1
ATOM 3285 O O . SER A 1 444 ? 10.188 -9.659 0.001 1.00 36.95 685 SER A O 1
ATOM 3288 N N . LYS A 1 445 ? 8.001 -9.246 -0.320 1.00 32.49 686 LYS A N 1
ATOM 3289 C CA . LYS A 1 445 ? 8.238 -8.524 -1.562 1.00 32.75 686 LYS A CA 1
ATOM 3290 C C . LYS A 1 445 ? 7.856 -7.053 -1.491 1.00 32.39 686 LYS A C 1
ATOM 3291 O O . LYS A 1 445 ? 7.853 -6.379 -2.529 1.00 36.41 686 LYS A O 1
ATOM 3297 N N . THR A 1 446 ? 7.550 -6.520 -0.311 1.00 27.77 687 THR A N 1
ATOM 3298 C CA . THR A 1 446 ? 7.033 -5.163 -0.225 1.00 30.29 687 THR A CA 1
ATOM 3299 C C . THR A 1 446 ? 8.019 -4.224 0.454 1.00 32.63 687 THR A C 1
ATOM 3300 O O . THR A 1 446 ? 8.707 -4.602 1.407 1.00 33.74 687 THR A O 1
ATOM 3304 N N . GLY A 1 447 ? 8.073 -2.992 -0.045 1.00 32.08 688 GLY A N 1
ATOM 3305 C CA . GLY A 1 447 ? 8.739 -1.900 0.630 1.00 33.20 688 GLY A CA 1
ATOM 3306 C C . GLY A 1 447 ? 7.797 -0.913 1.287 1.00 35.03 688 GLY A C 1
ATOM 3307 O O . GLY A 1 447 ? 8.239 0.173 1.683 1.00 34.12 688 GLY A O 1
ATOM 3308 N N . LEU A 1 448 ? 6.515 -1.256 1.414 1.00 34.48 689 LEU A N 1
ATOM 3309 C CA . LEU A 1 448 ? 5.532 -0.329 1.955 1.00 32.51 689 LEU A CA 1
ATOM 3310 C C . LEU A 1 448 ? 5.828 -0.017 3.417 1.00 34.74 689 LEU A C 1
ATOM 3311 O O . LEU A 1 448 ? 6.182 -0.900 4.204 1.00 35.15 689 LEU A O 1
ATOM 3316 N N . GLN A 1 449 ? 5.681 1.253 3.781 1.00 32.92 690 GLN A N 1
ATOM 3317 C CA . GLN A 1 449 ? 5.817 1.665 5.169 1.00 35.45 690 GLN A CA 1
ATOM 3318 C C . GLN A 1 449 ? 4.461 1.558 5.849 1.00 33.71 690 GLN A C 1
ATOM 3319 O O . GLN A 1 449 ? 3.449 2.007 5.303 1.00 32.94 690 GLN A O 1
ATOM 3325 N N . THR A 1 450 ? 4.446 0.953 7.033 1.00 32.21 691 THR A N 1
ATOM 3326 C CA . THR A 1 450 ? 3.225 0.739 7.791 1.00 33.09 691 THR A CA 1
ATOM 3327 C C . THR A 1 450 ? 3.435 1.201 9.225 1.00 35.45 691 THR A C 1
ATOM 3328 O O . THR A 1 450 ? 4.563 1.422 9.667 1.00 36.59 691 THR A O 1
ATOM 3332 N N . MET A 1 451 ? 2.324 1.363 9.942 1.00 38.47 692 MET A N 1
ATOM 3333 C CA . MET A 1 451 ? 2.378 1.402 11.394 1.00 38.87 692 MET A CA 1
ATOM 3334 C C . MET A 1 451 ? 3.162 0.208 11.917 1.00 36.98 692 MET A C 1
ATOM 3335 O O . MET A 1 451 ? 3.158 -0.874 11.319 1.00 34.64 692 MET A O 1
ATOM 3340 N N . ASN A 1 452 ? 3.798 0.391 13.071 1.00 33.05 693 ASN A N 1
ATOM 3341 C CA . ASN A 1 452 ? 4.305 -0.765 13.809 1.00 35.56 693 ASN A CA 1
ATOM 3342 C C . ASN A 1 452 ? 4.255 -0.416 15.297 1.00 35.79 693 ASN A C 1
ATOM 3343 O O . ASN A 1 452 ? 5.232 0.075 15.867 1.00 36.45 693 ASN A O 1
ATOM 3348 N N . GLU A 1 453 ? 3.106 -0.684 15.912 1.00 34.46 694 GLU A N 1
ATOM 3349 C CA . GLU A 1 453 ? 2.905 -0.344 17.313 1.00 33.11 694 GLU A CA 1
ATOM 3350 C C . GLU A 1 453 ? 3.836 -1.158 18.204 1.00 34.82 694 GLU A C 1
ATOM 3351 O O . GLU A 1 453 ? 4.115 -2.333 17.941 1.00 34.89 694 GLU A O 1
ATOM 3357 N N . THR A 1 454 ? 4.319 -0.525 19.269 1.00 34.80 695 THR A N 1
ATOM 3358 C CA . THR A 1 454 ? 5.273 -1.168 20.153 1.00 36.49 695 THR A CA 1
ATOM 3359 C C . THR A 1 454 ? 4.556 -1.662 21.393 1.00 36.84 695 THR A C 1
ATOM 3360 O O . THR A 1 454 ? 3.978 -0.847 22.126 1.00 38.03 695 THR A O 1
ATOM 3364 N N . PRO A 1 455 ? 4.548 -2.961 21.665 1.00 38.39 696 PRO A N 1
ATOM 3365 C CA . PRO A 1 455 ? 3.970 -3.446 22.919 1.00 39.61 696 PRO A CA 1
ATOM 3366 C C . PRO A 1 455 ? 4.915 -3.192 24.085 1.00 38.26 696 PRO A C 1
ATOM 3367 O O . PRO A 1 455 ? 6.106 -2.919 23.916 1.00 38.06 696 PRO A O 1
ATOM 3371 N N . THR A 1 456 ? 4.354 -3.271 25.283 1.00 38.29 697 THR A N 1
ATOM 3372 C CA . THR A 1 456 ? 5.132 -3.221 26.512 1.00 40.07 697 THR A CA 1
ATOM 3373 C C . THR A 1 456 ? 5.353 -4.640 27.010 1.00 42.62 697 THR A C 1
ATOM 3374 O O . THR A 1 456 ? 4.386 -5.387 27.212 1.00 41.43 697 THR A O 1
ATOM 3378 N N . PHE A 1 457 ? 6.615 -5.009 27.207 1.00 40.81 698 PHE A N 1
ATOM 3379 C CA . PHE A 1 457 ? 6.895 -6.294 27.829 1.00 41.23 698 PHE A CA 1
ATOM 3380 C C . PHE A 1 457 ? 6.486 -6.260 29.294 1.00 41.91 698 PHE A C 1
ATOM 3381 O O . PHE A 1 457 ? 6.688 -5.262 29.992 1.00 41.14 698 PHE A O 1
ATOM 3389 N N . ASP A 1 458 ? 5.905 -7.356 29.765 1.00 41.57 699 ASP A N 1
ATOM 3390 C CA . ASP A 1 458 ? 5.586 -7.450 31.179 1.00 43.49 699 ASP A CA 1
ATOM 3391 C C . ASP A 1 458 ? 5.943 -8.827 31.711 1.00 42.30 699 ASP A C 1
ATOM 3392 O O . ASP A 1 458 ? 5.838 -9.837 31.009 1.00 41.75 699 ASP A O 1
ATOM 3397 N N . GLY A 1 459 ? 6.367 -8.843 32.969 1.00 42.23 700 GLY A N 1
ATOM 3398 C CA . GLY A 1 459 ? 6.651 -10.071 33.689 1.00 45.90 700 GLY A CA 1
ATOM 3399 C C . GLY A 1 459 ? 6.806 -9.747 35.156 1.00 47.83 700 GLY A C 1
ATOM 3400 O O . GLY A 1 459 ? 6.872 -8.580 35.550 1.00 50.70 700 GLY A O 1
ATOM 3401 N N . VAL A 1 460 ? 6.840 -10.802 35.974 1.00 47.31 701 VAL A N 1
ATOM 3402 C CA . VAL A 1 460 ? 7.131 -10.612 37.395 1.00 46.65 701 VAL A CA 1
ATOM 3403 C C . VAL A 1 460 ? 8.416 -9.811 37.548 1.00 49.80 701 VAL A C 1
ATOM 3404 O O . VAL A 1 460 ? 8.492 -8.852 38.325 1.00 50.19 701 VAL A O 1
ATOM 3408 N N . SER A 1 461 ? 9.446 -10.201 36.803 1.00 52.10 702 SER A N 1
ATOM 3409 C CA . SER A 1 461 ? 10.563 -9.331 36.462 1.00 52.02 702 SER A CA 1
ATOM 3410 C C . SER A 1 461 ? 10.294 -8.753 35.078 1.00 54.24 702 SER A C 1
ATOM 3411 O O . SER A 1 461 ? 9.939 -9.494 34.156 1.00 54.07 702 SER A O 1
ATOM 3414 N N . THR A 1 462 ? 10.443 -7.435 34.937 1.00 53.65 703 THR A N 1
ATOM 3415 C CA . THR A 1 462 ? 10.065 -6.750 33.706 1.00 49.11 703 THR A CA 1
ATOM 3416 C C . THR A 1 462 ? 11.197 -6.668 32.693 1.00 45.86 703 THR A C 1
ATOM 3417 O O . THR A 1 462 ? 11.094 -5.899 31.731 1.00 45.12 703 THR A O 1
ATOM 3421 N N . THR A 1 463 ? 12.267 -7.439 32.874 1.00 44.86 704 THR A N 1
ATOM 3422 C CA . THR A 1 463 ? 13.348 -7.467 31.900 1.00 46.60 704 THR A CA 1
ATOM 3423 C C . THR A 1 463 ? 13.162 -8.650 30.966 1.00 46.03 704 THR A C 1
ATOM 3424 O O . THR A 1 463 ? 13.139 -9.799 31.438 1.00 48.32 704 THR A O 1
ATOM 3428 N N . PRO A 1 464 ? 13.030 -8.437 29.658 1.00 43.50 705 PRO A N 1
ATOM 3429 C CA . PRO A 1 464 ? 12.860 -9.572 28.743 1.00 43.79 705 PRO A CA 1
ATOM 3430 C C . PRO A 1 464 ? 14.068 -10.499 28.775 1.00 46.25 705 PRO A C 1
ATOM 3431 O O . PRO A 1 464 ? 15.217 -10.054 28.845 1.00 46.11 705 PRO A O 1
ATOM 3435 N N . VAL A 1 465 ? 13.793 -11.801 28.728 1.00 44.26 706 VAL A N 1
ATOM 3436 C CA . VAL A 1 465 ? 14.813 -12.825 28.543 1.00 44.20 706 VAL A CA 1
ATOM 3437 C C . VAL A 1 465 ? 14.625 -13.438 27.163 1.00 45.47 706 VAL A C 1
ATOM 3438 O O . VAL A 1 465 ? 13.496 -13.737 26.754 1.00 45.47 706 VAL A O 1
ATOM 3442 N N . TYR A 1 466 ? 15.728 -13.617 26.446 1.00 45.39 707 TYR A N 1
ATOM 3443 C CA . TYR A 1 466 ? 15.718 -14.171 25.100 1.00 42.37 707 TYR A CA 1
ATOM 3444 C C . TYR A 1 466 ? 16.452 -15.503 25.092 1.00 44.81 707 TYR A C 1
ATOM 3445 O O . TYR A 1 466 ? 17.462 -15.669 25.783 1.00 48.96 707 TYR A O 1
ATOM 3454 N N . VAL A 1 467 ? 15.939 -16.457 24.321 1.00 44.65 708 VAL A N 1
ATOM 3455 C CA . VAL A 1 467 ? 16.540 -17.780 24.215 1.00 45.06 708 VAL A CA 1
ATOM 3456 C C . VAL A 1 467 ? 16.442 -18.248 22.768 1.00 43.99 708 VAL A C 1
ATOM 3457 O O . VAL A 1 467 ? 15.734 -17.666 21.945 1.00 43.28 708 VAL A O 1
ATOM 3461 N N . SER A 1 468 ? 17.168 -19.324 22.476 1.00 43.04 709 SER A N 1
ATOM 3462 C CA . SER A 1 468 ? 17.310 -19.810 21.112 1.00 43.86 709 SER A CA 1
ATOM 3463 C C . SER A 1 468 ? 15.972 -20.298 20.554 1.00 40.92 709 SER A C 1
ATOM 3464 O O . SER A 1 468 ? 15.098 -20.758 21.290 1.00 40.16 709 SER A O 1
ATOM 3467 N N . VAL A 1 469 ? 15.812 -20.173 19.242 1.00 39.76 710 VAL A N 1
ATOM 3468 C CA . VAL A 1 469 ? 14.700 -20.792 18.523 1.00 40.30 710 VAL A CA 1
ATOM 3469 C C . VAL A 1 469 ? 15.289 -21.708 17.462 1.00 42.86 710 VAL A C 1
ATOM 3470 O O . VAL A 1 469 ? 16.460 -21.563 17.068 1.00 40.40 710 VAL A O 1
ATOM 3474 N N . PRO A 1 470 ? 14.510 -22.673 16.979 1.00 43.75 711 PRO A N 1
ATOM 3475 C CA . PRO A 1 470 ? 14.972 -23.489 15.850 1.00 43.60 711 PRO A CA 1
ATOM 3476 C C . PRO A 1 470 ? 15.221 -22.619 14.627 1.00 42.01 711 PRO A C 1
ATOM 3477 O O . PRO A 1 470 ? 14.591 -21.577 14.439 1.00 41.72 711 PRO A O 1
ATOM 3481 N N . SER A 1 471 ? 16.150 -23.061 13.783 1.00 43.01 712 SER A N 1
ATOM 3482 C CA . SER A 1 471 ? 16.521 -22.246 12.632 1.00 45.55 712 SER A CA 1
ATOM 3483 C C . SER A 1 471 ? 15.339 -22.020 11.693 1.00 43.36 712 SER A C 1
ATOM 3484 O O . SER A 1 471 ? 15.305 -21.017 10.971 1.00 40.62 712 SER A O 1
ATOM 3487 N N . SER A 1 472 ? 14.357 -22.925 11.689 1.00 42.79 713 SER A N 1
ATOM 3488 C CA . SER A 1 472 ? 13.196 -22.725 10.828 1.00 40.06 713 SER A CA 1
ATOM 3489 C C . SER A 1 472 ? 12.494 -21.401 11.107 1.00 39.70 713 SER A C 1
ATOM 3490 O O . SER A 1 472 ? 11.792 -20.886 10.231 1.00 37.03 713 SER A O 1
ATOM 3493 N N . VAL A 1 473 ? 12.671 -20.832 12.302 1.00 40.35 714 VAL A N 1
ATOM 3494 C CA . VAL A 1 473 ? 12.027 -19.562 12.628 1.00 39.07 714 VAL A CA 1
ATOM 3495 C C . VAL A 1 473 ? 12.721 -18.371 11.981 1.00 40.00 714 VAL A C 1
ATOM 3496 O O . VAL A 1 473 ? 12.174 -17.260 11.999 1.00 38.51 714 VAL A O 1
ATOM 3500 N N . GLY A 1 474 ? 13.904 -18.565 11.403 1.00 38.83 715 GLY A N 1
ATOM 3501 C CA . GLY A 1 474 ? 14.541 -17.495 10.662 1.00 38.26 715 GLY A CA 1
ATOM 3502 C C . GLY A 1 474 ? 15.129 -16.392 11.510 1.00 42.05 715 GLY A C 1
ATOM 3503 O O . GLY A 1 474 ? 15.256 -15.261 11.035 1.00 44.00 715 GLY A O 1
ATOM 3504 N N . GLN A 1 475 ? 15.483 -16.687 12.757 1.00 40.56 716 GLN A N 1
ATOM 3505 C CA . GLN A 1 475 ? 16.134 -15.734 13.646 1.00 37.94 716 GLN A CA 1
ATOM 3506 C C . GLN A 1 475 ? 16.903 -16.541 14.682 1.00 38.85 716 GLN A C 1
ATOM 3507 O O . GLN A 1 475 ? 16.710 -17.752 14.811 1.00 42.43 716 GLN A O 1
ATOM 3513 N N . VAL A 1 476 ? 17.786 -15.862 15.416 1.00 39.29 717 VAL A N 1
ATOM 3514 C CA . VAL A 1 476 ? 18.639 -16.571 16.368 1.00 38.98 717 VAL A CA 1
ATOM 3515 C C . VAL A 1 476 ? 17.891 -16.851 17.665 1.00 42.21 717 VAL A C 1
ATOM 3516 O O . VAL A 1 476 ? 17.837 -17.995 18.129 1.00 46.02 717 VAL A O 1
ATOM 3520 N N . ASN A 1 477 ? 17.297 -15.823 18.267 1.00 44.21 718 ASN A N 1
ATOM 3521 C CA . ASN A 1 477 ? 16.610 -15.957 19.542 1.00 42.75 718 ASN A CA 1
ATOM 3522 C C . ASN A 1 477 ? 15.170 -15.467 19.446 1.00 41.89 718 ASN A C 1
ATOM 3523 O O . ASN A 1 477 ? 14.781 -14.775 18.501 1.00 38.35 718 ASN A O 1
ATOM 3528 N N . GLY A 1 478 ? 14.381 -15.857 20.451 1.00 39.65 719 GLY A N 1
ATOM 3529 C CA . GLY A 1 478 ? 13.051 -15.322 20.650 1.00 36.70 719 GLY A CA 1
ATOM 3530 C C . GLY A 1 478 ? 12.840 -14.966 22.113 1.00 37.82 719 GLY A C 1
ATOM 3531 O O . GLY A 1 478 ? 13.751 -15.071 22.936 1.00 37.28 719 GLY A O 1
ATOM 3532 N N . LEU A 1 479 ? 11.614 -14.551 22.417 1.00 37.92 720 LEU A N 1
ATOM 3533 C CA . LEU A 1 479 ? 11.261 -14.165 23.778 1.00 39.97 720 LEU A CA 1
ATOM 3534 C C . LEU A 1 479 ? 11.022 -15.412 24.630 1.00 40.86 720 LEU A C 1
ATOM 3535 O O . LEU A 1 479 ? 10.169 -16.247 24.303 1.00 39.44 720 LEU A O 1
ATOM 3540 N N . ARG A 1 480 ? 11.785 -15.539 25.714 1.00 41.57 721 ARG A N 1
ATOM 3541 C CA . ARG A 1 480 ? 11.596 -16.620 26.674 1.00 38.69 721 ARG A CA 1
ATOM 3542 C C . ARG A 1 480 ? 10.223 -16.502 27.322 1.00 40.08 721 ARG A C 1
ATOM 3543 O O . ARG A 1 480 ? 9.909 -15.487 27.950 1.00 42.54 721 ARG A O 1
ATOM 3551 N N . LEU A 1 481 ? 9.407 -17.538 27.177 1.00 38.77 722 LEU A N 1
ATOM 3552 C CA . LEU A 1 481 ? 8.081 -17.578 27.777 1.00 37.21 722 LEU A CA 1
ATOM 3553 C C . LEU A 1 481 ? 8.093 -18.560 28.941 1.00 38.74 722 LEU A C 1
ATOM 3554 O O . LEU A 1 481 ? 8.494 -19.716 28.777 1.00 38.99 722 LEU A O 1
ATOM 3559 N N . SER A 1 482 ? 7.651 -18.102 30.110 1.00 40.32 723 SER A N 1
ATOM 3560 C CA . SER A 1 482 ? 7.607 -18.952 31.288 1.00 43.11 723 SER A CA 1
ATOM 3561 C C . SER A 1 482 ? 6.350 -18.652 32.087 1.00 42.26 723 SER A C 1
ATOM 3562 O O . SER A 1 482 ? 5.857 -17.521 32.099 1.00 45.06 723 SER A O 1
ATOM 3565 N N . GLN A 1 483 ? 5.838 -19.682 32.763 1.00 40.70 724 GLN A N 1
ATOM 3566 C CA . GLN A 1 483 ? 4.735 -19.460 33.688 1.00 42.33 724 GLN A CA 1
ATOM 3567 C C . GLN A 1 483 ? 5.212 -18.764 34.956 1.00 42.51 724 GLN A C 1
ATOM 3568 O O . GLN A 1 483 ? 4.471 -17.964 35.537 1.00 44.58 724 GLN A O 1
ATOM 3574 N N . ALA A 1 484 ? 6.448 -19.033 35.386 1.00 41.28 725 ALA A N 1
ATOM 3575 C CA . ALA A 1 484 ? 6.938 -18.435 36.623 1.00 46.11 725 ALA A CA 1
ATOM 3576 C C . ALA A 1 484 ? 7.046 -16.919 36.506 1.00 48.49 725 ALA A C 1
ATOM 3577 O O . ALA A 1 484 ? 6.686 -16.195 37.442 1.00 50.13 725 ALA A O 1
ATOM 3579 N N . ASN A 1 485 ? 7.534 -16.415 35.372 1.00 47.62 726 ASN A N 1
ATOM 3580 C CA . ASN A 1 485 ? 7.716 -14.979 35.191 1.00 46.98 726 ASN A CA 1
ATOM 3581 C C . ASN A 1 485 ? 6.552 -14.309 34.474 1.00 45.66 726 ASN A C 1
ATOM 3582 O O . ASN A 1 485 ? 6.561 -13.084 34.327 1.00 42.44 726 ASN A O 1
ATOM 3587 N N . LYS A 1 486 ? 5.557 -15.073 34.019 1.00 47.09 727 LYS A N 1
ATOM 3588 C CA . LYS A 1 486 ? 4.391 -14.506 33.338 1.00 45.02 727 LYS A CA 1
ATOM 3589 C C . LYS A 1 486 ? 4.804 -13.583 32.193 1.00 43.25 727 LYS A C 1
ATOM 3590 O O . LYS A 1 486 ? 4.221 -12.516 31.987 1.00 46.55 727 LYS A O 1
ATOM 3596 N N . ASP A 1 487 ? 5.825 -13.998 31.442 1.00 40.30 728 ASP A N 1
ATOM 3597 C CA . ASP A 1 487 ? 6.280 -13.230 30.288 1.00 39.71 728 ASP A CA 1
ATOM 3598 C C . ASP A 1 487 ? 5.128 -12.995 29.316 1.00 41.36 728 ASP A C 1
ATOM 3599 O O . ASP A 1 487 ? 4.434 -13.938 28.920 1.00 42.05 728 ASP A O 1
ATOM 3604 N N . LYS A 1 488 ? 4.928 -11.737 28.923 1.00 39.17 729 LYS A N 1
ATOM 3605 C CA . LYS A 1 488 ? 3.817 -11.388 28.046 1.00 38.15 729 LYS A CA 1
ATOM 3606 C C . LYS A 1 488 ? 4.133 -10.084 27.324 1.00 40.61 729 LYS A C 1
ATOM 3607 O O . LYS A 1 488 ? 5.034 -9.337 27.717 1.00 44.01 729 LYS A O 1
ATOM 3613 N N . LEU A 1 489 ? 3.373 -9.819 26.261 1.00 35.19 730 LEU A N 1
ATOM 3614 C CA . LEU A 1 489 ? 3.453 -8.563 25.522 1.00 35.24 730 LEU A CA 1
ATOM 3615 C C . LEU A 1 489 ? 2.104 -7.864 25.612 1.00 36.05 730 LEU A C 1
ATOM 3616 O O . LEU A 1 489 ? 1.089 -8.410 25.169 1.00 37.48 730 LEU A O 1
ATOM 3621 N N . LEU A 1 490 ? 2.095 -6.663 26.186 1.00 38.36 731 LEU A N 1
ATOM 3622 C CA . LEU A 1 490 ? 0.873 -5.887 26.379 1.00 38.38 731 LEU A CA 1
ATOM 3623 C C . LEU A 1 490 ? 0.813 -4.783 25.332 1.00 38.41 731 LEU A C 1
ATOM 3624 O O . LEU A 1 490 ? 1.662 -3.885 25.323 1.00 40.24 731 LEU A O 1
ATOM 3629 N N . TYR A 1 491 ? -0.181 -4.855 24.452 1.00 34.99 732 TYR A N 1
ATOM 3630 C CA . TYR A 1 491 ? -0.526 -3.733 23.590 1.00 36.25 732 TYR A CA 1
ATOM 3631 C C . TYR A 1 491 ? -1.598 -2.894 24.269 1.00 38.87 732 TYR A C 1
ATOM 3632 O O . TYR A 1 491 ? -2.470 -3.425 24.962 1.00 38.54 732 TYR A O 1
ATOM 3641 N N . SER A 1 492 ? -1.526 -1.580 24.079 1.00 38.91 733 SER A N 1
ATOM 3642 C CA . SER A 1 492 ? -2.589 -0.728 24.588 1.00 40.17 733 SER A CA 1
ATOM 3643 C C . SER A 1 492 ? -3.753 -0.626 23.617 1.00 38.38 733 SER A C 1
ATOM 3644 O O . SER A 1 492 ? -4.853 -0.241 24.028 1.00 39.71 733 SER A O 1
ATOM 3647 N N . ARG A 1 493 ? -3.539 -0.970 22.346 1.00 36.49 734 ARG A N 1
ATOM 3648 C CA . ARG A 1 493 ? -4.638 -1.036 21.391 1.00 35.52 734 ARG A CA 1
ATOM 3649 C C . ARG A 1 493 ? -5.746 -1.943 21.910 1.00 36.12 734 ARG A C 1
ATOM 3650 O O . ARG A 1 493 ? -5.483 -3.003 22.488 1.00 34.08 734 ARG A O 1
ATOM 3658 N N . THR A 1 494 ? -6.990 -1.520 21.696 1.00 36.19 735 THR A N 1
ATOM 3659 C CA . THR A 1 494 ? -8.164 -2.311 22.031 1.00 36.39 735 THR A CA 1
ATOM 3660 C C . THR A 1 494 ? -8.866 -2.751 20.754 1.00 35.18 735 THR A C 1
ATOM 3661 O O . THR A 1 494 ? -8.746 -2.112 19.705 1.00 33.96 735 THR A O 1
ATOM 3665 N N . ALA A 1 495 ? -9.603 -3.853 20.853 1.00 36.06 736 ALA A N 1
ATOM 3666 C CA . ALA A 1 495 ? -10.280 -4.411 19.688 1.00 34.00 736 ALA A CA 1
ATOM 3667 C C . ALA A 1 495 ? -11.505 -3.579 19.317 1.00 36.55 736 ALA A C 1
ATOM 3668 O O . ALA A 1 495 ? -12.264 -3.135 20.186 1.00 37.36 736 ALA A O 1
ATOM 3670 N N . GLY A 1 496 ? -11.693 -3.365 18.013 1.00 36.29 737 GLY A N 1
ATOM 3671 C CA . GLY A 1 496 ? -12.826 -2.616 17.513 1.00 34.27 737 GLY A CA 1
ATOM 3672 C C . GLY A 1 496 ? -13.743 -3.457 16.642 1.00 36.05 737 GLY A C 1
ATOM 3673 O O . GLY A 1 496 ? -13.443 -4.610 16.316 1.00 35.47 737 GLY A O 1
ATOM 3674 N N . PRO A 1 497 ? -14.880 -2.885 16.233 1.00 37.17 738 PRO A N 1
ATOM 3675 C CA . PRO A 1 497 ? -15.877 -3.676 15.491 1.00 35.75 738 PRO A CA 1
ATOM 3676 C C . PRO A 1 497 ? -15.396 -4.164 14.135 1.00 40.10 738 PRO A C 1
ATOM 3677 O O . PRO A 1 497 ? -15.998 -5.098 13.587 1.00 39.80 738 PRO A O 1
ATOM 3681 N N . GLU A 1 498 ? -14.351 -3.561 13.565 1.00 41.10 739 GLU A N 1
ATOM 3682 C CA . GLU A 1 498 ? -13.759 -4.114 12.354 1.00 38.79 739 GLU A CA 1
ATOM 3683 C C . GLU A 1 498 ? -13.094 -5.456 12.615 1.00 37.20 739 GLU A C 1
ATOM 3684 O O . GLU A 1 498 ? -12.855 -6.210 11.667 1.00 38.37 739 GLU A O 1
ATOM 3690 N N . GLY A 1 499 ? -12.773 -5.761 13.870 1.00 32.69 740 GLY A N 1
ATOM 3691 C CA . GLY A 1 499 ? -12.113 -7.010 14.186 1.00 32.87 740 GLY A CA 1
ATOM 3692 C C . GLY A 1 499 ? -10.602 -6.887 14.182 1.00 37.26 740 GLY A C 1
ATOM 3693 O O . GLY A 1 499 ? -10.017 -5.820 13.956 1.00 39.40 740 GLY A O 1
ATOM 3694 N N . ILE A 1 500 ? -9.952 -8.022 14.439 1.00 30.66 741 ILE A N 1
ATOM 3695 C CA . ILE A 1 500 ? -8.508 -8.051 14.620 1.00 31.68 741 ILE A CA 1
ATOM 3696 C C . ILE A 1 500 ? -7.986 -9.420 14.208 1.00 31.72 741 ILE A C 1
ATOM 3697 O O . ILE A 1 500 ? -8.699 -10.426 14.274 1.00 31.61 741 ILE A O 1
ATOM 3702 N N . THR A 1 501 ? -6.729 -9.448 13.777 1.00 29.99 742 THR A N 1
ATOM 3703 C CA . THR A 1 501 ? -6.006 -10.683 13.511 1.00 32.16 742 THR A CA 1
ATOM 3704 C C . THR A 1 501 ? -4.736 -10.675 14.347 1.00 34.55 742 THR A C 1
ATOM 3705 O O . THR A 1 501 ? -4.003 -9.680 14.357 1.00 37.53 742 THR A O 1
ATOM 3709 N N . MET A 1 502 ? -4.479 -11.773 15.049 1.00 34.66 743 MET A N 1
ATOM 3710 C CA . MET A 1 502 ? -3.304 -11.887 15.902 1.00 33.40 743 MET A CA 1
ATOM 3711 C C . MET A 1 502 ? -2.607 -13.209 15.621 1.00 30.27 743 MET A C 1
ATOM 3712 O O . MET A 1 502 ? -3.256 -14.251 15.487 1.00 35.24 743 MET A O 1
ATOM 3717 N N . ALA A 1 503 ? -1.285 -13.158 15.512 1.00 28.29 744 ALA A N 1
ATOM 3718 C CA . ALA A 1 503 ? -0.521 -14.337 15.144 1.00 31.31 744 ALA A CA 1
ATOM 3719 C C . ALA A 1 503 ? 0.886 -14.226 15.711 1.00 31.33 744 ALA A C 1
ATOM 3720 O O . ALA A 1 503 ? 1.411 -13.127 15.911 1.00 32.51 744 ALA A O 1
ATOM 3722 N N . ALA A 1 504 ? 1.491 -15.380 15.962 1.00 31.97 745 ALA A N 1
ATOM 3723 C CA . ALA A 1 504 ? 2.873 -15.425 16.410 1.00 33.20 745 ALA A CA 1
ATOM 3724 C C . ALA A 1 504 ? 3.426 -16.807 16.120 1.00 34.42 745 ALA A C 1
ATOM 3725 O O . ALA A 1 504 ? 2.675 -17.778 15.975 1.00 33.62 745 ALA A O 1
ATOM 3727 N N . VAL A 1 505 ? 4.750 -16.881 16.029 1.00 32.08 746 VAL A N 1
ATOM 3728 C CA . VAL A 1 505 ? 5.439 -18.156 16.155 1.00 34.66 746 VAL A CA 1
ATOM 3729 C C . VAL A 1 505 ? 5.588 -18.473 17.634 1.00 37.42 746 VAL A C 1
ATOM 3730 O O . VAL A 1 505 ? 6.094 -17.656 18.414 1.00 38.70 746 VAL A O 1
ATOM 3734 N N . ILE A 1 506 ? 5.143 -19.656 18.027 1.00 37.61 747 ILE A N 1
ATOM 3735 C CA . ILE A 1 506 ? 5.275 -20.115 19.399 1.00 36.76 747 ILE A CA 1
ATOM 3736 C C . ILE A 1 506 ? 5.923 -21.485 19.359 1.00 36.46 747 ILE A C 1
ATOM 3737 O O . ILE A 1 506 ? 5.458 -22.377 18.640 1.00 33.68 747 ILE A O 1
ATOM 3742 N N . VAL A 1 507 ? 7.027 -21.627 20.086 1.00 37.48 748 VAL A N 1
ATOM 3743 C CA . VAL A 1 507 ? 7.727 -22.898 20.224 1.00 37.17 748 VAL A CA 1
ATOM 3744 C C . VAL A 1 507 ? 7.395 -23.415 21.617 1.00 40.05 748 VAL A C 1
ATOM 3745 O O . VAL A 1 507 ? 8.080 -23.060 22.589 1.00 40.41 748 VAL A O 1
ATOM 3749 N N . PRO A 1 508 ? 6.345 -24.220 21.770 1.00 39.55 749 PRO A N 1
ATOM 3750 C CA . PRO A 1 508 ? 5.899 -24.599 23.113 1.00 39.58 749 PRO A CA 1
ATOM 3751 C C . PRO A 1 508 ? 6.779 -25.678 23.719 1.00 42.11 749 PRO A C 1
ATOM 3752 O O . PRO A 1 508 ? 7.221 -26.611 23.041 1.00 45.19 749 PRO A O 1
ATOM 3756 N N . THR A 1 509 ? 7.036 -25.535 25.013 1.00 39.04 750 THR A N 1
ATOM 3757 C CA . THR A 1 509 ? 7.627 -26.595 25.818 1.00 39.81 750 THR A CA 1
ATOM 3758 C C . THR A 1 509 ? 6.483 -27.284 26.548 1.00 43.00 750 THR A C 1
ATOM 3759 O O . THR A 1 509 ? 5.868 -26.696 27.442 1.00 45.31 750 THR A O 1
ATOM 3763 N N . ILE A 1 510 ? 6.188 -28.519 26.158 1.00 44.84 751 ILE A N 1
ATOM 3764 C CA . ILE A 1 510 ? 5.020 -29.240 26.647 1.00 48.09 751 ILE A CA 1
ATOM 3765 C C . ILE A 1 510 ? 5.504 -30.335 27.586 1.00 53.05 751 ILE A C 1
ATOM 3766 O O . ILE A 1 510 ? 6.188 -31.275 27.164 1.00 55.02 751 ILE A O 1
ATOM 3771 N N . SER A 1 511 ? 5.151 -30.212 28.869 1.00 56.31 752 SER A N 1
ATOM 3772 C CA . SER A 1 511 ? 5.549 -31.183 29.875 1.00 56.51 752 SER A CA 1
ATOM 3773 C C . SER A 1 511 ? 4.289 -31.676 30.570 1.00 55.94 752 SER A C 1
ATOM 3774 O O . SER A 1 511 ? 3.570 -32.518 30.017 1.00 58.33 752 SER A O 1
ATOM 3777 N N . GLY A 1 512 ? 3.969 -31.177 31.762 1.00 53.25 753 GLY A N 1
ATOM 3778 C CA . GLY A 1 512 ? 2.839 -31.669 32.522 1.00 51.43 753 GLY A CA 1
ATOM 3779 C C . GLY A 1 512 ? 1.563 -30.886 32.277 1.00 48.71 753 GLY A C 1
ATOM 3780 O O . GLY A 1 512 ? 1.416 -30.154 31.296 1.00 47.76 753 GLY A O 1
ATOM 3781 N N . ALA A 1 513 ? 0.620 -31.058 33.201 1.00 47.90 754 ALA A N 1
ATOM 3782 C CA . ALA A 1 513 ? -0.624 -30.303 33.150 1.00 46.99 754 ALA A CA 1
ATOM 3783 C C . ALA A 1 513 ? -0.328 -28.808 33.146 1.00 48.44 754 ALA A C 1
ATOM 3784 O O . ALA A 1 513 ? 0.532 -28.328 33.889 1.00 47.78 754 ALA A O 1
ATOM 3786 N N . GLU A 1 514 ? -1.049 -28.066 32.307 1.00 47.29 755 GLU A N 1
ATOM 3787 C CA . GLU A 1 514 ? -0.697 -26.667 32.117 1.00 44.22 755 GLU A CA 1
ATOM 3788 C C . GLU A 1 514 ? -1.742 -25.994 31.243 1.00 44.77 755 GLU A C 1
ATOM 3789 O O . GLU A 1 514 ? -2.354 -26.632 30.383 1.00 45.49 755 GLU A O 1
ATOM 3795 N N . VAL A 1 515 ? -1.940 -24.700 31.481 1.00 44.89 756 VAL A N 1
ATOM 3796 C CA . VAL A 1 515 ? -2.744 -23.847 30.616 1.00 44.96 756 VAL A CA 1
ATOM 3797 C C . VAL A 1 515 ? -1.807 -22.866 29.920 1.00 44.69 756 VAL A C 1
ATOM 3798 O O . VAL A 1 515 ? -1.103 -22.090 30.581 1.00 43.96 756 VAL A O 1
ATOM 3802 N N . PHE A 1 516 ? -1.789 -22.913 28.590 1.00 42.13 757 PHE A N 1
ATOM 3803 C CA . PHE A 1 516 ? -1.101 -21.925 27.768 1.00 42.42 757 PHE A CA 1
ATOM 3804 C C . PHE A 1 516 ? -2.115 -20.878 27.319 1.00 43.13 757 PHE A C 1
ATOM 3805 O O . PHE A 1 516 ? -3.111 -21.219 26.671 1.00 43.98 757 PHE A O 1
ATOM 3813 N N . ASN A 1 517 ? -1.863 -19.612 27.653 1.00 42.47 758 ASN A N 1
ATOM 3814 C CA . ASN A 1 517 ? -2.609 -18.478 27.099 1.00 43.26 758 ASN A CA 1
ATOM 3815 C C . ASN A 1 517 ? -1.802 -17.933 25.924 1.00 40.85 758 ASN A C 1
ATOM 3816 O O . ASN A 1 517 ? -0.965 -17.046 26.087 1.00 42.70 758 ASN A O 1
ATOM 3821 N N . PHE A 1 518 ? -2.050 -18.469 24.728 1.00 36.66 759 PHE A N 1
ATOM 3822 C CA . PHE A 1 518 ? -1.312 -18.016 23.551 1.00 35.89 759 PHE A CA 1
ATOM 3823 C C . PHE A 1 518 ? -1.528 -16.527 23.300 1.00 38.90 759 PHE A C 1
ATOM 3824 O O . PHE A 1 518 ? -0.577 -15.785 23.021 1.00 40.35 759 PHE A O 1
ATOM 3832 N N . MET A 1 519 ? -2.777 -16.073 23.376 1.00 36.13 760 MET A N 1
ATOM 3833 C CA . MET A 1 519 ? -3.091 -14.676 23.118 1.00 38.19 760 MET A CA 1
ATOM 3834 C C . MET A 1 519 ? -4.484 -14.393 23.648 1.00 37.77 760 MET A C 1
ATOM 3835 O O . MET A 1 519 ? -5.282 -15.309 23.866 1.00 38.52 760 MET A O 1
ATOM 3840 N N . ALA A 1 520 ? -4.765 -13.112 23.871 1.00 35.30 761 ALA A N 1
ATOM 3841 C CA . ALA A 1 520 ? -6.026 -12.752 24.495 1.00 34.94 761 ALA A CA 1
ATOM 3842 C C . ALA A 1 520 ? -6.435 -11.352 24.077 1.00 34.45 761 ALA A C 1
ATOM 3843 O O . ALA A 1 520 ? -5.617 -10.543 23.626 1.00 30.52 761 ALA A O 1
ATOM 3845 N N . ILE A 1 521 ? -7.729 -11.091 24.235 1.00 32.89 762 ILE A N 1
ATOM 3846 C CA . ILE A 1 521 ? -8.313 -9.763 24.130 1.00 33.63 762 ILE A CA 1
ATOM 3847 C C . ILE A 1 521 ? -8.972 -9.476 25.469 1.00 34.94 762 ILE A C 1
ATOM 3848 O O . ILE A 1 521 ? -9.820 -10.252 25.924 1.00 39.15 762 ILE A O 1
ATOM 3853 N N . GLY A 1 522 ? -8.568 -8.384 26.114 1.00 34.37 763 GLY A N 1
ATOM 3854 C CA . GLY A 1 522 ? -9.079 -8.136 27.449 1.00 34.22 763 GLY A CA 1
ATOM 3855 C C . GLY A 1 522 ? -8.587 -9.176 28.449 1.00 36.97 763 GLY A C 1
ATOM 3856 O O . GLY A 1 522 ? -7.521 -9.775 28.296 1.00 39.17 763 GLY A O 1
ATOM 3857 N N . SER A 1 523 ? -9.383 -9.390 29.495 1.00 35.90 764 SER A N 1
ATOM 3858 C CA . SER A 1 523 ? -9.037 -10.341 30.543 1.00 40.61 764 SER A CA 1
ATOM 3859 C C . SER A 1 523 ? -10.309 -10.725 31.282 1.00 41.75 764 SER A C 1
ATOM 3860 O O . SER A 1 523 ? -11.360 -10.103 31.114 1.00 44.36 764 SER A O 1
ATOM 3863 N N . GLY A 1 524 ? -10.192 -11.747 32.130 1.00 39.52 765 GLY A N 1
ATOM 3864 C CA . GLY A 1 524 ? -11.341 -12.272 32.837 1.00 35.01 765 GLY A CA 1
ATOM 3865 C C . GLY A 1 524 ? -12.188 -13.163 31.946 1.00 35.32 765 GLY A C 1
ATOM 3866 O O . GLY A 1 524 ? -11.943 -13.332 30.753 1.00 35.37 765 GLY A O 1
ATOM 3867 N N . PHE A 1 525 ? -13.213 -13.753 32.553 1.00 37.72 766 PHE A N 1
ATOM 3868 C CA . PHE A 1 525 ? -14.098 -14.660 31.826 1.00 37.87 766 PHE A CA 1
ATOM 3869 C C . PHE A 1 525 ? -15.442 -14.661 32.551 1.00 38.62 766 PHE A C 1
ATOM 3870 O O . PHE A 1 525 ? -15.607 -15.362 33.554 1.00 38.93 766 PHE A O 1
ATOM 3878 N N . SER A 1 526 ? -16.389 -13.875 32.047 1.00 37.81 767 SER A N 1
ATOM 3879 C CA . SER A 1 526 ? -17.681 -13.712 32.703 1.00 40.53 767 SER A CA 1
ATOM 3880 C C . SER A 1 526 ? -18.656 -13.115 31.696 1.00 41.14 767 SER A C 1
ATOM 3881 O O . SER A 1 526 ? -18.287 -12.799 30.560 1.00 39.33 767 SER A O 1
ATOM 3884 N N . ASP A 1 527 ? -19.915 -12.963 32.130 1.00 40.48 768 ASP A N 1
ATOM 3885 C CA . ASP A 1 527 ? -20.947 -12.391 31.268 1.00 41.66 768 ASP A CA 1
ATOM 3886 C C . ASP A 1 527 ? -20.521 -11.049 30.698 1.00 44.71 768 ASP A C 1
ATOM 3887 O O . ASP A 1 527 ? -20.973 -10.657 29.616 1.00 43.25 768 ASP A O 1
ATOM 3892 N N . THR A 1 528 ? -19.663 -10.323 31.422 1.00 43.09 769 THR A N 1
ATOM 3893 C CA . THR A 1 528 ? -19.306 -8.959 31.060 1.00 40.23 769 THR A CA 1
ATOM 3894 C C . THR A 1 528 ? -17.796 -8.752 31.010 1.00 40.80 769 THR A C 1
ATOM 3895 O O . THR A 1 528 ? -17.331 -7.619 31.157 1.00 44.06 769 THR A O 1
ATOM 3899 N N . SER A 1 529 ? -17.015 -9.813 30.802 1.00 38.40 770 SER A N 1
ATOM 3900 C CA . SER A 1 529 ? -15.569 -9.647 30.758 1.00 37.43 770 SER A CA 1
ATOM 3901 C C . SER A 1 529 ? -15.084 -9.098 29.419 1.00 37.63 770 SER A C 1
ATOM 3902 O O . SER A 1 529 ? -13.961 -8.591 29.348 1.00 36.34 770 SER A O 1
ATOM 3905 N N . ASN A 1 530 ? -15.897 -9.179 28.367 1.00 35.19 771 ASN A N 1
ATOM 3906 C CA . ASN A 1 530 ? -15.524 -8.659 27.049 1.00 36.56 771 ASN A CA 1
ATOM 3907 C C . ASN A 1 530 ? -14.141 -9.161 26.646 1.00 38.54 771 ASN A C 1
ATOM 3908 O O . ASN A 1 530 ? -13.256 -8.393 26.260 1.00 37.97 771 ASN A O 1
ATOM 3913 N N . SER A 1 531 ? -13.954 -10.468 26.739 1.00 36.41 772 SER A N 1
ATOM 3914 C CA . SER A 1 531 ? -12.629 -11.045 26.631 1.00 33.77 772 SER A CA 1
ATOM 3915 C C . SER A 1 531 ? -12.634 -12.232 25.683 1.00 34.97 772 SER A C 1
ATOM 3916 O O . SER A 1 531 ? -13.654 -12.908 25.496 1.00 35.16 772 SER A O 1
ATOM 3919 N N . LEU A 1 532 ? -11.467 -12.471 25.090 1.00 34.38 773 LEU A N 1
ATOM 3920 C CA . LEU A 1 532 ? -11.187 -13.656 24.299 1.00 35.44 773 LEU A CA 1
ATOM 3921 C C . LEU A 1 532 ? -9.865 -14.234 24.775 1.00 33.99 773 LEU A C 1
ATOM 3922 O O . LEU A 1 532 ? -8.900 -13.490 24.971 1.00 33.27 773 LEU A O 1
ATOM 3927 N N . HIS A 1 533 ? -9.831 -15.551 24.976 1.00 34.18 774 HIS A N 1
ATOM 3928 C CA . HIS A 1 533 ? -8.602 -16.281 25.257 1.00 34.02 774 HIS A CA 1
ATOM 3929 C C . HIS A 1 533 ? -8.499 -17.435 24.277 1.00 34.62 774 HIS A C 1
ATOM 3930 O O . HIS A 1 533 ? -9.467 -18.179 24.095 1.00 38.93 774 HIS A O 1
ATOM 3937 N N . LEU A 1 534 ? -7.338 -17.584 23.649 1.00 33.66 775 LEU A N 1
ATOM 3938 C CA . LEU A 1 534 ? -7.001 -18.797 22.915 1.00 34.86 775 LEU A CA 1
ATOM 3939 C C . LEU A 1 534 ? -6.038 -19.597 23.778 1.00 39.20 775 LEU A C 1
ATOM 3940 O O . LEU A 1 534 ? -4.954 -19.108 24.124 1.00 38.11 775 LEU A O 1
ATOM 3945 N N . GLN A 1 535 ? -6.434 -20.812 24.138 1.00 38.65 776 GLN A N 1
ATOM 3946 C CA . GLN A 1 535 ? -5.680 -21.592 25.103 1.00 38.95 776 GLN A CA 1
ATOM 3947 C C . GLN A 1 535 ? -5.353 -22.974 24.564 1.00 38.49 776 GLN A C 1
ATOM 3948 O O . GLN A 1 535 ? -6.135 -23.582 23.824 1.00 37.04 776 GLN A O 1
ATOM 3954 N N . LEU A 1 536 ? -4.176 -23.453 24.953 1.00 38.19 777 LEU A N 1
ATOM 3955 C CA . LEU A 1 536 ? -3.824 -24.863 24.909 1.00 38.31 777 LEU A CA 1
ATOM 3956 C C . LEU A 1 536 ? -3.832 -25.374 26.343 1.00 41.18 777 LEU A C 1
ATOM 3957 O O . LEU A 1 536 ? -3.092 -24.860 27.193 1.00 41.20 777 LEU A O 1
ATOM 3962 N N . VAL A 1 537 ? -4.680 -26.361 26.617 1.00 38.35 778 VAL A N 1
ATOM 3963 C CA . VAL A 1 537 ? -4.778 -26.978 27.933 1.00 38.48 778 VAL A CA 1
ATOM 3964 C C . VAL A 1 537 ? -4.213 -28.386 27.834 1.00 41.12 778 VAL A C 1
ATOM 3965 O O . VAL A 1 537 ? -4.632 -29.170 26.974 1.00 41.60 778 VAL A O 1
ATOM 3969 N N . ILE A 1 538 ? -3.256 -28.703 28.702 1.00 41.56 779 ILE A N 1
ATOM 3970 C CA . ILE A 1 538 ? -2.714 -30.050 28.828 1.00 44.09 779 ILE A CA 1
ATOM 3971 C C . ILE A 1 538 ? -3.158 -30.595 30.177 1.00 48.81 779 ILE A C 1
ATOM 3972 O O . ILE A 1 538 ? -2.903 -29.972 31.217 1.00 52.88 779 ILE A O 1
ATOM 3977 N N . ASP A 1 539 ? -3.822 -31.747 30.171 1.00 46.86 780 ASP A N 1
ATOM 3978 C CA . ASP A 1 539 ? -4.175 -32.364 31.438 1.00 47.79 780 ASP A CA 1
ATOM 3979 C C . ASP A 1 539 ? -3.051 -33.297 31.887 1.00 49.78 780 ASP A C 1
ATOM 3980 O O . ASP A 1 539 ? -2.094 -33.558 31.155 1.00 48.14 780 ASP A O 1
ATOM 3985 N N . ALA A 1 540 ? -3.173 -33.802 33.117 1.00 52.63 781 ALA A N 1
ATOM 3986 C CA . ALA A 1 540 ? -2.073 -34.554 33.711 1.00 54.72 781 ALA A CA 1
ATOM 3987 C C . ALA A 1 540 ? -1.718 -35.809 32.923 1.00 55.86 781 ALA A C 1
ATOM 3988 O O . ALA A 1 540 ? -0.650 -36.383 33.153 1.00 60.42 781 ALA A O 1
ATOM 3990 N N . SER A 1 541 ? -2.578 -36.252 32.010 1.00 53.63 782 SER A N 1
ATOM 3991 C CA . SER A 1 541 ? -2.317 -37.442 31.211 1.00 53.21 782 SER A CA 1
ATOM 3992 C C . SER A 1 541 ? -1.772 -37.116 29.824 1.00 49.32 782 SER A C 1
ATOM 3993 O O . SER A 1 541 ? -1.594 -38.027 29.009 1.00 46.75 782 SER A O 1
ATOM 3996 N N . GLY A 1 542 ? -1.509 -35.842 29.534 1.00 45.44 783 GLY A N 1
ATOM 3997 C CA . GLY A 1 542 ? -0.971 -35.446 28.253 1.00 44.82 783 GLY A CA 1
ATOM 3998 C C . GLY A 1 542 ? -2.001 -35.070 27.207 1.00 44.57 783 GLY A C 1
ATOM 3999 O O . GLY A 1 542 ? -1.620 -34.557 26.146 1.00 45.74 783 GLY A O 1
ATOM 4000 N N . LYS A 1 543 ? -3.285 -35.306 27.465 1.00 43.30 784 LYS A N 1
ATOM 4001 C CA . LYS A 1 543 ? -4.317 -34.915 26.515 1.00 42.40 784 LYS A CA 1
ATOM 4002 C C . LYS A 1 543 ? -4.278 -33.407 26.294 1.00 40.86 784 LYS A C 1
ATOM 4003 O O . LYS A 1 543 ? -4.120 -32.628 27.239 1.00 41.37 784 LYS A O 1
ATOM 4009 N N . GLN A 1 544 ? -4.405 -32.997 25.033 1.00 41.50 785 GLN A N 1
ATOM 4010 C CA . GLN A 1 544 ? -4.308 -31.596 24.642 1.00 38.40 785 GLN A CA 1
ATOM 4011 C C . GLN A 1 544 ? -5.665 -31.073 24.185 1.00 39.92 785 GLN A C 1
ATOM 4012 O O . GLN A 1 544 ? -6.393 -31.751 23.450 1.00 41.23 785 GLN A O 1
ATOM 4018 N N . THR A 1 545 ? -5.996 -29.857 24.617 1.00 39.46 786 THR A N 1
ATOM 4019 C CA . THR A 1 545 ? -7.255 -29.205 24.276 1.00 37.79 786 THR A CA 1
ATOM 4020 C C . THR A 1 545 ? -6.956 -27.815 23.739 1.00 37.24 786 THR A C 1
ATOM 4021 O O . THR A 1 545 ? -6.213 -27.055 24.368 1.00 40.57 786 THR A O 1
ATOM 4025 N N . ILE A 1 546 ? -7.524 -27.481 22.585 1.00 31.74 787 ILE A N 1
ATOM 4026 C CA . ILE A 1 546 ? -7.489 -26.118 22.074 1.00 32.07 787 ILE A CA 1
ATOM 4027 C C . ILE A 1 546 ? -8.826 -25.472 22.407 1.00 35.99 787 ILE A C 1
ATOM 4028 O O . ILE A 1 546 ? -9.880 -25.921 21.937 1.00 36.09 787 ILE A O 1
ATOM 4033 N N . ALA A 1 547 ? -8.787 -24.424 23.225 1.00 36.34 788 ALA A N 1
ATOM 4034 C CA . ALA A 1 547 ? -9.988 -23.793 23.753 1.00 36.16 788 ALA A CA 1
ATOM 4035 C C . ALA A 1 547 ? -10.008 -22.319 23.382 1.00 36.65 788 ALA A C 1
ATOM 4036 O O . ALA A 1 547 ? -9.030 -21.600 23.612 1.00 34.96 788 ALA A O 1
ATOM 4038 N N . LEU A 1 548 ? -11.123 -21.882 22.808 1.00 35.59 789 LEU A N 1
ATOM 4039 C CA . LEU A 1 548 ? -11.424 -20.473 22.622 1.00 33.91 789 LEU A CA 1
ATOM 4040 C C . LEU A 1 548 ? -12.430 -20.075 23.696 1.00 32.94 789 LEU A C 1
ATOM 4041 O O . LEU A 1 548 ? -13.510 -20.666 23.781 1.00 32.87 789 LEU A O 1
ATOM 4046 N N . LEU A 1 549 ? -12.074 -19.102 24.528 1.00 33.03 790 LEU A N 1
ATOM 4047 C CA . LEU A 1 549 ? -12.935 -18.654 25.619 1.00 34.58 790 LEU A CA 1
ATOM 4048 C C . LEU A 1 549 ? -13.463 -17.263 25.286 1.00 36.69 790 LEU A C 1
ATOM 4049 O O . LEU A 1 549 ? -12.678 -16.330 25.079 1.00 37.15 790 LEU A O 1
ATOM 4054 N N . LEU A 1 550 ? -14.787 -17.124 25.240 1.00 36.68 791 LEU A N 1
ATOM 4055 C CA . LEU A 1 550 ? -15.437 -15.869 24.886 1.00 34.87 791 LEU A CA 1
ATOM 4056 C C . LEU A 1 550 ? -16.346 -15.423 26.024 1.00 37.41 791 LEU A C 1
ATOM 4057 O O . LEU A 1 550 ? -17.174 -16.204 26.506 1.00 38.57 791 LEU A O 1
ATOM 4062 N N . GLY A 1 551 ? -16.184 -14.172 26.452 1.00 35.35 792 GLY A N 1
ATOM 4063 C CA . GLY A 1 551 ? -17.059 -13.590 27.452 1.00 33.67 792 GLY A CA 1
ATOM 4064 C C . GLY A 1 551 ? -17.551 -12.212 27.052 1.00 35.31 792 GLY A C 1
ATOM 4065 O O . GLY A 1 551 ? -16.745 -11.332 26.737 1.00 35.40 792 GLY A O 1
ATOM 4066 N N . GLY A 1 552 ? -18.859 -12.011 27.060 1.00 37.47 793 GLY A N 1
ATOM 4067 C CA . GLY A 1 552 ? -19.424 -10.741 26.650 1.00 38.48 793 GLY A CA 1
ATOM 4068 C C . GLY A 1 552 ? -20.854 -10.906 26.180 1.00 38.15 793 GLY A C 1
ATOM 4069 O O . GLY A 1 552 ? -21.411 -12.006 26.172 1.00 38.81 793 GLY A O 1
ATOM 4070 N N . ASP A 1 553 ? -21.438 -9.773 25.779 1.00 34.18 794 ASP A N 1
ATOM 4071 C CA . ASP A 1 553 ? -22.847 -9.716 25.400 1.00 35.86 794 ASP A CA 1
ATOM 4072 C C . ASP A 1 553 ? -23.717 -10.459 26.402 1.00 38.02 794 ASP A C 1
ATOM 4073 O O . ASP A 1 553 ? -24.712 -11.079 26.019 1.00 41.96 794 ASP A O 1
ATOM 4078 N N . GLY A 1 554 ? -23.346 -10.430 27.678 1.00 39.78 795 GLY A N 1
ATOM 4079 C CA . GLY A 1 554 ? -24.185 -11.020 28.697 1.00 38.50 795 GLY A CA 1
ATOM 4080 C C . GLY A 1 554 ? -24.046 -12.513 28.899 1.00 39.43 795 GLY A C 1
ATOM 4081 O O . GLY A 1 554 ? -24.868 -13.097 29.615 1.00 38.77 795 GLY A O 1
ATOM 4082 N N . THR A 1 555 ? -23.043 -13.161 28.310 1.00 38.68 796 THR A N 1
ATOM 4083 C CA . THR A 1 555 ? -22.894 -14.595 28.527 1.00 42.81 796 THR A CA 1
ATOM 4084 C C . THR A 1 555 ? -21.441 -14.996 28.310 1.00 39.52 796 THR A C 1
ATOM 4085 O O . THR A 1 555 ? -20.583 -14.176 27.975 1.00 37.95 796 THR A O 1
ATOM 4089 N N . THR A 1 556 ? -21.179 -16.281 28.527 1.00 37.89 797 THR A N 1
ATOM 4090 C CA . THR A 1 556 ? -19.870 -16.881 28.350 1.00 38.33 797 THR A CA 1
ATOM 4091 C C . THR A 1 556 ? -20.024 -18.107 27.465 1.00 36.14 797 THR A C 1
ATOM 4092 O O . THR A 1 556 ? -21.084 -18.737 27.433 1.00 35.57 797 THR 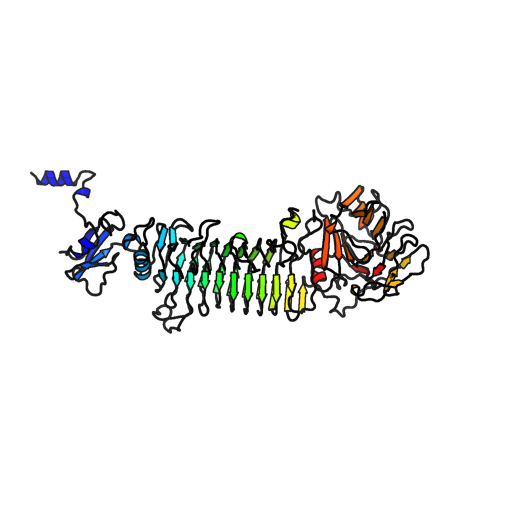A O 1
ATOM 4096 N N . GLN A 1 557 ? -18.969 -18.436 26.726 1.00 32.89 798 GLN A N 1
ATOM 4097 C CA . GLN A 1 557 ? -19.009 -19.639 25.910 1.00 35.19 798 GLN A CA 1
ATOM 4098 C C . GLN A 1 557 ? -17.618 -20.251 25.846 1.00 36.60 798 GLN A C 1
ATOM 4099 O O . GLN A 1 557 ? -16.614 -19.533 25.810 1.00 36.13 798 GLN A O 1
ATOM 4105 N N . ILE A 1 558 ? -17.566 -21.579 25.851 1.00 37.00 799 ILE A N 1
ATOM 4106 C CA . ILE A 1 558 ? -16.329 -22.311 25.614 1.00 38.98 799 ILE A CA 1
ATOM 4107 C C . ILE A 1 558 ? -16.464 -23.048 24.293 1.00 37.29 799 ILE A C 1
ATOM 4108 O O . ILE A 1 558 ? -17.391 -23.847 24.107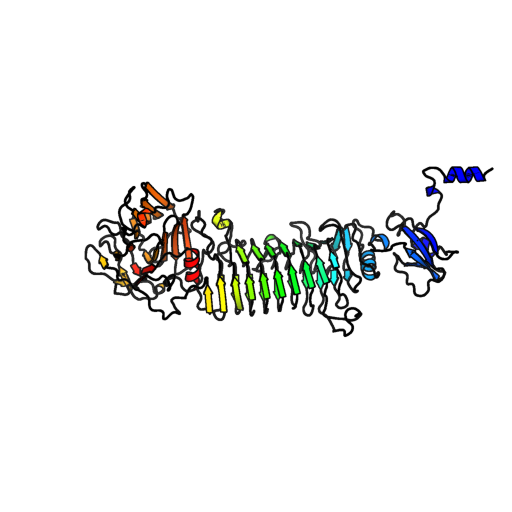 1.00 35.15 799 ILE A O 1
ATOM 4113 N N . LEU A 1 559 ? -15.543 -22.774 23.377 1.00 38.31 800 LEU A N 1
ATOM 4114 C CA . LEU A 1 559 ? -15.446 -23.465 22.095 1.00 38.27 800 LEU A CA 1
ATOM 4115 C C . LEU A 1 559 ? -14.102 -24.180 22.100 1.00 38.07 800 LEU A C 1
ATOM 4116 O O . LEU A 1 559 ? -13.086 -23.628 21.674 1.00 41.66 800 LEU A O 1
ATOM 4121 N N . SER A 1 560 ? -14.089 -25.403 22.615 1.00 36.30 801 SER A N 1
ATOM 4122 C CA . SER A 1 560 ? -12.860 -26.161 22.751 1.00 38.27 801 SER A CA 1
ATOM 4123 C C . SER A 1 560 ? -13.041 -27.542 22.145 1.00 37.77 801 SER A C 1
ATOM 4124 O O . SER A 1 560 ? -14.161 -28.013 21.941 1.00 41.07 801 SER A O 1
ATOM 4127 N N . GLY A 1 561 ? -11.915 -28.183 21.852 1.00 37.91 802 GLY A N 1
ATOM 4128 C CA . GLY A 1 561 ? -11.925 -29.557 21.404 1.00 37.45 802 GLY A CA 1
ATOM 4129 C C . GLY A 1 561 ? -10.663 -30.287 21.809 1.00 36.30 802 GLY A C 1
ATOM 4130 O O . GLY A 1 561 ? -9.578 -29.703 21.801 1.00 35.54 802 GLY A O 1
ATOM 4131 N N . ASP A 1 562 ? -10.792 -31.558 22.179 1.00 36.87 803 ASP A N 1
ATOM 4132 C CA . ASP A 1 562 ? -9.633 -32.388 22.466 1.00 38.73 803 ASP A CA 1
ATOM 4133 C C . ASP A 1 562 ? -8.994 -32.843 21.160 1.00 37.59 803 ASP A C 1
ATOM 4134 O O . ASP A 1 562 ? -9.681 -33.341 20.262 1.00 37.94 803 ASP A O 1
ATOM 4139 N N . LEU A 1 563 ? -7.683 -32.672 21.056 1.00 38.49 804 LEU A N 1
ATOM 4140 C CA . LEU A 1 563 ? -6.997 -33.053 19.830 1.00 38.01 804 LEU A CA 1
ATOM 4141 C C . LEU A 1 563 ? -6.782 -34.565 19.790 1.00 39.92 804 LEU A C 1
ATOM 4142 O O . LEU A 1 563 ? -6.426 -35.169 20.807 1.00 38.90 804 LEU A O 1
ATOM 4147 N N . PRO A 1 564 ? -6.991 -35.198 18.636 1.00 39.19 805 PRO A N 1
ATOM 4148 C CA . PRO A 1 564 ? -6.544 -36.585 18.473 1.00 39.48 805 PRO A CA 1
ATOM 4149 C C . PRO A 1 564 ? -5.031 -36.650 18.610 1.00 42.43 805 PRO A C 1
ATOM 4150 O O . PRO A 1 564 ? -4.321 -35.690 18.301 1.00 40.92 805 PRO A O 1
ATOM 4154 N N . ASN A 1 565 ? -4.533 -37.797 19.076 1.00 45.23 806 ASN A N 1
ATOM 4155 C CA . ASN A 1 565 ? -3.114 -37.883 19.412 1.00 49.09 806 ASN A CA 1
ATOM 4156 C C . ASN A 1 565 ? -2.227 -37.466 18.243 1.00 46.14 806 ASN A C 1
ATOM 4157 O O . ASN A 1 565 ? -1.224 -36.770 18.438 1.00 46.32 806 ASN A O 1
ATOM 4162 N N . ASP A 1 566 ? -2.589 -37.857 17.018 1.00 44.81 807 ASP A N 1
ATOM 4163 C CA . ASP A 1 566 ? -1.751 -37.538 15.866 1.00 49.06 807 ASP A CA 1
ATOM 4164 C C . ASP A 1 566 ? -1.725 -36.054 15.533 1.00 45.52 807 ASP A C 1
ATOM 4165 O O . ASP A 1 566 ? -0.886 -35.639 14.729 1.00 44.89 807 ASP A O 1
ATOM 4170 N N . LEU A 1 567 ? -2.606 -35.244 16.117 1.00 41.96 808 LEU A N 1
ATOM 4171 C CA . LEU A 1 567 ? -2.616 -33.812 15.847 1.00 35.97 808 LEU A CA 1
ATOM 4172 C C . LEU A 1 567 ? -2.038 -32.986 16.989 1.00 36.25 808 LEU A C 1
ATOM 4173 O O . LEU A 1 567 ? -2.044 -31.751 16.908 1.00 35.52 808 LEU A O 1
ATOM 4178 N N . LYS A 1 568 ? -1.521 -33.627 18.034 1.00 35.17 809 LYS A N 1
ATOM 4179 C CA . LYS A 1 568 ? -1.024 -32.895 19.188 1.00 40.55 809 LYS A CA 1
ATOM 4180 C C . LYS A 1 568 ? 0.190 -32.049 18.817 1.00 42.82 809 LYS A C 1
ATOM 4181 O O . LYS A 1 568 ? 0.970 -32.392 17.922 1.00 43.58 809 LYS A O 1
ATOM 4187 N N . LEU A 1 569 ? 0.328 -30.919 19.507 1.00 40.85 810 LEU A N 1
ATOM 4188 C CA . LEU A 1 569 ? 1.528 -30.107 19.387 1.00 38.66 810 LEU A CA 1
ATOM 4189 C C . LEU A 1 569 ? 2.707 -30.821 20.034 1.00 40.12 810 LEU A C 1
ATOM 4190 O O . LEU A 1 569 ? 2.564 -31.488 21.061 1.00 38.00 810 LEU A O 1
ATOM 4195 N N . GLN A 1 570 ? 3.881 -30.679 19.429 1.00 41.95 811 GLN A N 1
ATOM 4196 C CA . GLN A 1 570 ? 5.077 -31.365 19.890 1.00 45.49 811 GLN A CA 1
ATOM 4197 C C . GLN A 1 570 ? 6.015 -30.369 20.560 1.00 43.43 811 GLN A C 1
ATOM 4198 O O . GLN A 1 570 ? 6.269 -29.285 20.023 1.00 40.06 811 GLN A O 1
ATOM 4204 N N . SER A 1 571 ? 6.522 -30.745 21.731 1.00 40.43 812 SER A N 1
ATOM 4205 C CA . SER A 1 571 ? 7.436 -29.888 22.471 1.00 41.06 812 SER A CA 1
ATOM 4206 C C . SER A 1 571 ? 8.639 -29.512 21.610 1.00 43.20 812 SER A C 1
ATOM 4207 O O . SER A 1 571 ? 9.222 -30.362 20.929 1.00 43.99 812 SER A O 1
ATOM 4210 N N . GLY A 1 572 ? 9.006 -28.232 21.632 1.00 42.84 813 GLY A N 1
ATOM 4211 C CA . GLY A 1 572 ? 10.174 -27.761 20.915 1.00 41.09 813 GLY A CA 1
ATOM 4212 C C . GLY A 1 572 ? 9.981 -27.529 19.430 1.00 43.50 813 GLY A C 1
ATOM 4213 O O . GLY A 1 572 ? 10.937 -27.124 18.754 1.00 46.63 813 GLY A O 1
ATOM 4214 N N . VAL A 1 573 ? 8.789 -27.771 18.899 1.00 38.74 814 VAL A N 1
ATOM 4215 C CA . VAL A 1 573 ? 8.506 -27.564 17.482 1.00 37.28 814 VAL A CA 1
ATOM 4216 C C . VAL A 1 573 ? 7.879 -26.184 17.316 1.00 38.35 814 VAL A C 1
ATOM 4217 O O . VAL A 1 573 ? 6.996 -25.809 18.102 1.00 36.65 814 VAL A O 1
ATOM 4221 N N . PRO A 1 574 ? 8.300 -25.389 16.336 1.00 38.97 815 PRO A N 1
ATOM 4222 C CA . PRO A 1 574 ? 7.671 -24.078 16.138 1.00 38.29 815 PRO A CA 1
ATOM 4223 C C . PRO A 1 574 ? 6.352 -24.189 15.388 1.00 37.93 815 PRO A C 1
ATOM 4224 O O . PRO A 1 574 ? 6.218 -24.940 14.419 1.00 36.52 815 PRO A O 1
ATOM 4228 N N . TYR A 1 575 ? 5.364 -23.430 15.860 1.00 38.45 816 TYR A N 1
ATOM 4229 C CA . TYR A 1 575 ? 4.052 -23.365 15.232 1.00 35.99 816 TYR A CA 1
ATOM 4230 C C . TYR A 1 575 ? 3.694 -21.918 14.955 1.00 36.30 816 TYR A C 1
ATOM 4231 O O . TYR A 1 575 ? 3.941 -21.040 15.787 1.00 39.88 816 TYR A O 1
ATOM 4240 N N . HIS A 1 576 ? 3.105 -21.666 13.794 1.00 34.18 817 HIS A N 1
ATOM 4241 C CA . HIS A 1 576 ? 2.462 -20.384 13.568 1.00 34.02 817 HIS A CA 1
ATOM 4242 C C . HIS A 1 576 ? 1.039 -20.486 14.099 1.00 33.53 817 HIS A C 1
ATOM 4243 O O . HIS A 1 576 ? 0.259 -21.337 13.656 1.00 33.77 817 HIS A O 1
ATOM 4250 N N . ILE A 1 577 ? 0.720 -19.639 15.069 1.00 31.88 818 ILE A N 1
ATOM 4251 C CA . ILE A 1 577 ? -0.553 -19.669 15.771 1.00 30.93 818 ILE A CA 1
ATOM 4252 C C . ILE A 1 577 ? -1.250 -18.346 15.494 1.00 34.61 818 ILE A C 1
ATOM 4253 O O . ILE A 1 577 ? -0.718 -17.275 15.816 1.00 36.13 818 ILE A O 1
ATOM 4258 N N . ALA A 1 578 ? -2.427 -18.420 14.876 1.00 32.07 819 ALA A N 1
ATOM 4259 C CA . ALA A 1 578 ? -3.110 -17.239 14.379 1.00 31.32 819 ALA A CA 1
ATOM 4260 C C . ALA A 1 578 ? -4.585 -17.315 14.734 1.00 32.04 819 ALA A C 1
ATOM 4261 O O . ALA A 1 578 ? -5.174 -18.400 14.748 1.00 31.80 819 ALA A O 1
ATOM 4263 N N . ILE A 1 579 ? -5.173 -16.162 15.036 1.00 31.80 820 ILE A N 1
ATOM 4264 C CA . ILE A 1 579 ? -6.616 -16.049 15.187 1.00 34.42 820 ILE A CA 1
ATOM 4265 C C . ILE A 1 579 ? -7.097 -14.841 14.403 1.00 35.11 820 ILE A C 1
ATOM 4266 O O . ILE A 1 579 ? -6.383 -13.844 14.252 1.00 32.66 820 ILE A O 1
ATOM 4271 N N . GLY A 1 580 ? -8.319 -14.951 13.893 1.00 33.59 821 GLY A N 1
ATOM 4272 C CA . GLY A 1 580 ? -9.104 -13.807 13.479 1.00 30.82 821 GLY A CA 1
ATOM 4273 C C . GLY A 1 580 ? -10.306 -13.689 14.401 1.00 31.75 821 GLY A C 1
ATOM 4274 O O . GLY A 1 580 ? -10.987 -14.679 14.673 1.00 32.77 821 GLY A O 1
ATOM 4275 N N . ALA A 1 581 ? -10.541 -12.475 14.890 1.00 32.13 822 ALA A N 1
ATOM 4276 C CA . ALA A 1 581 ? -11.609 -12.228 15.844 1.00 32.24 822 ALA A CA 1
ATOM 4277 C C . ALA A 1 581 ? -12.338 -10.953 15.460 1.00 31.45 822 ALA A C 1
ATOM 4278 O O . ALA A 1 581 ? -11.717 -9.898 15.307 1.00 31.59 822 ALA A O 1
ATOM 4280 N N . LYS A 1 582 ? -13.652 -11.062 15.308 1.00 28.66 823 LYS A N 1
ATOM 4281 C CA . LYS A 1 582 ? -14.522 -9.921 15.067 1.00 31.35 823 LYS A CA 1
ATOM 4282 C C . LYS A 1 582 ? -15.922 -10.312 15.509 1.00 32.14 823 LYS A C 1
ATOM 4283 O O . LYS A 1 582 ? -16.195 -11.498 15.723 1.00 28.98 823 LYS A O 1
ATOM 4289 N N . PRO A 1 583 ? -16.826 -9.350 15.669 1.00 35.54 824 PRO A N 1
ATOM 4290 C CA . PRO A 1 583 ? -18.198 -9.705 16.046 1.00 33.32 824 PRO A CA 1
ATOM 4291 C C . PRO A 1 583 ? -18.743 -10.795 15.135 1.00 34.09 824 PRO A C 1
ATOM 4292 O O . PRO A 1 583 ? -18.703 -10.682 13.907 1.00 34.96 824 PRO A O 1
ATOM 4296 N N . GLY A 1 584 ? -19.209 -11.882 15.749 1.00 32.65 825 GLY A N 1
ATOM 4297 C CA . GLY A 1 584 ? -19.822 -12.984 15.032 1.00 30.12 825 GLY A CA 1
ATOM 4298 C C . GLY A 1 584 ? -18.902 -13.843 14.191 1.00 29.89 825 GLY A C 1
ATOM 4299 O O . GLY A 1 584 ? -19.396 -14.592 13.344 1.00 31.14 825 GLY A O 1
ATOM 4300 N N . TYR A 1 585 ? -17.584 -13.796 14.403 1.00 27.20 826 TYR A N 1
ATOM 4301 C CA . TYR A 1 585 ? -16.674 -14.471 13.478 1.00 28.82 826 TYR A CA 1
ATOM 4302 C C . TYR A 1 585 ? -15.331 -14.688 14.163 1.00 30.23 826 TYR A C 1
ATOM 4303 O O . TYR A 1 585 ? -14.561 -13.737 14.324 1.00 33.04 826 TYR A O 1
ATOM 4312 N N . PHE A 1 586 ? -15.041 -15.931 14.544 1.00 29.37 827 PHE A N 1
ATOM 4313 C CA . PHE A 1 586 ? -13.800 -16.272 15.234 1.00 26.89 827 PHE A CA 1
ATOM 4314 C C . PHE A 1 586 ? -13.195 -17.511 14.598 1.00 27.53 827 PHE A C 1
ATOM 4315 O O . PHE A 1 586 ? -13.885 -18.518 14.419 1.00 32.20 827 PHE A O 1
ATOM 4323 N N . TRP A 1 587 ? -11.910 -17.443 14.266 1.00 25.96 828 TRP A N 1
ATOM 4324 C CA . TRP A 1 587 ? -11.215 -18.606 13.745 1.00 29.50 828 TRP A CA 1
ATOM 4325 C C . TRP A 1 587 ? -9.815 -18.661 14.340 1.00 33.77 828 TRP A C 1
ATOM 4326 O O . TRP A 1 587 ? -9.217 -17.630 14.668 1.00 33.18 828 TRP A O 1
ATOM 4337 N N . TRP A 1 588 ? -9.303 -19.880 14.495 1.00 29.43 829 TRP A N 1
ATOM 4338 C CA . TRP A 1 588 ? -7.941 -20.064 14.964 1.00 28.86 829 TRP A CA 1
ATOM 4339 C C . TRP A 1 588 ? -7.277 -21.139 14.123 1.00 30.71 829 TRP A C 1
ATOM 4340 O O . TRP A 1 588 ? -7.942 -22.014 13.560 1.00 31.58 829 TRP A O 1
ATOM 4351 N N . SER A 1 589 ? -5.953 -21.060 14.046 1.00 31.02 830 SER A N 1
ATOM 4352 C CA . SER A 1 589 ? -5.173 -21.959 13.212 1.00 29.90 830 SER A CA 1
ATOM 4353 C C . SER A 1 589 ? -3.819 -22.177 13.869 1.00 28.97 830 SER A C 1
ATOM 4354 O O . SER A 1 589 ? -3.193 -21.226 14.349 1.00 31.15 830 SER A O 1
ATOM 4357 N N . ILE A 1 590 ? -3.377 -23.431 13.892 1.00 28.65 831 ILE A N 1
ATOM 4358 C CA . ILE A 1 590 ? -2.077 -23.803 14.435 1.00 27.17 831 ILE A CA 1
ATOM 4359 C C . ILE A 1 590 ? -1.326 -24.557 13.348 1.00 29.09 831 ILE A C 1
ATOM 4360 O O . ILE A 1 590 ? -1.787 -25.606 12.881 1.00 30.13 831 ILE A O 1
ATOM 4365 N N . LEU A 1 591 ? -0.175 -24.023 12.946 1.00 29.45 832 LEU A N 1
ATOM 4366 C CA . LEU A 1 591 ? 0.538 -24.480 11.758 1.00 31.08 832 LEU A CA 1
ATOM 4367 C C . LEU A 1 591 ? 1.949 -24.912 12.138 1.00 34.78 832 LEU A C 1
ATOM 4368 O O . LEU A 1 591 ? 2.757 -24.091 12.592 1.00 34.79 832 LEU A O 1
ATOM 4373 N N . ASN A 1 592 ? 2.239 -26.199 11.951 1.00 35.24 833 ASN A N 1
ATOM 4374 C CA . ASN A 1 592 ? 3.578 -26.743 12.170 1.00 33.83 833 ASN A CA 1
ATOM 4375 C C . ASN A 1 592 ? 4.501 -26.246 11.062 1.00 34.17 833 ASN A C 1
ATOM 4376 O O . ASN A 1 592 ? 4.361 -26.652 9.905 1.00 33.24 833 ASN A O 1
ATOM 4381 N N . ILE A 1 593 ? 5.447 -25.362 11.393 1.00 36.53 834 ILE A N 1
ATOM 4382 C CA . ILE A 1 593 ? 6.209 -24.723 10.319 1.00 39.64 834 ILE A CA 1
ATOM 4383 C C . ILE A 1 593 ? 7.303 -25.621 9.772 1.00 40.76 834 ILE A C 1
ATOM 4384 O O . ILE A 1 593 ? 7.938 -25.265 8.774 1.00 44.23 834 ILE A O 1
ATOM 4389 N N . GLN A 1 594 ? 7.529 -26.783 10.375 1.00 40.77 835 GLN A N 1
ATOM 4390 C CA . GLN A 1 594 ? 8.526 -27.697 9.836 1.00 41.48 835 GLN A CA 1
ATOM 4391 C C . GLN A 1 594 ? 7.922 -28.742 8.911 1.00 41.44 835 GLN A C 1
ATOM 4392 O O . GLN A 1 594 ? 8.609 -29.212 7.997 1.00 42.45 835 GLN A O 1
ATOM 4398 N N . THR A 1 595 ? 6.647 -29.097 9.098 1.00 39.21 836 THR A N 1
ATOM 4399 C CA . THR A 1 595 ? 5.972 -30.033 8.208 1.00 36.60 836 THR A CA 1
ATOM 4400 C C . THR A 1 595 ? 4.891 -29.389 7.350 1.00 36.22 836 THR A C 1
ATOM 4401 O O . THR A 1 595 ? 4.398 -30.040 6.421 1.00 36.98 836 THR A O 1
ATOM 4405 N N . GLY A 1 596 ? 4.522 -28.137 7.618 1.00 34.85 837 GLY A N 1
ATOM 4406 C CA . GLY A 1 596 ? 3.429 -27.497 6.904 1.00 33.15 837 GLY A CA 1
ATOM 4407 C C . GLY A 1 596 ? 2.044 -28.012 7.238 1.00 32.39 837 GLY A C 1
ATOM 4408 O O . GLY A 1 596 ? 1.072 -27.586 6.605 1.00 30.29 837 GLY A O 1
ATOM 4409 N N . LYS A 1 597 ? 1.916 -28.920 8.201 1.00 32.29 838 LYS A N 1
ATOM 4410 C CA . LYS A 1 597 ? 0.608 -29.447 8.568 1.00 33.57 838 LYS A CA 1
ATOM 4411 C C . LYS A 1 597 ? -0.111 -28.489 9.508 1.00 33.35 838 LYS A C 1
ATOM 4412 O O . LYS A 1 597 ? 0.474 -27.970 10.466 1.00 34.73 838 LYS A O 1
ATOM 4418 N N . ARG A 1 598 ? -1.396 -28.278 9.237 1.00 28.47 839 ARG A N 1
ATOM 4419 C CA . ARG A 1 598 ? -2.207 -27.275 9.907 1.00 30.60 839 ARG A CA 1
ATOM 4420 C C . ARG A 1 598 ? -3.415 -27.934 10.564 1.00 34.16 839 ARG A C 1
ATOM 4421 O O . ARG A 1 598 ? -3.981 -28.893 10.024 1.00 33.55 839 ARG A O 1
ATOM 4429 N N . ILE A 1 599 ? -3.795 -27.430 11.739 1.00 30.86 840 ILE A N 1
ATOM 4430 C CA . ILE A 1 599 ? -5.095 -27.715 12.332 1.00 31.92 840 ILE A CA 1
ATOM 4431 C C . ILE A 1 599 ? -5.778 -26.381 12.593 1.00 33.59 840 ILE A C 1
ATOM 4432 O O . ILE A 1 599 ? -5.126 -25.336 12.701 1.00 34.99 840 ILE A O 1
ATOM 4437 N N . ARG A 1 600 ? -7.104 -26.419 12.701 1.00 31.71 841 ARG A N 1
ATOM 4438 C CA . ARG A 1 600 ? -7.850 -25.166 12.681 1.00 33.62 841 ARG A CA 1
ATOM 4439 C C . ARG A 1 600 ? -9.302 -25.418 13.055 1.00 33.99 841 ARG A C 1
ATOM 4440 O O . ARG A 1 600 ? -9.804 -26.542 12.961 1.00 35.73 841 ARG A O 1
ATOM 4448 N N . ARG A 1 601 ? -9.963 -24.349 13.494 1.00 31.66 842 ARG A N 1
ATOM 4449 C CA . ARG A 1 601 ? -11.410 -24.335 13.652 1.00 33.06 842 ARG A CA 1
ATOM 4450 C C . ARG A 1 601 ? -11.915 -22.918 13.424 1.00 33.54 842 ARG A C 1
ATOM 4451 O O . ARG A 1 601 ? -11.172 -21.941 13.549 1.00 34.09 842 ARG A O 1
ATOM 4459 N N . SER A 1 602 ? -13.193 -22.821 13.081 1.00 32.25 843 SER A N 1
ATOM 4460 C CA . SER A 1 602 ? -13.803 -21.551 12.725 1.00 32.62 843 SER A CA 1
ATOM 4461 C C . SER A 1 602 ? -15.236 -21.540 13.236 1.00 30.27 843 SER A C 1
ATOM 4462 O O . SER A 1 602 ? -15.951 -22.537 13.105 1.00 30.86 843 SER A O 1
ATOM 4465 N N . PHE A 1 603 ? -15.654 -20.416 13.816 1.00 25.75 844 PHE A N 1
ATOM 4466 C CA . PHE A 1 603 ? -16.930 -20.344 14.520 1.00 28.87 844 PHE A CA 1
ATOM 4467 C C . PHE A 1 603 ? -17.729 -19.148 14.021 1.00 29.28 844 PHE A C 1
ATOM 4468 O O . PHE A 1 603 ? -17.323 -17.997 14.225 1.00 30.44 844 PHE A O 1
ATOM 4476 N N . ARG A 1 604 ? -18.859 -19.430 13.371 1.00 27.59 845 ARG A N 1
ATOM 4477 C CA . ARG A 1 604 ? -19.813 -18.419 12.935 1.00 30.10 845 ARG A CA 1
ATOM 4478 C C . ARG A 1 604 ? -21.219 -18.972 13.105 1.00 32.96 845 ARG A C 1
ATOM 4479 O O . ARG A 1 604 ? -21.420 -20.176 13.301 1.00 32.97 845 ARG A O 1
ATOM 4487 N N . GLY A 1 605 ? -22.199 -18.077 13.019 1.00 30.44 846 GLY A N 1
ATOM 4488 C CA . GLY A 1 605 ? -23.582 -18.524 12.975 1.00 27.57 846 GLY A CA 1
ATOM 4489 C C . GLY A 1 605 ? -23.959 -19.291 14.225 1.00 35.24 846 GLY A C 1
ATOM 4490 O O . GLY A 1 605 ? -23.723 -18.844 15.356 1.00 35.06 846 GLY A O 1
ATOM 4491 N N . ALA A 1 606 ? -24.540 -20.475 14.022 1.00 36.17 847 ALA A N 1
ATOM 4492 C CA . ALA A 1 606 ? -25.140 -21.214 15.125 1.00 35.30 847 ALA A CA 1
ATOM 4493 C C . ALA A 1 606 ? -24.118 -21.712 16.135 1.00 37.25 847 ALA A C 1
ATOM 4494 O O . ALA A 1 606 ? -24.506 -22.072 17.251 1.00 39.54 847 ALA A O 1
ATOM 4496 N N . TYR A 1 607 ? -22.832 -21.754 15.784 1.00 36.38 848 TYR A N 1
ATOM 4497 C CA . TYR A 1 607 ? -21.838 -22.175 16.766 1.00 36.72 848 TYR A CA 1
ATOM 4498 C C . TYR A 1 607 ? -21.634 -21.139 17.860 1.00 37.56 848 TYR A C 1
ATOM 4499 O O . TYR A 1 607 ? -21.137 -21.485 18.938 1.00 35.27 848 TYR A O 1
ATOM 4508 N N . LEU A 1 608 ? -22.024 -19.893 17.617 1.00 35.39 849 LEU A N 1
ATOM 4509 C CA . LEU A 1 608 ? -21.853 -18.815 18.579 1.00 35.89 849 LEU A CA 1
ATOM 4510 C C . LEU A 1 608 ? -23.170 -18.548 19.296 1.00 34.78 849 LEU A C 1
ATOM 4511 O O . LEU A 1 608 ? -24.215 -18.388 18.653 1.00 33.88 849 LEU A O 1
ATOM 4516 N N . ALA A 1 609 ? -23.114 -18.516 20.631 1.00 36.20 850 ALA A N 1
ATOM 4517 C CA . ALA A 1 609 ? -24.297 -18.185 21.424 1.00 34.69 850 ALA A CA 1
ATOM 4518 C C . ALA A 1 609 ? -24.760 -16.764 21.142 1.00 34.75 850 ALA A C 1
ATOM 4519 O O . ALA A 1 609 ? -25.961 -16.498 21.041 1.00 35.65 850 ALA A O 1
ATOM 4521 N N . VAL A 1 610 ? -23.812 -15.840 21.035 1.00 35.30 851 VAL A N 1
ATOM 4522 C CA . VAL A 1 610 ? -24.038 -14.441 20.681 1.00 33.71 851 VAL A CA 1
ATOM 4523 C C . VAL A 1 610 ? -22.886 -14.024 19.785 1.00 34.60 851 VAL A C 1
ATOM 4524 O O . VAL A 1 610 ? -21.889 -14.750 19.681 1.00 33.89 851 VAL A O 1
ATOM 4528 N N . PRO A 1 611 ? -23.008 -12.890 19.084 1.00 34.82 852 PRO A N 1
ATOM 4529 C CA . PRO A 1 611 ? -21.858 -12.411 18.296 1.00 32.77 852 PRO A CA 1
ATOM 4530 C C . PRO A 1 611 ? -20.706 -11.896 19.147 1.00 33.59 852 PRO A C 1
ATOM 4531 O O . PRO A 1 611 ? -19.609 -11.700 18.609 1.00 32.45 852 PRO A O 1
ATOM 4535 N N . PHE A 1 612 ? -20.913 -11.699 20.450 1.00 32.16 853 PHE A N 1
ATOM 4536 C CA . PHE A 1 612 ? -19.893 -11.147 21.347 1.00 36.30 853 PHE A CA 1
ATOM 4537 C C . PHE A 1 612 ? -19.439 -9.766 20.878 1.00 37.21 853 PHE A C 1
ATOM 4538 O O . PHE A 1 612 ? -18.246 -9.449 20.856 1.00 37.87 853 PHE A O 1
ATOM 4546 N N . ASN A 1 613 ? -20.422 -8.934 20.521 1.00 35.53 854 ASN A N 1
ATOM 4547 C CA . ASN A 1 613 ? -20.167 -7.546 20.154 1.00 34.93 854 ASN A CA 1
ATOM 4548 C C . ASN A 1 613 ? -19.304 -6.824 21.182 1.00 35.38 854 ASN A C 1
ATOM 4549 O O . ASN A 1 613 ? -18.392 -6.074 20.814 1.00 35.63 854 ASN A O 1
ATOM 4554 N N . SER A 1 614 ? -19.576 -7.032 22.476 1.00 34.13 855 SER A N 1
ATOM 4555 C CA . SER A 1 614 ? -18.938 -6.219 23.507 1.00 33.55 855 SER A CA 1
ATOM 4556 C C . SER A 1 614 ? -17.462 -6.546 23.710 1.00 36.11 855 SER A C 1
ATOM 4557 O O . SER A 1 614 ? -16.786 -5.826 24.453 1.00 37.48 855 SER A O 1
ATOM 4560 N N . ILE A 1 615 ? -16.946 -7.608 23.087 1.00 36.14 856 ILE A N 1
ATOM 4561 C CA . ILE A 1 615 ? -15.502 -7.802 23.058 1.00 36.79 856 ILE A CA 1
ATOM 4562 C C . ILE A 1 615 ? -14.832 -6.718 22.226 1.00 39.25 856 ILE A C 1
ATOM 4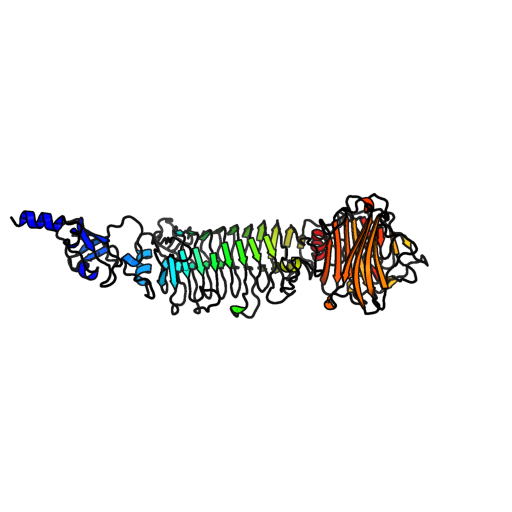563 O O . ILE A 1 615 ? -13.635 -6.453 22.392 1.00 38.24 856 ILE A O 1
ATOM 4568 N N . PHE A 1 616 ? -15.586 -6.074 21.336 1.00 37.61 857 PHE A N 1
ATOM 4569 C CA . PHE A 1 616 ? -15.038 -5.182 20.326 1.00 35.54 857 PHE A CA 1
ATOM 4570 C C . PHE A 1 616 ? -15.518 -3.749 20.531 1.00 37.44 857 PHE A C 1
ATOM 4571 O O . PHE A 1 616 ? -15.666 -2.988 19.571 1.00 37.02 857 PHE A O 1
ATOM 4579 N N . GLY A 1 617 ? -15.756 -3.372 21.787 1.00 37.78 858 GLY A N 1
ATOM 4580 C CA . GLY A 1 617 ? -16.220 -2.039 22.115 1.00 38.22 858 GLY A CA 1
ATOM 4581 C C . GLY A 1 617 ? -15.104 -1.058 22.414 1.00 40.55 858 GLY A C 1
ATOM 4582 O O . GLY A 1 617 ? -15.328 -0.043 23.080 1.00 45.39 858 GLY A O 1
ATOM 4583 N N . LEU A 1 618 ? -13.894 -1.341 21.929 1.00 40.38 859 LEU A N 1
ATOM 4584 C CA . LEU A 1 618 ? -12.739 -0.467 22.150 1.00 42.85 859 LEU A CA 1
ATOM 4585 C C . LEU A 1 618 ? -12.410 -0.325 23.635 1.00 42.23 859 LEU A C 1
ATOM 4586 O O . LEU A 1 618 ? -11.985 0.739 24.088 1.00 45.12 859 LEU A O 1
ATOM 4591 N N . THR A 1 619 ? -12.601 -1.393 24.408 1.00 42.52 860 THR A N 1
ATOM 4592 C CA . THR A 1 619 ? -12.234 -1.400 25.817 1.00 42.81 860 THR A CA 1
ATOM 4593 C C . THR A 1 619 ? -11.288 -2.527 26.204 1.00 39.51 860 THR A C 1
ATOM 4594 O O . THR A 1 619 ? -10.694 -2.462 27.283 1.00 37.18 860 THR A O 1
ATOM 4598 N N . SER A 1 620 ? -11.129 -3.552 25.375 1.00 38.63 861 SER A N 1
ATOM 4599 C CA . SER A 1 620 ? -10.324 -4.711 25.727 1.00 38.27 861 SER A CA 1
ATOM 4600 C C . SER A 1 620 ? -9.045 -4.705 24.904 1.00 36.70 861 SER A C 1
ATOM 4601 O O . SER A 1 620 ? -9.096 -4.650 23.669 1.00 37.00 861 SER A O 1
ATOM 4604 N N . SER A 1 621 ? -7.909 -4.761 25.587 1.00 34.65 862 SER A N 1
ATOM 4605 C CA . SER A 1 621 ? -6.611 -4.621 24.949 1.00 38.85 862 SER A CA 1
ATOM 4606 C C . SER A 1 621 ? -6.079 -5.973 24.483 1.00 38.17 862 SER A C 1
ATOM 4607 O O . SER A 1 621 ? -6.541 -7.034 24.911 1.00 39.06 862 SER A O 1
ATOM 4610 N N . LEU A 1 622 ? -5.093 -5.917 23.589 1.00 38.45 863 LEU A N 1
ATOM 4611 C CA . LEU A 1 622 ? -4.513 -7.109 22.985 1.00 35.92 863 LEU A CA 1
ATOM 4612 C C . LEU A 1 622 ? -3.288 -7.546 23.779 1.00 39.01 863 LEU A C 1
ATOM 4613 O O . LEU A 1 622 ? -2.452 -6.714 24.149 1.00 39.99 863 LEU A O 1
ATOM 4618 N N . THR A 1 623 ? -3.183 -8.850 24.038 1.00 38.04 864 THR A N 1
ATOM 4619 C CA . THR A 1 623 ? -2.037 -9.393 24.755 1.00 39.26 864 THR A CA 1
ATOM 4620 C C . THR A 1 623 ? -1.575 -10.687 24.102 1.00 39.03 864 THR A C 1
ATOM 4621 O O . THR A 1 623 ? -2.395 -11.525 23.715 1.00 39.47 864 THR A O 1
ATOM 4625 N N . PHE A 1 624 ? -0.258 -10.849 23.997 1.00 34.24 865 PHE A N 1
ATOM 4626 C CA . PHE A 1 624 ? 0.352 -12.076 23.506 1.00 33.02 865 PHE A CA 1
ATOM 4627 C C . PHE A 1 624 ? 0.998 -12.825 24.663 1.00 36.71 865 PHE A C 1
ATOM 4628 O O . PHE A 1 624 ? 1.684 -12.219 25.496 1.00 35.96 865 PHE A O 1
ATOM 4636 N N . PHE A 1 625 ? 0.764 -14.137 24.717 1.00 36.57 866 PHE A N 1
ATOM 4637 C CA . PHE A 1 625 ? 1.393 -15.078 25.638 1.00 35.07 866 PHE A CA 1
ATOM 4638 C C . PHE A 1 625 ? 0.775 -15.012 27.034 1.00 37.51 866 PHE A C 1
ATOM 4639 O O . PHE A 1 625 ? 1.253 -15.715 27.939 1.00 38.01 866 PHE A O 1
ATOM 4647 N N . SER A 1 626 ? -0.267 -14.202 27.238 1.00 35.90 867 SER A N 1
ATOM 4648 C CA . SER A 1 626 ? -1.032 -14.132 28.480 1.00 37.40 867 SER A CA 1
ATOM 4649 C C . SER A 1 626 ? -2.254 -13.257 28.225 1.00 40.73 867 SER A C 1
ATOM 4650 O O . SER A 1 626 ? -2.614 -13.032 27.064 1.00 43.57 867 SER A O 1
ATOM 4653 N N . ASP A 1 627 ? -2.906 -12.753 29.268 1.00 38.66 868 ASP A N 1
ATOM 4654 C CA . ASP A 1 627 ? -3.889 -11.697 29.050 1.00 42.57 868 ASP A CA 1
ATOM 4655 C C . ASP A 1 627 ? -3.437 -10.436 29.792 1.00 43.64 868 ASP A C 1
ATOM 4656 O O . ASP A 1 627 ? -2.333 -10.377 30.338 1.00 44.72 868 ASP A O 1
ATOM 4661 N N . SER A 1 628 ? -4.291 -9.411 29.778 1.00 45.69 869 SER A N 1
ATOM 4662 C CA . SER A 1 628 ? -3.933 -8.090 30.283 1.00 49.27 869 SER A CA 1
ATOM 4663 C C . SER A 1 628 ? -3.942 -8.010 31.803 1.00 52.20 869 SER A C 1
ATOM 4664 O O . SER A 1 628 ? -3.649 -6.944 32.354 1.00 53.65 869 SER A O 1
ATOM 4667 N N . ASN A 1 629 ? -4.260 -9.105 32.483 1.00 52.82 870 ASN A N 1
ATOM 4668 C CA . ASN A 1 629 ? -4.357 -9.154 33.932 1.00 54.15 870 ASN A CA 1
ATOM 4669 C C . ASN A 1 629 ? -3.080 -9.747 34.516 1.00 50.76 870 ASN A C 1
ATOM 4670 O O . ASN A 1 629 ? -2.499 -10.673 33.945 1.00 49.56 870 ASN A O 1
ATOM 4675 N N . ALA A 1 630 ? -2.648 -9.213 35.661 1.00 48.87 871 ALA A N 1
ATOM 4676 C CA . ALA A 1 630 ? -1.386 -9.660 36.246 1.00 52.83 871 ALA A CA 1
ATOM 4677 C C . ALA A 1 630 ? -1.418 -11.137 36.627 1.00 55.75 871 ALA A C 1
ATOM 4678 O O . ALA A 1 630 ? -0.373 -11.798 36.631 1.00 58.33 871 ALA A O 1
ATOM 4680 N N . GLY A 1 631 ? -2.591 -11.675 36.946 1.00 54.29 872 GLY A N 1
ATOM 4681 C CA . GLY A 1 631 ? -2.680 -13.053 37.381 1.00 56.36 872 GLY A CA 1
ATOM 4682 C C . GLY A 1 631 ? -2.962 -14.080 36.307 1.00 59.42 872 GLY A C 1
ATOM 4683 O O . GLY A 1 631 ? -3.016 -15.278 36.610 1.00 59.73 872 GLY A O 1
ATOM 4684 N N . GLY A 1 632 ? -3.140 -13.661 35.056 1.00 58.76 873 GLY A N 1
ATOM 4685 C CA . GLY A 1 632 ? -3.491 -14.610 34.016 1.00 58.31 873 GLY A CA 1
ATOM 4686 C C . GLY A 1 632 ? -2.427 -15.675 33.829 1.00 57.45 873 GLY A C 1
ATOM 4687 O O . GLY A 1 632 ? -1.252 -15.485 34.159 1.00 57.95 873 GLY A O 1
ATOM 4688 N N . ASP A 1 633 ? -2.858 -16.824 33.308 1.00 53.04 874 ASP A N 1
ATOM 4689 C CA . ASP A 1 633 ? -1.921 -17.840 32.850 1.00 53.07 874 ASP A CA 1
ATOM 4690 C C . ASP A 1 633 ? -1.082 -17.299 31.695 1.00 50.24 874 ASP A C 1
ATOM 4691 O O . ASP A 1 633 ? -1.514 -16.422 30.942 1.00 49.13 874 ASP A O 1
ATOM 4696 N N . ALA A 1 634 ? 0.135 -17.830 31.562 1.00 45.85 875 ALA A N 1
ATOM 4697 C CA . ALA A 1 634 ? 1.013 -17.441 30.464 1.00 41.39 875 ALA A CA 1
ATOM 4698 C C . ALA A 1 634 ? 1.364 -18.655 29.612 1.00 41.49 875 ALA A C 1
ATOM 4699 O O . ALA A 1 634 ? 0.502 -19.502 29.351 1.00 42.56 875 ALA A O 1
ATOM 4701 N N . CYS A 1 635 ? 2.621 -18.756 29.182 1.00 41.46 876 CYS A N 1
ATOM 4702 C CA . CYS A 1 635 ? 3.068 -19.833 28.307 1.00 42.01 876 CYS A CA 1
ATOM 4703 C C . CYS A 1 635 ? 4.417 -20.365 28.780 1.00 43.55 876 CYS A C 1
ATOM 4704 O O . CYS A 1 635 ? 5.090 -19.765 29.622 1.00 43.00 876 CYS A O 1
ATOM 4707 N N . SER A 1 636 ? 4.805 -21.511 28.219 1.00 42.88 877 SER A N 1
ATOM 4708 C CA . SER A 1 636 ? 6.131 -22.093 28.398 1.00 41.43 877 SER A CA 1
ATOM 4709 C C . SER A 1 636 ? 6.726 -22.344 27.022 1.00 39.92 877 SER A C 1
ATOM 4710 O O . SER A 1 636 ? 6.091 -22.989 26.179 1.00 35.75 877 SER A O 1
ATOM 4713 N N . GLY A 1 637 ? 7.941 -21.850 26.804 1.00 39.33 878 GLY A N 1
ATOM 4714 C CA . GLY A 1 637 ? 8.592 -21.995 25.518 1.00 40.31 878 GLY A CA 1
ATOM 4715 C C . GLY A 1 637 ? 9.174 -20.690 25.009 1.00 42.64 878 GLY A C 1
ATOM 4716 O O . GLY A 1 637 ? 9.764 -19.923 25.778 1.00 42.12 878 GLY A 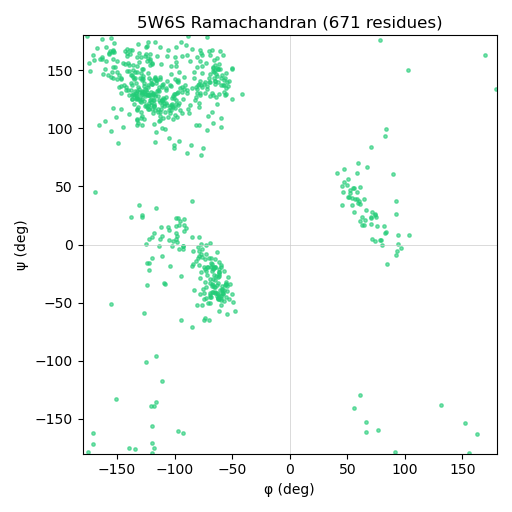O 1
ATOM 4717 N N . VAL A 1 638 ? 9.015 -20.425 23.715 1.00 40.09 879 VAL A N 1
ATOM 4718 C CA . VAL A 1 638 ? 9.598 -19.247 23.088 1.00 39.31 879 VAL A CA 1
ATOM 4719 C C . VAL A 1 638 ? 8.575 -18.646 22.139 1.00 39.20 879 VAL A C 1
ATOM 4720 O O . VAL A 1 638 ? 7.788 -19.362 21.512 1.00 40.77 879 VAL A O 1
ATOM 4724 N N . GLY A 1 639 ? 8.593 -17.317 22.037 1.00 37.28 880 GLY A N 1
ATOM 4725 C CA . GLY A 1 639 ? 7.758 -16.611 21.086 1.00 37.47 880 GLY A CA 1
ATOM 4726 C C . GLY A 1 639 ? 8.579 -15.799 20.104 1.00 38.25 880 GLY A C 1
ATOM 4727 O O . GLY A 1 639 ? 9.717 -15.413 20.401 1.00 38.26 880 GLY A O 1
ATOM 4728 N N . ALA A 1 640 ? 8.014 -15.535 18.929 1.00 33.88 881 ALA A N 1
ATOM 4729 C CA . ALA A 1 640 ? 8.715 -14.767 17.911 1.00 34.21 881 ALA A CA 1
ATOM 4730 C C . ALA A 1 640 ? 7.708 -14.279 16.882 1.00 37.37 881 ALA A C 1
ATOM 4731 O O . ALA A 1 640 ? 6.604 -14.818 16.760 1.00 37.98 881 ALA A O 1
ATOM 4733 N N . LYS A 1 641 ? 8.104 -13.244 16.144 1.00 35.77 882 LYS A N 1
ATOM 4734 C CA . LYS A 1 641 ? 7.350 -12.767 14.986 1.00 36.05 882 LYS A CA 1
ATOM 4735 C C . LYS A 1 641 ? 5.873 -12.560 15.334 1.00 35.03 882 LYS A C 1
ATOM 4736 O O . LYS A 1 641 ? 4.966 -13.119 14.715 1.00 33.46 882 LYS A O 1
ATOM 4742 N N . VAL A 1 642 ? 5.655 -11.730 16.356 1.00 34.15 883 VAL A N 1
ATOM 4743 C CA . VAL A 1 642 ? 4.310 -11.361 16.772 1.00 34.80 883 VAL A CA 1
ATOM 4744 C C . VAL A 1 642 ? 3.707 -10.393 15.763 1.00 35.90 883 VAL A C 1
ATOM 4745 O O . VAL A 1 642 ? 4.320 -9.377 15.406 1.00 34.79 883 VAL A O 1
ATOM 4749 N N . TYR A 1 643 ? 2.488 -10.692 15.318 1.00 36.10 884 TYR A N 1
ATOM 4750 C CA . TYR A 1 643 ? 1.803 -9.911 14.297 1.00 32.16 884 TYR A CA 1
ATOM 4751 C C . TYR A 1 643 ? 0.445 -9.457 14.811 1.00 33.16 884 TYR A C 1
ATOM 4752 O O . TYR A 1 643 ? -0.335 -10.269 15.323 1.00 36.22 884 TYR A O 1
ATOM 4761 N N . VAL A 1 644 ? 0.168 -8.165 14.683 1.00 29.76 885 VAL A N 1
ATOM 4762 C CA . VAL A 1 644 ? -1.178 -7.637 14.849 1.00 30.71 885 VAL A CA 1
ATOM 4763 C C . VAL A 1 644 ? -1.580 -6.998 13.535 1.00 29.97 885 VAL A C 1
ATOM 4764 O O . VAL A 1 644 ? -0.836 -6.177 12.986 1.00 30.82 885 VAL A O 1
ATOM 4768 N N . GLY A 1 645 ? -2.753 -7.380 13.028 1.00 29.00 886 GLY A N 1
ATOM 4769 C CA . GLY A 1 645 ? -3.323 -6.727 11.873 1.00 25.97 886 GLY A CA 1
ATOM 4770 C C . GLY A 1 645 ? -4.810 -6.535 12.077 1.00 29.40 886 GLY A C 1
ATOM 4771 O O . GLY A 1 645 ? -5.409 -7.109 12.992 1.00 30.27 886 GLY A O 1
ATOM 4772 N N . MET A 1 646 ? -5.401 -5.715 11.213 1.00 30.51 887 MET A N 1
ATOM 4773 C CA . MET A 1 646 ? -6.852 -5.678 11.174 1.00 29.22 887 MET A CA 1
ATOM 4774 C C . MET A 1 646 ? -7.371 -7.013 10.634 1.00 30.64 887 MET A C 1
ATOM 4775 O O . MET A 1 646 ? -6.614 -7.837 10.113 1.00 33.22 887 MET A O 1
ATOM 4780 N N . PHE A 1 647 ? -8.676 -7.232 10.783 1.00 30.21 888 PHE A N 1
ATOM 4781 C CA . PHE A 1 647 ? -9.259 -8.555 10.566 1.00 28.91 888 PHE A CA 1
ATOM 4782 C C . PHE A 1 647 ? -8.949 -9.117 9.183 1.00 28.70 888 PHE A C 1
ATOM 4783 O O . PHE A 1 647 ? -9.184 -8.465 8.163 1.00 28.06 888 PHE A O 1
ATOM 4791 N N . SER A 1 648 ? -8.454 -10.353 9.160 1.00 31.22 889 SER A N 1
ATOM 4792 C CA . SER A 1 648 ? -8.365 -11.157 7.949 1.00 31.49 889 SER A CA 1
ATOM 4793 C C . SER A 1 648 ? -9.193 -12.425 8.120 1.00 30.89 889 SER A C 1
ATOM 4794 O O . SER A 1 648 ? -9.186 -13.047 9.187 1.00 30.02 889 SER A O 1
ATOM 4797 N N . SER A 1 649 ? -9.915 -12.795 7.067 1.00 28.41 890 SER A N 1
ATOM 4798 C CA . SER A 1 649 ? -10.561 -14.095 7.034 1.00 31.86 890 SER A CA 1
ATOM 4799 C C . SER A 1 649 ? -9.514 -15.205 7.075 1.00 28.30 890 SER A C 1
ATOM 4800 O O . SER A 1 649 ? -8.339 -14.999 6.772 1.00 26.27 890 SER A O 1
ATOM 4803 N N . GLU A 1 650 ? -9.951 -16.408 7.450 1.00 27.79 891 GLU A N 1
ATOM 4804 C CA . GLU A 1 650 ? -9.041 -17.541 7.345 1.00 28.50 891 GLU A CA 1
ATOM 4805 C C . GLU A 1 650 ? -8.646 -17.778 5.894 1.00 27.34 891 GLU A C 1
ATOM 4806 O O . GLU A 1 650 ? -7.519 -18.208 5.609 1.00 25.20 891 GLU A O 1
ATOM 4812 N N . ASN A 1 651 ? -9.566 -17.496 4.971 1.00 25.74 892 ASN A N 1
ATOM 4813 C CA . ASN A 1 651 ? -9.265 -17.501 3.545 1.00 26.82 892 ASN A CA 1
ATOM 4814 C C . ASN A 1 651 ? -7.981 -16.726 3.250 1.00 28.00 892 ASN A C 1
ATOM 4815 O O . ASN A 1 651 ? -7.026 -17.266 2.677 1.00 29.53 892 ASN A O 1
ATOM 4820 N N . ASP A 1 652 ? -7.936 -15.449 3.644 1.00 28.09 893 ASP A N 1
ATOM 4821 C CA . ASP A 1 652 ? -6.744 -14.649 3.375 1.00 28.14 893 ASP A CA 1
ATOM 4822 C C . ASP A 1 652 ? -5.547 -15.130 4.184 1.00 28.40 893 ASP A C 1
ATOM 4823 O O . ASP A 1 652 ? -4.407 -15.041 3.711 1.00 27.18 893 ASP A O 1
ATOM 4828 N N . TYR A 1 653 ? -5.773 -15.619 5.406 1.00 27.02 894 TYR A N 1
ATOM 4829 C CA . TYR A 1 653 ? -4.661 -16.144 6.187 1.00 26.94 894 TYR A CA 1
ATOM 4830 C C . TYR A 1 653 ? -3.981 -17.292 5.453 1.00 27.64 894 TYR A C 1
ATOM 4831 O O . TYR A 1 653 ? -2.755 -17.303 5.280 1.00 29.65 894 TYR A O 1
ATOM 4840 N N . VAL A 1 654 ? -4.767 -18.278 5.022 1.00 26.11 895 VAL A N 1
ATOM 4841 C CA . VAL A 1 654 ? -4.198 -19.433 4.334 1.00 27.49 895 VAL A CA 1
ATOM 4842 C C . VAL A 1 654 ? -3.532 -18.997 3.037 1.00 29.06 895 VAL A C 1
ATOM 4843 O O . VAL A 1 654 ? -2.407 -19.412 2.728 1.00 30.61 895 VAL A O 1
ATOM 4847 N N . ALA A 1 655 ? -4.220 -18.152 2.256 1.00 26.72 896 ALA A N 1
ATOM 4848 C CA . ALA A 1 655 ? -3.634 -17.621 1.027 1.00 26.98 896 ALA A CA 1
ATOM 4849 C C . ALA A 1 655 ? -2.233 -17.075 1.279 1.00 28.86 896 ALA A C 1
ATOM 4850 O O . ALA A 1 655 ? -1.278 -17.416 0.568 1.00 27.52 896 ALA A O 1
ATOM 4852 N N . SER A 1 656 ? -2.085 -16.235 2.307 1.00 26.93 897 SER A N 1
ATOM 4853 C CA . SER A 1 656 ? -0.780 -15.651 2.588 1.00 28.07 897 SER A CA 1
ATOM 4854 C C . SER A 1 656 ? 0.233 -16.689 3.064 1.00 28.97 897 SER A C 1
ATOM 4855 O O . SER A 1 656 ? 1.439 -16.462 2.927 1.00 26.52 897 SER A O 1
ATOM 4858 N N . ARG A 1 657 ? -0.220 -17.825 3.612 1.00 26.66 898 ARG A N 1
ATOM 4859 C CA . ARG A 1 657 ? 0.729 -18.859 4.015 1.00 26.26 898 ARG A CA 1
ATOM 4860 C C . ARG A 1 657 ? 1.452 -19.464 2.815 1.00 28.38 898 ARG A C 1
ATOM 4861 O O . ARG A 1 657 ? 2.573 -19.963 2.963 1.00 27.11 898 ARG A O 1
ATOM 4869 N N . TYR A 1 658 ? 0.837 -19.442 1.627 1.00 28.00 899 TYR A N 1
ATOM 4870 C CA . TYR A 1 658 ? 1.535 -19.919 0.435 1.00 26.72 899 TYR A CA 1
ATOM 4871 C C . TYR A 1 658 ? 2.730 -19.043 0.079 1.00 30.24 899 TYR A C 1
ATOM 4872 O O . TYR A 1 658 ? 3.623 -19.497 -0.647 1.00 29.92 899 TYR A O 1
ATOM 4881 N N . TYR A 1 659 ? 2.765 -17.798 0.564 1.00 28.03 900 TYR A N 1
ATOM 4882 C CA . TYR A 1 659 ? 3.967 -16.986 0.409 1.00 29.82 900 TYR A CA 1
ATOM 4883 C C . TYR A 1 659 ? 5.046 -17.431 1.382 1.00 30.44 900 TYR A C 1
ATOM 4884 O O . TYR A 1 659 ? 6.234 -17.450 1.040 1.00 31.42 900 TYR A O 1
ATOM 4893 N N . ASN A 1 660 ? 4.647 -17.783 2.599 1.00 30.38 901 ASN A N 1
ATOM 4894 C CA . ASN A 1 660 ? 5.593 -17.941 3.694 1.00 32.68 901 ASN A CA 1
ATOM 4895 C C . ASN A 1 660 ? 4.831 -18.333 4.952 1.00 33.33 901 ASN A C 1
ATOM 4896 O O . ASN A 1 660 ? 3.803 -17.726 5.266 1.00 31.81 901 ASN A O 1
ATOM 4901 N N . LEU A 1 661 ? 5.319 -19.339 5.681 1.00 31.34 902 LEU A N 1
ATOM 4902 C CA . LEU A 1 661 ? 4.527 -19.882 6.778 1.00 31.47 902 LEU A CA 1
ATOM 4903 C C . LEU A 1 661 ? 4.478 -18.962 7.996 1.00 31.35 902 LEU A C 1
ATOM 4904 O O . LEU A 1 661 ? 3.546 -19.079 8.800 1.00 29.14 902 LEU A O 1
ATOM 4909 N N . ILE A 1 662 ? 5.428 -18.041 8.157 1.00 33.62 903 ILE A N 1
ATOM 4910 C CA . ILE A 1 662 ? 5.540 -17.300 9.408 1.00 34.21 903 ILE A CA 1
ATOM 4911 C C . ILE A 1 662 ? 5.500 -15.788 9.233 1.00 34.27 903 ILE A C 1
ATOM 4912 O O . ILE A 1 662 ? 5.558 -15.066 10.235 1.00 34.16 903 ILE A O 1
ATOM 4917 N N . ASN A 1 663 ? 5.365 -15.279 8.013 1.00 32.11 904 ASN A N 1
ATOM 4918 C CA . ASN A 1 663 ? 5.388 -13.835 7.809 1.00 31.74 904 ASN A CA 1
ATOM 4919 C C . ASN A 1 663 ? 4.061 -13.179 8.193 1.00 32.29 904 ASN A C 1
ATOM 4920 O O . ASN A 1 663 ? 3.049 -13.848 8.431 1.00 29.47 904 ASN A O 1
ATOM 4925 N N . PRO A 1 664 ? 4.051 -11.847 8.291 1.00 30.57 905 PRO A N 1
ATOM 4926 C CA . PRO A 1 664 ? 2.790 -11.117 8.487 1.00 29.26 905 PRO A CA 1
ATOM 4927 C C . PRO A 1 664 ? 1.725 -11.541 7.482 1.00 30.99 905 PRO A C 1
ATOM 4928 O O . PRO A 1 664 ? 2.030 -11.940 6.354 1.00 30.93 905 PRO A O 1
ATOM 4932 N N . VAL A 1 665 ? 0.458 -11.417 7.893 1.00 28.50 906 VAL A N 1
ATOM 4933 C CA . VAL A 1 665 ? -0.648 -11.922 7.079 1.00 28.07 906 VAL A CA 1
ATOM 4934 C C . VAL A 1 665 ? -0.934 -10.992 5.898 1.00 30.01 906 VAL A C 1
ATOM 4935 O O . VAL A 1 665 ? -1.006 -11.434 4.744 1.00 29.11 906 VAL A O 1
ATOM 4939 N N . ASP A 1 666 ? -1.111 -9.698 6.163 1.00 28.14 907 ASP A N 1
ATOM 4940 C CA . ASP A 1 666 ? -1.606 -8.763 5.150 1.00 32.18 907 ASP A CA 1
ATOM 4941 C C . ASP A 1 666 ? -0.931 -7.417 5.361 1.00 33.46 907 ASP A C 1
ATOM 4942 O O . ASP A 1 666 ? -1.335 -6.640 6.241 1.00 32.85 907 ASP A O 1
ATOM 4947 N N . PRO A 1 667 ? 0.090 -7.092 4.564 1.00 31.56 908 PRO A N 1
ATOM 4948 C CA . PRO A 1 667 ? 0.790 -5.806 4.755 1.00 30.18 908 PRO A CA 1
ATOM 4949 C C . PRO A 1 667 ? -0.128 -4.589 4.786 1.00 31.25 908 PRO A C 1
ATOM 4950 O O . PRO A 1 667 ? 0.161 -3.639 5.526 1.00 30.33 908 PRO A O 1
ATOM 4954 N N . THR A 1 668 ? -1.227 -4.580 4.020 1.00 29.37 909 THR A N 1
ATOM 4955 C CA . THR A 1 668 ? -2.112 -3.418 4.030 1.00 31.15 909 THR A CA 1
ATOM 4956 C C . THR A 1 668 ? -2.938 -3.327 5.304 1.00 32.47 909 THR A C 1
ATOM 4957 O O . THR A 1 668 ? -3.555 -2.283 5.546 1.00 31.74 909 THR A O 1
ATOM 4961 N N . LYS A 1 669 ? -2.968 -4.386 6.114 1.00 28.49 910 LYS A N 1
ATOM 4962 C CA . LYS A 1 669 ? -3.685 -4.390 7.381 1.00 33.59 910 LYS A CA 1
ATOM 4963 C C . LYS A 1 669 ? -2.751 -4.475 8.583 1.00 32.37 910 LYS A C 1
ATOM 4964 O O . LYS A 1 669 ? -3.228 -4.573 9.718 1.00 32.89 910 LYS A O 1
ATOM 4970 N N . LEU A 1 670 ? -1.440 -4.430 8.366 1.00 29.72 911 LEU A N 1
ATOM 4971 C CA . LEU A 1 670 ? -0.486 -4.645 9.445 1.00 31.00 911 LEU A CA 1
ATOM 4972 C C . LEU A 1 670 ? -0.505 -3.479 10.432 1.00 32.33 911 LEU A C 1
ATOM 4973 O O . LEU A 1 670 ? -0.394 -2.310 10.046 1.00 27.80 911 LEU A O 1
ATOM 4978 N N . ILE A 1 671 ? -0.661 -3.808 11.712 1.00 35.92 912 ILE A N 1
ATOM 4979 C CA . ILE A 1 671 ? -0.633 -2.826 12.781 1.00 34.56 912 ILE A CA 1
ATOM 4980 C C . ILE A 1 671 ? 0.634 -2.936 13.617 1.00 36.71 912 ILE A C 1
ATOM 4981 O O . ILE A 1 671 ? 1.125 -1.918 14.122 1.00 37.90 912 ILE A O 1
ATOM 4986 N N . SER A 1 672 ? 1.161 -4.142 13.796 1.00 33.84 913 SER A N 1
ATOM 4987 C CA . SER A 1 672 ? 2.374 -4.359 14.563 1.00 35.01 913 SER A CA 1
ATOM 4988 C C . SER A 1 672 ? 3.018 -5.646 14.076 1.00 36.56 913 SER A C 1
ATOM 4989 O O . SER A 1 672 ? 2.320 -6.600 13.709 1.00 38.30 913 SER A O 1
ATOM 4992 N N . TYR A 1 673 ? 4.348 -5.658 14.063 1.00 32.73 914 TYR A N 1
ATOM 4993 C CA . TYR A 1 673 ? 5.100 -6.861 13.727 1.00 32.81 914 TYR A CA 1
ATOM 4994 C C . TYR A 1 673 ? 6.422 -6.788 14.475 1.00 36.04 914 TYR A C 1
ATOM 4995 O O . TYR A 1 673 ? 7.268 -5.952 14.147 1.00 35.25 914 TYR A O 1
ATOM 5004 N N . ARG A 1 674 ? 6.594 -7.648 15.480 1.00 37.64 915 ARG A N 1
ATOM 5005 C CA . ARG A 1 674 ? 7.785 -7.648 16.326 1.00 37.10 915 ARG A CA 1
ATOM 5006 C C . ARG A 1 674 ? 8.509 -8.977 16.157 1.00 35.27 915 ARG A C 1
ATOM 5007 O O . ARG A 1 674 ? 7.964 -10.032 16.501 1.00 34.38 915 ARG A O 1
ATOM 5015 N N . ILE A 1 675 ? 9.731 -8.923 15.622 1.00 34.73 916 ILE A N 1
ATOM 5016 C CA . ILE A 1 675 ? 10.530 -10.134 15.448 1.00 34.73 916 ILE A CA 1
ATOM 5017 C C . ILE A 1 675 ? 10.811 -10.788 16.796 1.00 38.58 916 ILE A C 1
ATOM 5018 O O . ILE A 1 675 ? 10.708 -12.013 16.945 1.00 40.46 916 ILE A O 1
ATOM 5023 N N . LEU A 1 676 ? 11.184 -9.981 17.794 1.00 38.28 917 LEU A N 1
ATOM 5024 C CA . LEU A 1 676 ? 11.551 -10.449 19.129 1.00 38.30 917 LEU A CA 1
ATOM 5025 C C . LEU A 1 676 ? 12.902 -11.159 19.140 1.00 40.85 917 LEU A C 1
ATOM 5026 O O . LEU A 1 676 ? 13.140 -12.033 19.978 1.00 43.28 917 LEU A O 1
ATOM 5031 N N . ASP A 1 677 ? 13.800 -10.802 18.219 1.00 39.15 918 ASP A N 1
ATOM 5032 C CA . ASP A 1 677 ? 15.151 -11.369 18.214 1.00 44.21 918 ASP A CA 1
ATOM 5033 C C . ASP A 1 677 ? 16.046 -10.486 19.083 1.00 42.86 918 ASP A C 1
ATOM 5034 O O . ASP A 1 677 ? 16.823 -9.659 18.603 1.00 43.68 918 ASP A O 1
ATOM 5039 N N . SER A 1 678 ? 15.920 -10.671 20.397 1.00 40.59 919 SER A N 1
ATOM 5040 C CA . SER A 1 678 ? 16.675 -9.919 21.394 1.00 44.69 919 SER A CA 1
ATOM 5041 C C . SER A 1 678 ? 16.240 -8.462 21.486 1.00 47.80 919 SER A C 1
ATOM 5042 O O . SER A 1 678 ? 17.011 -7.606 21.934 1.00 50.24 919 SER A O 1
ATOM 5045 N N . SER A 1 679 ? 15.013 -8.163 21.071 1.00 48.38 920 SER A N 1
ATOM 5046 C CA . SER A 1 679 ? 14.419 -6.850 21.263 1.00 47.01 920 SER A CA 1
ATOM 5047 C C . SER A 1 679 ? 12.910 -7.028 21.310 1.00 46.16 920 SER A C 1
ATOM 5048 O O . SER A 1 679 ? 12.380 -8.092 20.977 1.00 44.40 920 SER A O 1
ATOM 5051 N N . ILE A 1 680 ? 12.219 -5.978 21.739 1.00 46.89 921 ILE A N 1
ATOM 5052 C CA . ILE A 1 680 ? 10.766 -6.011 21.809 1.00 45.84 921 ILE A CA 1
ATOM 5053 C C . ILE A 1 680 ? 10.189 -5.128 20.705 1.00 50.13 921 ILE A C 1
ATOM 5054 O O . ILE A 1 680 ? 9.699 -5.620 19.681 1.00 50.01 921 ILE A O 1
#

Radius of gyration: 35.88 Å; Cα contacts (8 Å, |Δi|>4): 2176; chains: 1; bounding box: 88×66×104 Å